Protein 8AH3 (pdb70)

Foldseek 3Di:
DDPDDDVVSVVPDDDDFWDKDKQWQCDPVNDDQRWDFWQAAQHKDWRDKDFFWKKFFKKKKFFPDALVAQPLQQKWKFKDAQPDPFTQEIGRRCQVQQHPTSAFAFAAAAAWTAHPPRRRMTMGRDIFTHGGIMIMMIHGNDNGIRGTMTMMGMMIDGPGPDLQDWGKGKAKDWDQADADPVAQCFVPPPHDDDADQQCPRFAWAAKDFAWWWWWKKKKKKAAQDLEQFKQKKKFKCAPPDRGGPDIGGIRCVVQVHDDRDFDFDHDNFKTWRDGAPDRRRHGMTIIMGTQDVHIGTHGTIMIMGIARGHNVRGRITMMMMIMITHRYRDHGPDHDDPVSSDDDDGQDDVNVVVVQVVVCVVVPNDVPDPRPDDD

B-factor: mean 27.05, std 8.01, range [17.0, 90.22]

Structure (mmCIF, N/CA/C/O backbone):
data_8AH3
#
_entry.id   8AH3
#
_cell.length_a   89.150
_cell.length_b   89.150
_cell.length_c   289.320
_cell.angle_alpha   90.000
_cell.angle_beta   90.000
_cell.angle_gamma   120.000
#
_symmetry.space_group_name_H-M   'H 3 2'
#
loop_
_entity.id
_entity.type
_entity.pdbx_description
1 polymer 'DG02479 GH127'
2 non-polymer 'CALCIUM ION'
3 water water
#
loop_
_atom_site.group_PDB
_atom_site.id
_atom_site.type_symbol
_atom_site.label_atom_id
_atom_site.label_alt_id
_atom_site.label_comp_id
_atom_site.label_asym_id
_atom_site.label_entity_id
_atom_site.label_seq_id
_atom_site.pdbx_PDB_ins_code
_atom_site.Cartn_x
_atom_site.Cartn_y
_atom_site.Cartn_z
_atom_site.occupancy
_atom_site.B_iso_or_equiv
_atom_site.auth_seq_id
_atom_site.auth_comp_id
_atom_site.auth_asym_id
_atom_site.auth_atom_id
_atom_site.pdbx_PDB_model_num
ATOM 1 N N . GLN A 1 3 ? 0.896 -55.854 3.413 1.000 52.372 26 GLN A N 1
ATOM 2 C CA . GLN A 1 3 ? 1.554 -55.836 2.080 1.000 46.576 26 GLN A CA 1
ATOM 3 C C . GLN A 1 3 ? 0.992 -56.998 1.251 1.000 38.119 26 GLN A C 1
ATOM 4 O O . GLN A 1 3 ? 0.770 -58.141 1.709 1.000 36.468 26 GLN A O 1
ATOM 16 N N . ASN A 1 4 ? 0.832 -56.731 -0.036 1.000 29.319 27 ASN A N 1
ATOM 17 C CA . ASN A 1 4 ? 0.201 -57.755 -0.864 1.000 27.333 27 ASN A CA 1
ATOM 18 C C . ASN A 1 4 ? 1.206 -58.865 -1.138 1.000 26.518 27 ASN A C 1
ATOM 19 O O . ASN A 1 4 ? 2.392 -58.616 -1.380 1.000 26.918 27 ASN A O 1
ATOM 28 N N . PRO A 1 5 ? 0.749 -60.132 -1.207 1.000 25.038 28 PRO A N 1
ATOM 29 C CA . PRO A 1 5 ? 1.694 -61.228 -1.476 1.000 25.752 28 PRO A CA 1
ATOM 30 C C . PRO A 1 5 ? 2.018 -61.390 -2.954 1.000 25.299 28 PRO A C 1
ATOM 31 O O . PRO A 1 5 ? 2.828 -62.251 -3.296 1.000 25.312 28 PRO A O 1
ATOM 42 N N . VAL A 1 6 ? 1.279 -60.683 -3.837 1.000 23.044 29 VAL A N 1
ATOM 43 C CA . VAL A 1 6 ? 1.486 -60.781 -5.271 1.000 24.361 29 VAL A CA 1
ATOM 44 C C . VAL A 1 6 ? 1.593 -59.330 -5.740 1.000 24.361 29 VAL A C 1
ATOM 45 O O . VAL A 1 6 ? 0.773 -58.520 -5.314 1.000 26.124 29 VAL A O 1
ATOM 58 N N . PRO A 1 7 ? 2.568 -58.963 -6.601 1.000 24.161 30 PRO A N 1
ATOM 59 C CA . PRO A 1 7 ? 2.842 -57.561 -6.885 1.000 25.076 30 PRO A CA 1
ATOM 60 C C . PRO A 1 7 ? 1.982 -56.713 -7.812 1.000 32.612 30 PRO A C 1
ATOM 61 O O . PRO A 1 7 ? 2.120 -55.508 -7.797 1.000 33.136 30 PRO A O 1
ATOM 72 N N . GLY A 1 8 ? 1.138 -57.280 -8.618 1.000 29.123 31 GLY A N 1
ATOM 73 C CA . GLY A 1 8 ? 0.557 -56.408 -9.653 1.000 29.288 31 GLY A CA 1
ATOM 74 C C . GLY A 1 8 ? -0.832 -55.818 -9.353 1.000 27.251 31 GLY A C 1
ATOM 75 O O . GLY A 1 8 ? -1.493 -56.092 -8.332 1.000 25.827 31 GLY A O 1
ATOM 79 N N . THR A 1 9 ? -1.363 -55.110 -10.358 1.000 22.933 32 THR A N 1
ATOM 80 C CA . THR A 1 9 ? -2.696 -54.575 -10.257 1.000 21.878 32 THR A CA 1
ATOM 81 C C . THR A 1 9 ? -3.751 -55.684 -10.317 1.000 20.069 32 THR A C 1
ATOM 82 O O . THR A 1 9 ? -4.808 -55.536 -9.731 1.000 20.567 32 THR A O 1
ATOM 92 N N . MET A 1 10 ? -3.498 -56.753 -11.063 1.000 21.009 33 MET A N 1
ATOM 93 C CA . MET A 1 10 ? -4.548 -57.765 -11.185 1.000 19.928 33 MET A CA 1
ATOM 94 C C . MET A 1 10 ? -4.843 -58.409 -9.824 1.000 21.882 33 MET A C 1
ATOM 95 O O . MET A 1 10 ? -6.001 -58.623 -9.464 1.000 20.997 33 MET A O 1
ATOM 109 N N . TYR A 1 11 ? -3.816 -58.654 -9.013 1.000 21.726 34 TYR A N 1
ATOM 110 C CA . TYR A 1 11 ? -4.067 -59.154 -7.674 1.000 21.560 34 TYR A CA 1
ATOM 111 C C . TYR A 1 11 ? -4.916 -58.145 -6.884 1.000 22.254 34 TYR A C 1
ATOM 112 O O . TYR A 1 11 ? -5.893 -58.506 -6.240 1.000 22.689 34 TYR A O 1
ATOM 129 N N . GLU A 1 12 ? -4.521 -56.871 -6.924 1.000 22.405 35 GLU A N 1
ATOM 130 C CA . GLU A 1 12 ? -5.193 -55.815 -6.173 1.000 24.387 35 GLU A CA 1
ATOM 131 C C . GLU A 1 12 ? -6.655 -55.709 -6.588 1.000 21.784 35 GLU A C 1
ATOM 132 O O . GLU A 1 12 ? -7.536 -55.408 -5.772 1.000 22.897 35 GLU A O 1
ATOM 144 N N . LEU A 1 13 ? -6.938 -55.911 -7.871 1.000 20.945 36 LEU A N 1
ATOM 145 C CA . LEU A 1 13 ? -8.280 -55.789 -8.399 1.000 21.063 36 LEU A CA 1
ATOM 146 C C . LEU A 1 13 ? -9.174 -56.886 -7.820 1.000 21.429 36 LEU A C 1
ATOM 147 O O . LEU A 1 13 ? -10.405 -56.766 -7.818 1.000 21.890 36 LEU A O 1
ATOM 163 N N . SER A 1 14 ? -8.585 -57.989 -7.314 1.000 21.267 37 SER A N 1
ATOM 164 C CA . SER A 1 14 ? -9.410 -59.052 -6.741 1.000 22.686 37 SER A CA 1
ATOM 165 C C . SER A 1 14 ? -9.654 -58.858 -5.243 1.000 23.015 37 SER A C 1
ATOM 166 O O . SER A 1 14 ? -10.319 -59.674 -4.625 1.000 24.915 37 SER A O 1
ATOM 173 N N . GLN A 1 15 ? -9.194 -57.757 -4.682 1.000 22.785 38 GLN A N 1
ATOM 174 C CA . GLN A 1 15 ? -9.380 -57.405 -3.268 1.000 22.971 38 GLN A CA 1
ATOM 175 C C . GLN A 1 15 ? -10.666 -56.612 -3.108 1.000 23.858 38 GLN A C 1
ATOM 176 O O . GLN A 1 15 ? -10.958 -55.708 -3.920 1.000 24.700 38 GLN A O 1
ATOM 188 N N . MET A 1 16 ? -11.457 -56.958 -2.069 1.000 22.383 39 MET A N 1
ATOM 189 C CA . MET A 1 16 ? -12.596 -56.150 -1.710 1.000 24.500 39 MET A CA 1
ATOM 190 C C . MET A 1 16 ? -12.140 -54.843 -1.070 1.000 25.383 39 MET A C 1
ATOM 191 O O . MET A 1 16 ? -11.245 -54.828 -0.225 1.000 25.159 39 MET A O 1
ATOM 205 N N . LYS A 1 17 ? -12.852 -53.755 -1.409 1.000 24.033 40 LYS A N 1
ATOM 206 C CA . LYS A 1 17 ? -12.521 -52.408 -0.987 1.000 24.481 40 LYS A CA 1
ATOM 207 C C . LYS A 1 17 ? -13.728 -51.804 -0.268 1.000 24.851 40 LYS A C 1
ATOM 208 O O . LYS A 1 17 ? -14.861 -52.253 -0.442 1.000 27.206 40 LYS A O 1
ATOM 227 N N . ASN A 1 18 ? -13.472 -50.764 0.540 1.000 27.479 41 ASN A N 1
ATOM 228 C CA . ASN A 1 18 ? -14.563 -50.033 1.191 1.000 28.405 41 ASN A CA 1
ATOM 229 C C . ASN A 1 18 ? -14.286 -48.532 1.113 1.000 27.771 41 ASN A C 1
ATOM 230 O O . ASN A 1 18 ? -13.131 -48.143 0.984 1.000 30.300 41 ASN A O 1
ATOM 239 N N . GLY A 1 19 ? -15.343 -47.715 1.291 1.000 31.579 42 GLY A N 1
ATOM 240 C CA . GLY A 1 19 ? -15.161 -46.278 1.502 1.000 31.142 42 GLY A CA 1
ATOM 241 C C . GLY A 1 19 ? -15.458 -45.385 0.290 1.000 30.532 42 GLY A C 1
ATOM 242 O O . GLY A 1 19 ? -15.380 -44.156 0.410 1.000 33.467 42 GLY A O 1
ATOM 246 N N . MET A 1 20 ? -15.639 -45.978 -0.905 1.000 27.880 43 MET A N 1
ATOM 247 C CA . MET A 1 20 ? -15.716 -45.248 -2.165 1.000 27.25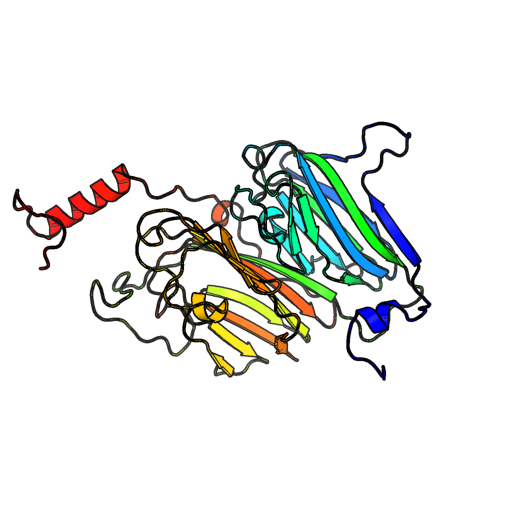8 43 MET A CA 1
ATOM 248 C C . MET A 1 20 ? -17.056 -45.591 -2.814 1.000 30.273 43 MET A C 1
ATOM 249 O O . MET A 1 20 ? -17.435 -46.769 -2.896 1.000 34.985 43 MET A O 1
ATOM 263 N N . ARG A 1 21 ? -17.791 -44.562 -3.255 1.000 23.679 44 ARG A N 1
ATOM 264 C CA . ARG A 1 21 ? -19.050 -44.754 -3.950 1.000 23.711 44 ARG A CA 1
ATOM 265 C C . ARG A 1 21 ? -18.910 -44.113 -5.346 1.000 22.493 44 ARG A C 1
ATOM 266 O O . ARG A 1 21 ? -18.621 -42.917 -5.467 1.000 22.768 44 ARG A O 1
ATOM 285 N N . ASN A 1 22 ? -19.150 -44.898 -6.409 1.000 22.364 45 ASN A N 1
ATOM 286 C CA . ASN A 1 22 ? -19.092 -44.332 -7.751 1.000 22.443 45 ASN A CA 1
ATOM 287 C C . ASN A 1 22 ? -20.179 -43.299 -7.996 1.000 23.140 45 ASN A C 1
ATOM 288 O O . ASN A 1 22 ? -21.350 -43.519 -7.655 1.000 22.690 45 ASN A O 1
ATOM 297 N N . ARG A 1 23 ? -19.759 -42.223 -8.639 1.000 21.584 46 ARG A N 1
ATOM 298 C CA . ARG A 1 23 ? -20.628 -41.170 -9.162 1.000 22.419 46 ARG A CA 1
ATOM 299 C C . ARG A 1 23 ? -20.161 -40.783 -10.562 1.000 21.538 46 ARG A C 1
ATOM 300 O O . ARG A 1 23 ? -19.020 -41.122 -10.969 1.000 21.651 46 ARG A O 1
ATOM 319 N N . ARG A 1 24 ? -21.065 -40.145 -11.328 1.000 22.364 47 ARG A N 1
ATOM 320 C CA . ARG A 1 24 ? -20.703 -39.680 -12.673 1.000 23.274 47 ARG A CA 1
ATOM 321 C C . ARG A 1 24 ? -21.475 -38.412 -12.966 1.000 23.850 47 ARG A C 1
ATOM 322 O O . ARG A 1 24 ? -22.707 -38.415 -12.828 1.000 26.507 47 ARG A O 1
ATOM 341 N N . ILE A 1 25 ? -20.755 -37.367 -13.339 1.000 22.533 48 ILE A N 1
ATOM 342 C CA . ILE A 1 25 ? -21.356 -36.201 -13.978 1.000 23.952 48 ILE A CA 1
ATOM 343 C C . ILE A 1 25 ? -21.269 -36.441 -15.489 1.000 24.756 48 ILE A C 1
ATOM 344 O O . ILE A 1 25 ? -20.174 -36.709 -15.979 1.000 24.945 48 ILE A O 1
ATOM 360 N N . SER A 1 26 ? -22.391 -36.362 -16.195 1.000 24.420 49 SER A N 1
ATOM 361 C CA . SER A 1 26 ? -22.334 -36.585 -17.643 1.000 25.231 49 SER A CA 1
ATOM 362 C C . SER A 1 26 ? -23.296 -35.618 -18.304 1.000 25.299 49 SER A C 1
ATOM 363 O O . SER A 1 26 ? -24.094 -34.966 -17.633 1.000 25.641 49 SER A O 1
ATOM 370 N N . SER A 1 27 ? -23.225 -35.551 -19.635 1.000 24.714 50 SER A N 1
ATOM 371 C CA . SER A 1 27 ? -24.131 -34.748 -20.436 1.000 24.528 50 SER A CA 1
ATOM 372 C C . SER A 1 27 ? -25.419 -35.511 -20.786 1.000 23.764 50 SER A C 1
ATOM 373 O O . SER A 1 27 ? -26.179 -35.091 -21.652 1.000 26.590 50 SER A O 1
ATOM 380 N N . ASN A 1 28 ? -25.717 -36.655 -20.142 1.000 22.873 51 ASN A N 1
ATOM 381 C CA . ASN A 1 28 ? -26.969 -37.365 -20.393 1.000 24.229 51 ASN A CA 1
ATOM 382 C C . ASN A 1 28 ? -28.182 -36.403 -20.370 1.000 26.689 51 ASN A C 1
ATOM 383 O O . ASN A 1 28 ? -28.260 -35.536 -19.512 1.000 26.773 51 ASN A O 1
ATOM 392 N N . ASP A 1 29 ? -29.110 -36.604 -21.323 1.000 24.831 52 ASP A N 1
ATOM 393 C CA . ASP A 1 29 ? -30.329 -35.794 -21.443 1.000 25.690 52 ASP A CA 1
ATOM 394 C C . ASP A 1 29 ? -31.277 -36.212 -20.321 1.000 24.437 52 ASP A C 1
ATOM 395 O O . ASP A 1 29 ? -31.807 -37.315 -20.339 1.000 24.882 52 ASP A O 1
ATOM 404 N N . PRO A 1 30 ? -31.539 -35.356 -19.309 1.000 28.856 53 PRO A N 1
ATOM 405 C CA . PRO A 1 30 ? -32.392 -35.776 -18.187 1.000 33.413 53 PRO A CA 1
ATOM 406 C C . PRO A 1 30 ? -33.847 -36.066 -18.591 1.000 34.707 53 PRO A C 1
ATOM 407 O O . PRO A 1 30 ? -34.503 -36.869 -17.932 1.000 34.317 53 PRO A O 1
ATOM 418 N N . ALA A 1 31 ? -34.307 -35.522 -19.732 1.000 32.712 54 ALA A N 1
ATOM 419 C CA . ALA A 1 31 ? -35.662 -35.794 -20.213 1.000 36.508 54 ALA A CA 1
ATOM 420 C C . ALA A 1 31 ? -35.758 -37.141 -20.912 1.000 34.799 54 ALA A C 1
ATOM 421 O O . ALA A 1 31 ? -36.840 -37.505 -21.370 1.000 32.833 54 ALA A O 1
ATOM 428 N N . GLY A 1 32 ? -34.632 -37.886 -21.089 1.000 28.433 55 GLY A N 1
ATOM 429 C CA . GLY A 1 32 ? -34.731 -39.191 -21.705 1.000 27.035 55 GLY A CA 1
ATOM 430 C C . GLY A 1 32 ? -34.436 -39.227 -23.211 1.000 24.028 55 GLY A C 1
ATOM 431 O O . GLY A 1 32 ? -34.558 -40.290 -23.825 1.000 27.811 55 GLY A O 1
ATOM 435 N N . GLY A 1 33 ? -34.111 -38.082 -23.783 1.000 26.220 56 GLY A N 1
ATOM 436 C CA . GLY A 1 33 ? -34.086 -37.975 -25.232 1.000 27.241 56 GLY A CA 1
ATOM 437 C C . GLY A 1 33 ? -32.665 -38.080 -25.790 1.000 29.033 56 GLY A C 1
ATOM 438 O O . GLY A 1 33 ? -31.782 -38.696 -25.181 1.000 26.462 56 GLY A O 1
ATOM 442 N N . VAL A 1 34 ? -32.464 -37.409 -26.928 1.000 28.213 57 VAL A N 1
ATOM 443 C CA . VAL A 1 34 ? -31.262 -37.574 -27.744 1.000 28.982 57 VAL A CA 1
ATOM 444 C C . VAL A 1 34 ? -30.280 -36.461 -27.447 1.000 28.257 57 VAL A C 1
ATOM 445 O O . VAL A 1 34 ? -29.152 -36.496 -27.979 1.000 29.726 57 VAL A O 1
ATOM 458 N N . LEU A 1 35 ? -30.633 -35.461 -26.620 1.000 28.031 58 LEU A N 1
ATOM 459 C CA . LEU A 1 35 ? -29.755 -34.310 -26.397 1.000 28.387 58 LEU A CA 1
ATOM 460 C C . LEU A 1 35 ? -28.765 -34.616 -25.266 1.000 28.929 58 LEU A C 1
ATOM 461 O O . LEU A 1 35 ? -28.727 -33.956 -24.216 1.000 30.785 58 LEU A O 1
ATOM 477 N N . ASP A 1 36 ? -27.947 -35.647 -25.519 1.000 27.009 59 ASP A N 1
ATOM 478 C CA . ASP A 1 36 ? -27.013 -36.203 -24.539 1.000 24.772 59 ASP A CA 1
ATOM 479 C C . ASP A 1 36 ? -25.684 -35.473 -24.544 1.000 25.487 59 ASP A C 1
ATOM 480 O O . ASP A 1 36 ? -24.635 -36.057 -24.254 1.000 25.155 59 ASP A O 1
ATOM 489 N N . HIS A 1 37 ? -25.721 -34.168 -24.794 1.000 24.564 60 HIS A N 1
ATOM 490 C CA . HIS A 1 37 ? -24.582 -33.278 -24.902 1.000 23.663 60 HIS A CA 1
ATOM 491 C C . HIS A 1 37 ? -24.986 -31.912 -24.363 1.000 23.940 60 HIS A C 1
ATOM 492 O O . HIS A 1 37 ? -26.169 -31.577 -24.483 1.000 25.557 60 HIS A O 1
ATOM 505 N N . LEU A 1 38 ? -24.024 -31.130 -23.879 1.000 24.531 61 LEU A N 1
ATOM 506 C CA . LEU A 1 38 ? -24.178 -29.695 -23.733 1.000 27.894 61 LEU A CA 1
ATOM 507 C C . LEU A 1 38 ? -24.179 -29.095 -25.131 1.000 29.560 61 LEU A C 1
ATOM 508 O O . LEU A 1 38 ? -23.628 -29.689 -26.086 1.000 28.107 61 LEU A O 1
ATOM 524 N N . SER A 1 39 ? -24.768 -27.890 -25.226 1.000 27.559 62 SER A N 1
ATOM 525 C CA . SER A 1 39 ? -24.937 -27.226 -26.507 1.000 29.882 62 SER A CA 1
ATOM 526 C C . SER A 1 39 ? -24.484 -25.783 -26.432 1.000 32.358 62 SER A C 1
ATOM 527 O O . SER A 1 39 ? -24.673 -25.138 -25.408 1.000 31.480 62 SER A O 1
ATOM 534 N N . ASP A 1 40 ? -23.863 -25.315 -27.533 1.000 30.625 63 ASP A N 1
ATOM 535 C CA . ASP A 1 40 ? -23.679 -23.910 -27.871 1.000 31.452 63 ASP A CA 1
ATOM 536 C C . ASP A 1 40 ? -22.893 -23.168 -26.802 1.000 33.153 63 ASP A C 1
ATOM 537 O O . ASP A 1 40 ? -23.358 -22.199 -26.153 1.000 31.172 63 ASP A O 1
ATOM 546 N N . ILE A 1 41 ? -21.639 -23.581 -26.625 1.000 30.695 64 ILE A N 1
ATOM 547 C CA . ILE A 1 41 ? -20.689 -22.782 -25.878 1.000 30.846 64 ILE A CA 1
ATOM 548 C C . ILE A 1 41 ? -20.059 -21.816 -26.877 1.000 35.300 64 ILE A C 1
ATOM 549 O O . ILE A 1 41 ? -19.172 -22.174 -27.670 1.000 32.116 64 ILE A O 1
ATOM 565 N N . ARG A 1 42 ? -20.577 -20.579 -26.905 1.000 32.445 65 ARG A N 1
ATOM 566 C CA . ARG A 1 42 ? -20.267 -19.684 -27.998 1.000 32.407 65 ARG A CA 1
ATOM 567 C C . ARG A 1 42 ? -18.874 -19.113 -27.807 1.000 29.565 65 ARG A C 1
ATOM 568 O O . ARG A 1 42 ? -18.312 -19.162 -26.723 1.000 31.579 65 ARG A O 1
ATOM 587 N N . PRO A 1 43 ? -18.274 -18.511 -28.858 1.000 30.807 66 PRO A N 1
ATOM 588 C CA . PRO A 1 43 ? -17.014 -17.785 -28.725 1.000 30.626 66 PRO A CA 1
ATOM 589 C C . PRO A 1 43 ? -17.018 -16.775 -27.569 1.000 36.714 66 PRO A C 1
ATOM 590 O O . PRO A 1 43 ? -17.976 -15.997 -27.394 1.000 35.674 66 PRO A O 1
ATOM 601 N N . GLY A 1 44 ? -15.991 -16.872 -26.723 1.000 30.889 67 GLY A N 1
ATOM 602 C CA . GLY A 1 44 ? -15.827 -15.997 -25.577 1.000 33.303 67 GLY A CA 1
ATOM 603 C C . GLY A 1 44 ? -16.521 -16.516 -24.313 1.000 33.694 67 GLY A C 1
ATOM 604 O O . GLY A 1 44 ? -16.327 -15.935 -23.273 1.000 36.591 67 GLY A O 1
ATOM 608 N N . GLU A 1 45 ? -17.356 -17.566 -24.395 1.000 32.677 68 GLU A N 1
ATOM 609 C CA . GLU A 1 45 ? -18.116 -18.070 -23.263 1.000 32.469 68 GLU A CA 1
ATOM 610 C C . GLU A 1 45 ? -17.368 -19.167 -22.493 1.000 36.075 68 GLU A C 1
ATOM 611 O O . GLU A 1 45 ? -16.560 -19.920 -23.050 1.000 30.647 68 GLU A O 1
ATOM 623 N N . LYS A 1 46 ? -17.690 -19.213 -21.198 1.000 34.931 69 LYS A N 1
ATOM 624 C CA . LYS A 1 46 ? -17.229 -20.222 -20.243 1.000 33.874 69 LYS A CA 1
ATOM 625 C C . LYS A 1 46 ? -18.422 -21.049 -19.802 1.000 35.930 69 LYS A C 1
ATOM 626 O O . LYS A 1 46 ? -19.531 -20.527 -19.689 1.000 36.661 69 LYS A O 1
ATOM 645 N N . ARG A 1 47 ? -18.196 -22.343 -19.525 1.000 27.533 70 ARG A N 1
ATOM 646 C CA . ARG A 1 47 ? -19.236 -23.221 -19.037 1.000 28.512 70 ARG A CA 1
ATOM 647 C C . ARG A 1 47 ? -18.599 -24.109 -17.974 1.000 32.094 70 ARG A C 1
ATOM 648 O O . ARG A 1 47 ? -17.556 -24.730 -18.217 1.000 29.329 70 ARG A O 1
ATOM 667 N N . ILE A 1 48 ? -19.221 -24.132 -16.790 1.000 29.859 71 ILE A N 1
ATOM 668 C CA . ILE A 1 48 ? -18.904 -25.122 -15.779 1.000 27.472 71 ILE A CA 1
ATOM 669 C C . ILE A 1 48 ? -19.566 -26.424 -16.167 1.000 29.142 71 ILE A C 1
ATOM 670 O O . ILE A 1 48 ? -20.799 -26.514 -16.247 1.000 32.375 71 ILE A O 1
ATOM 686 N N . ILE A 1 49 ? -18.752 -27.466 -16.419 1.000 25.426 72 ILE A N 1
ATOM 687 C CA . ILE A 1 49 ? -19.362 -28.726 -16.774 1.000 26.639 72 ILE A CA 1
ATOM 688 C C . ILE A 1 49 ? -19.507 -29.672 -15.579 1.000 26.134 72 ILE A C 1
ATOM 689 O O . ILE A 1 49 ? -20.330 -30.576 -15.638 1.000 27.264 72 ILE A O 1
ATOM 705 N N . ALA A 1 50 ? -18.683 -29.494 -14.540 1.000 27.222 73 ALA A N 1
ATOM 706 C CA . ALA A 1 50 ? -18.789 -30.306 -13.338 1.000 28.157 73 ALA A CA 1
ATOM 707 C C . ALA A 1 50 ? -18.477 -29.460 -12.119 1.000 24.751 73 ALA A C 1
ATOM 708 O O . ALA A 1 50 ? -17.528 -28.695 -12.100 1.000 25.964 73 ALA A O 1
ATOM 715 N N . ASP A 1 51 ? -19.366 -29.530 -11.117 1.000 26.248 74 ASP A N 1
ATOM 716 C CA . ASP A 1 51 ? -19.205 -28.779 -9.900 1.000 26.739 74 ASP A CA 1
ATOM 717 C C . ASP A 1 51 ? -19.575 -29.764 -8.809 1.000 27.395 74 ASP A C 1
ATOM 718 O O . ASP A 1 51 ? -20.758 -29.975 -8.559 1.000 30.376 74 ASP A O 1
ATOM 727 N N . ILE A 1 52 ? -18.570 -30.379 -8.197 1.000 24.793 75 ILE A N 1
ATOM 728 C CA . ILE A 1 52 ? -18.767 -31.494 -7.284 1.000 23.900 75 ILE A CA 1
ATOM 729 C C . ILE A 1 52 ? -18.472 -31.012 -5.880 1.000 22.836 75 ILE A C 1
ATOM 730 O O . ILE A 1 52 ? -17.366 -30.537 -5.605 1.000 24.519 75 ILE A O 1
ATOM 746 N N . PRO A 1 53 ? -19.416 -31.102 -4.926 1.000 24.382 76 PRO A N 1
ATOM 747 C CA . PRO A 1 53 ? -19.058 -30.715 -3.563 1.000 24.376 76 PRO A CA 1
ATOM 748 C C . PRO A 1 53 ? -18.337 -31.822 -2.820 1.000 22.482 76 PRO A C 1
ATOM 749 O O . PRO A 1 53 ? -18.577 -32.992 -3.093 1.000 26.082 76 PRO A O 1
ATOM 760 N N . GLY A 1 54 ? -17.526 -31.411 -1.851 1.000 23.029 77 GLY A N 1
ATOM 761 C CA . GLY A 1 54 ? -17.010 -32.361 -0.895 1.000 24.041 77 GLY A CA 1
ATOM 762 C C . GLY A 1 54 ? -15.800 -33.147 -1.415 1.000 21.724 77 GLY A C 1
ATOM 763 O O . GLY A 1 54 ? -15.005 -32.601 -2.159 1.000 23.155 77 GLY A O 1
ATOM 767 N N . SER A 1 55 A -15.657 -34.358 -0.880 1.000 20.907 78 SER A N 1
ATOM 768 C CA . SER A 1 55 A -14.438 -35.132 -1.051 1.000 21.371 78 SER A CA 1
ATOM 769 C C . SER A 1 55 A -14.688 -36.228 -2.083 1.000 20.564 78 SER A C 1
ATOM 770 O O . SER A 1 55 A -15.742 -36.857 -2.125 1.000 22.647 78 SER A O 1
ATOM 777 N N . GLY A 1 56 ? -13.684 -36.440 -2.945 1.000 22.116 79 GLY A N 1
ATOM 778 C CA . GLY A 1 56 ? -13.827 -37.473 -3.936 1.000 22.995 79 GLY A CA 1
ATOM 779 C C . GLY A 1 56 ? -12.521 -37.592 -4.725 1.000 20.721 79 GLY A C 1
ATOM 780 O O . GLY A 1 56 ? -11.528 -36.914 -4.454 1.000 20.466 79 GLY A O 1
ATOM 784 N N . ILE A 1 57 ? -12.567 -38.470 -5.731 1.000 21.362 80 ILE A N 1
ATOM 785 C CA . ILE A 1 57 ? -11.424 -38.710 -6.599 1.000 20.909 80 ILE A CA 1
ATOM 786 C C . ILE A 1 57 ? -11.963 -38.937 -7.997 1.000 19.793 80 ILE A C 1
ATOM 787 O O . ILE A 1 57 ? -12.594 -39.951 -8.220 1.000 22.272 80 ILE A O 1
ATOM 803 N N . ILE A 1 58 ? -11.595 -38.054 -8.922 1.000 20.265 81 ILE A N 1
ATOM 804 C CA . ILE A 1 58 ? -11.912 -38.319 -10.326 1.000 20.741 81 ILE A CA 1
ATOM 805 C C . ILE A 1 58 ? -11.068 -39.501 -10.803 1.000 19.613 81 ILE A C 1
ATOM 806 O O . ILE A 1 58 ? -9.880 -39.522 -10.550 1.000 21.921 81 ILE A O 1
ATOM 822 N N . ASN A 1 59 ? -11.709 -40.477 -11.455 1.000 20.032 82 ASN A N 1
ATOM 823 C CA . ASN A 1 59 ? -11.025 -41.700 -11.862 1.000 21.030 82 ASN A CA 1
ATOM 824 C C . ASN A 1 59 ? -11.001 -41.881 -13.393 1.000 22.317 82 ASN A C 1
ATOM 825 O O . ASN A 1 59 ? -10.222 -42.728 -13.900 1.000 20.820 82 ASN A O 1
ATOM 834 N N . HIS A 1 60 ? -11.764 -41.056 -14.129 1.000 20.443 83 HIS A N 1
ATOM 835 C CA . HIS A 1 60 ? -11.884 -41.226 -15.582 1.000 19.763 83 HIS A CA 1
ATOM 836 C C . HIS A 1 60 ? -12.630 -40.025 -16.124 1.000 20.812 83 HIS A C 1
ATOM 837 O O . HIS A 1 60 ? -13.696 -39.640 -15.576 1.000 21.588 83 HIS A O 1
ATOM 850 N N . ILE A 1 61 ? -12.109 -39.463 -17.220 1.000 21.039 84 ILE A N 1
ATOM 851 C CA . ILE A 1 61 ? -12.770 -38.396 -17.960 1.000 19.917 84 ILE A CA 1
ATOM 852 C C . ILE A 1 61 ? -12.797 -38.803 -19.429 1.000 21.057 84 ILE A C 1
ATOM 853 O O . ILE A 1 61 ? -11.779 -39.267 -19.955 1.000 20.589 84 ILE A O 1
ATOM 869 N N . TRP A 1 62 ? -13.939 -38.648 -20.066 1.000 19.512 85 TRP A N 1
ATOM 870 C CA . TRP A 1 62 ? -14.074 -38.803 -21.514 1.000 19.083 85 TRP A CA 1
ATOM 871 C C . TRP A 1 62 ? -14.797 -37.539 -22.014 1.000 22.045 85 TRP A C 1
ATOM 872 O O . TRP A 1 62 ? -15.833 -37.126 -21.439 1.000 21.449 85 TRP A O 1
ATOM 893 N N . ILE A 1 63 ? -14.312 -36.956 -23.121 1.000 20.742 86 ILE A N 1
ATOM 894 C CA . ILE A 1 63 ? -14.878 -35.767 -23.723 1.000 19.824 86 ILE A CA 1
ATOM 895 C C . ILE A 1 63 ? -14.829 -35.927 -25.247 1.000 23.070 86 ILE A C 1
ATOM 896 O O . ILE A 1 63 ? -13.813 -36.409 -25.782 1.000 21.036 86 ILE A O 1
ATOM 912 N N . THR A 1 64 ? -15.880 -35.440 -25.934 1.000 22.145 87 THR A N 1
ATOM 913 C CA . THR A 1 64 ? -15.762 -35.177 -27.359 1.000 20.325 87 THR A CA 1
ATOM 914 C C . THR A 1 64 ? -16.569 -33.919 -27.699 1.000 22.735 87 THR A C 1
ATOM 915 O O . THR A 1 64 ? -17.480 -33.507 -26.974 1.000 23.269 87 THR A O 1
ATOM 925 N N . MET A 1 65 ? -16.238 -33.311 -28.833 1.000 20.834 88 MET A N 1
ATOM 926 C CA . MET A 1 65 ? -16.796 -32.022 -29.225 1.000 22.818 88 MET A CA 1
ATOM 927 C C . MET A 1 65 ? -17.164 -32.031 -30.706 1.000 23.803 88 MET A C 1
ATOM 928 O O . MET A 1 65 ? -16.547 -32.753 -31.515 1.000 23.602 88 MET A O 1
ATOM 942 N N . ALA A 1 66 ? -18.175 -31.208 -31.028 1.000 24.156 89 ALA A N 1
ATOM 943 C CA . ALA A 1 66 ? -18.515 -30.845 -32.413 1.000 23.446 89 ALA A CA 1
ATOM 944 C C . ALA A 1 66 ? -18.495 -29.341 -32.503 1.000 24.376 89 ALA A C 1
ATOM 945 O O . ALA A 1 66 ? -18.894 -28.677 -31.552 1.000 25.850 89 ALA A O 1
ATOM 952 N N . PRO A 1 67 ? -18.096 -28.739 -33.638 1.000 25.317 90 PRO A N 1
ATOM 953 C CA . PRO A 1 67 ? -17.704 -29.464 -34.863 1.000 24.569 90 PRO A CA 1
ATOM 954 C C . PRO A 1 67 ? -16.288 -30.036 -34.803 1.000 24.256 90 PRO A C 1
ATOM 955 O O . PRO A 1 67 ? -15.639 -29.967 -33.751 1.000 24.605 90 PRO A O 1
ATOM 966 N N . GLU A 1 68 ? -15.886 -30.644 -35.934 1.000 24.875 91 GLU A N 1
ATOM 967 C CA . GLU A 1 68 ? -14.668 -31.448 -36.006 1.000 25.229 91 GLU A CA 1
ATOM 968 C C . GLU A 1 68 ? -13.427 -30.595 -35.826 1.000 24.729 91 GLU A C 1
ATOM 969 O O . GLU A 1 68 ? -13.405 -29.358 -35.971 1.000 24.783 91 GLU A O 1
ATOM 981 N N . PRO A 1 69 ? -12.272 -31.238 -35.559 1.000 23.150 92 PRO A N 1
ATOM 982 C CA . PRO A 1 69 ? -11.057 -30.473 -35.321 1.000 22.370 92 PRO A CA 1
ATOM 983 C C . PRO A 1 69 ? -10.571 -29.526 -36.422 1.000 24.297 92 PRO A C 1
ATOM 984 O O . PRO A 1 69 ? -9.909 -28.557 -36.127 1.000 24.111 92 PRO A O 1
ATOM 995 N N . HIS A 1 70 ? -10.899 -29.796 -37.676 1.000 25.211 93 HIS A N 1
ATOM 996 C CA . HIS A 1 70 ? -10.559 -28.864 -38.749 1.000 25.280 93 HIS A CA 1
ATOM 997 C C . HIS A 1 70 ? -11.457 -27.638 -38.786 1.000 28.627 93 HIS A C 1
ATOM 998 O O . HIS A 1 70 ? -11.195 -26.758 -39.618 1.000 29.482 93 HIS A O 1
ATOM 1011 N N . VAL A 1 71 ? -12.522 -27.589 -37.966 1.000 26.654 94 VAL A N 1
ATOM 1012 C CA . VAL A 1 71 ? -13.443 -26.462 -37.936 1.000 27.285 94 VAL A CA 1
ATOM 1013 C C . VAL A 1 71 ? -13.294 -25.724 -36.597 1.000 28.600 94 VAL A C 1
ATOM 1014 O O . VAL A 1 71 ? -13.151 -24.508 -36.542 1.000 27.798 94 VAL A O 1
ATOM 1027 N N . LEU A 1 72 ? -13.350 -26.477 -35.496 1.000 25.538 95 LEU A N 1
ATOM 1028 C CA . LEU A 1 72 ? -13.193 -25.922 -34.156 1.000 25.280 95 LEU A CA 1
ATOM 1029 C C . LEU A 1 72 ? -11.810 -26.317 -33.659 1.000 26.454 95 LEU A C 1
ATOM 1030 O O . LEU A 1 72 ? -11.571 -27.493 -33.382 1.000 25.416 95 LEU A O 1
ATOM 1046 N N . ASN A 1 73 ? -10.936 -25.331 -33.518 1.000 24.004 96 ASN A N 1
ATOM 1047 C CA . ASN A 1 73 ? -9.572 -25.513 -33.131 1.000 25.572 96 ASN A CA 1
ATOM 1048 C C . ASN A 1 73 ? -9.508 -25.912 -31.661 1.000 26.037 96 ASN A C 1
ATOM 1049 O O . ASN A 1 73 ? -9.734 -25.090 -30.776 1.000 25.102 96 ASN A O 1
ATOM 1058 N N . ARG A 1 74 ? -9.131 -27.163 -31.381 1.000 22.330 97 ARG A N 1
ATOM 1059 C CA . ARG A 1 74 ? -9.029 -27.650 -30.010 1.000 22.560 97 ARG A CA 1
ATOM 1060 C C . ARG A 1 74 ? -7.862 -27.046 -29.226 1.000 24.076 97 ARG A C 1
ATOM 1061 O O . ARG A 1 74 ? -7.798 -27.236 -27.995 1.000 23.786 97 ARG A O 1
ATOM 1080 N N . SER A 1 75 ? -6.973 -26.285 -29.877 1.000 22.226 98 SER A N 1
ATOM 1081 C CA . SER A 1 75 ? -5.945 -25.513 -29.204 1.000 23.729 98 SER A CA 1
ATOM 1082 C C . SER A 1 75 ? -6.535 -24.178 -28.718 1.000 23.291 98 SER A C 1
ATOM 1083 O O . SER A 1 75 ? -5.829 -23.481 -28.014 1.000 24.764 98 SER A O 1
ATOM 1090 N N . ASP A 1 76 ? -7.803 -23.880 -29.039 1.000 26.261 99 ASP A N 1
ATOM 1091 C CA . ASP A 1 76 ? -8.403 -22.606 -28.608 1.000 27.257 99 ASP A CA 1
ATOM 1092 C C . ASP A 1 76 ? -9.616 -22.825 -27.727 1.000 27.802 99 ASP A C 1
ATOM 1093 O O . ASP A 1 76 ? -10.329 -21.879 -27.375 1.000 29.201 99 ASP A O 1
ATOM 1102 N N . VAL A 1 77 ? -9.868 -24.079 -27.332 1.000 24.111 100 VAL A N 1
ATOM 1103 C CA . VAL A 1 77 ? -10.883 -24.404 -26.345 1.000 23.733 100 VAL A CA 1
ATOM 1104 C C . VAL A 1 77 ? -10.075 -24.793 -25.100 1.000 25.045 100 VAL A C 1
ATOM 1105 O O . VAL A 1 77 ? -9.174 -25.618 -25.220 1.000 23.816 100 VAL A O 1
ATOM 1118 N N . ILE A 1 78 ? -10.297 -24.112 -23.969 1.000 24.560 101 ILE A N 1
ATOM 1119 C CA . ILE A 1 78 ? -9.464 -24.260 -22.777 1.000 24.131 101 ILE A CA 1
ATOM 1120 C C . ILE A 1 78 ? -10.210 -25.069 -21.725 1.000 26.041 101 ILE A C 1
ATOM 1121 O O . ILE A 1 78 ? -11.423 -24.893 -21.512 1.000 23.538 101 ILE A O 1
ATOM 1137 N N . ILE A 1 79 ? -9.493 -26.015 -21.103 1.000 22.520 102 ILE A N 1
ATOM 1138 C CA . ILE A 1 79 ? -10.030 -26.702 -19.939 1.000 22.862 102 ILE A CA 1
ATOM 1139 C C . ILE A 1 79 ? -9.290 -26.214 -18.703 1.000 20.530 102 ILE A C 1
ATOM 1140 O O . ILE A 1 79 ? -8.073 -26.089 -18.700 1.000 21.793 102 ILE A O 1
ATOM 1156 N N . ARG A 1 80 ? -10.066 -25.976 -17.617 1.000 22.279 103 ARG A N 1
ATOM 1157 C CA . ARG A 1 80 ? -9.503 -25.601 -16.346 1.000 21.902 103 ARG A CA 1
ATOM 1158 C C . ARG A 1 80 ? -10.169 -26.443 -15.253 1.000 21.463 103 ARG A C 1
ATOM 1159 O O . ARG A 1 80 ? -11.370 -26.759 -15.366 1.000 22.968 103 ARG A O 1
ATOM 1178 N N . MET A 1 81 ? -9.362 -26.739 -14.231 1.000 21.728 104 MET A N 1
ATOM 1179 C CA . MET A 1 81 ? -9.851 -27.462 -13.068 1.000 20.908 104 MET A CA 1
ATOM 1180 C C . MET A 1 81 ? -9.346 -26.736 -11.835 1.000 21.038 104 MET A C 1
ATOM 1181 O O . MET A 1 81 ? -8.197 -26.320 -11.750 1.000 22.050 104 MET A O 1
ATOM 1195 N N . TYR A 1 82 ? -10.294 -26.600 -10.876 1.000 21.871 105 TYR A N 1
ATOM 1196 C CA . TYR A 1 82 ? -10.139 -25.938 -9.599 1.000 23.767 105 TYR A CA 1
ATOM 1197 C C . TYR A 1 82 ? -10.476 -26.912 -8.473 1.000 21.282 105 TYR A C 1
ATOM 1198 O O . TYR A 1 82 ? -11.543 -27.526 -8.525 1.000 23.321 105 TYR A O 1
ATOM 1215 N N . TRP A 1 83 ? -9.565 -27.052 -7.513 1.000 21.722 106 TRP A N 1
ATOM 1216 C CA . TRP A 1 83 ? -9.767 -27.954 -6.393 1.000 21.728 106 TRP A CA 1
ATOM 1217 C C . TRP A 1 83 ? -9.942 -27.148 -5.093 1.000 22.338 106 TRP A C 1
ATOM 1218 O O . TRP A 1 83 ? -9.316 -26.120 -4.902 1.000 23.165 106 TRP A O 1
ATOM 1239 N N . ASP A 1 84 ? -10.666 -27.765 -4.178 1.000 22.812 107 ASP A N 1
ATOM 1240 C CA . ASP A 1 84 ? -10.727 -27.356 -2.775 1.000 23.735 107 ASP A CA 1
ATOM 1241 C C . ASP A 1 84 ? -11.283 -25.925 -2.593 1.000 25.418 107 ASP A C 1
ATOM 1242 O O . ASP A 1 84 ? -10.907 -25.270 -1.599 1.000 28.456 107 ASP A O 1
ATOM 1251 N N . GLY A 1 85 ? -12.136 -25.493 -3.516 1.000 26.587 108 GLY A N 1
ATOM 1252 C CA . GLY A 1 85 ? -12.741 -24.162 -3.487 1.000 28.502 108 GLY A CA 1
ATOM 1253 C C . GLY A 1 85 ? -11.762 -23.032 -3.806 1.000 30.437 108 GLY A C 1
ATOM 1254 O O . GLY A 1 85 ? -12.065 -21.871 -3.584 1.000 32.693 108 GLY A O 1
ATOM 1258 N N . ASN A 1 86 ? -10.599 -23.301 -4.414 1.000 27.227 109 ASN A N 1
ATOM 1259 C CA . ASN A 1 86 ? -9.644 -22.262 -4.758 1.000 27.626 109 ASN A CA 1
ATOM 1260 C C . ASN A 1 86 ? -10.169 -21.464 -5.951 1.000 29.752 109 ASN A C 1
ATOM 1261 O O . ASN A 1 86 ? -10.879 -21.988 -6.822 1.000 29.069 109 ASN A O 1
ATOM 1270 N N . ALA A 1 87 ? -9.804 -20.172 -5.957 1.000 27.632 110 ALA A N 1
ATOM 1271 C CA . ALA A 1 87 ? -10.192 -19.273 -7.041 1.000 31.522 110 ALA A CA 1
ATOM 1272 C C . ALA A 1 87 ? -9.312 -19.460 -8.284 1.000 29.159 110 ALA A C 1
ATOM 1273 O O . ALA A 1 87 ? -9.710 -19.056 -9.368 1.000 32.928 110 ALA A O 1
ATOM 1280 N N . TYR A 1 88 ? -8.093 -19.949 -8.064 1.000 25.418 111 TYR A N 1
ATOM 1281 C CA . TYR A 1 88 ? -7.119 -20.198 -9.123 1.000 24.624 111 TYR A CA 1
ATOM 1282 C C . TYR A 1 88 ? -7.283 -21.647 -9.599 1.000 25.571 111 TYR A C 1
ATOM 1283 O O . TYR A 1 88 ? -7.537 -22.545 -8.793 1.000 24.320 111 TYR A O 1
ATOM 1300 N N . PRO A 1 89 ? -7.050 -21.913 -10.904 1.000 24.511 112 PRO A N 1
ATOM 1301 C CA . PRO A 1 89 ? -6.981 -23.303 -11.405 1.000 24.460 112 PRO A CA 1
ATOM 1302 C C . PRO A 1 89 ? -5.643 -23.976 -11.125 1.000 21.427 112 PRO A C 1
ATOM 1303 O O . PRO A 1 89 ? -4.604 -23.335 -11.128 1.000 23.275 112 PRO A O 1
ATOM 1314 N N . SER A 1 90 ? -5.703 -25.311 -10.894 1.000 21.367 113 SER A N 1
ATOM 1315 C CA . SER A 1 90 ? -4.504 -26.118 -10.776 1.000 22.092 113 SER A CA 1
ATOM 1316 C C . SER A 1 90 ? -4.261 -26.891 -12.087 1.000 20.694 113 SER A C 1
ATOM 1317 O O . SER A 1 90 ? -3.191 -27.442 -12.228 1.000 21.850 113 SER A O 1
ATOM 1324 N N . VAL A 1 91 ? -5.264 -26.910 -12.962 1.000 22.035 114 VAL A N 1
ATOM 1325 C CA . VAL A 1 91 ? -5.156 -27.436 -14.334 1.000 21.680 114 VAL A CA 1
ATOM 1326 C C . VAL A 1 91 ? -5.572 -26.303 -15.253 1.000 22.281 114 VAL A C 1
ATOM 1327 O O . VAL A 1 91 ? -6.685 -25.786 -15.092 1.000 22.346 114 VAL A O 1
ATOM 1340 N N . GLU A 1 92 ? -4.694 -25.958 -16.205 1.000 21.870 115 GLU A N 1
ATOM 1341 C CA . GLU A 1 92 ? -5.066 -24.985 -17.215 1.000 22.366 115 GLU A CA 1
ATOM 1342 C C . GLU A 1 92 ? -4.315 -25.343 -18.503 1.000 21.762 115 GLU A C 1
ATOM 1343 O O . GLU A 1 92 ? -3.110 -25.270 -18.532 1.000 21.304 115 GLU A O 1
ATOM 1355 N N . SER A 1 93 ? -5.090 -25.669 -19.510 1.000 22.002 116 SER A N 1
ATOM 1356 C CA . SER A 1 93 ? -4.537 -25.995 -20.814 1.000 21.698 116 SER A CA 1
ATOM 1357 C C . SER A 1 93 ? -5.599 -25.866 -21.883 1.000 22.318 116 SER A C 1
ATOM 1358 O O . SER A 1 93 ? -6.733 -26.273 -21.688 1.000 22.436 116 SER A O 1
ATOM 1365 N N . PRO A 1 94 ? -5.206 -25.544 -23.135 1.000 22.901 117 PRO A N 1
ATOM 1366 C CA . PRO A 1 94 ? -6.010 -25.924 -24.306 1.000 22.771 117 PRO A CA 1
ATOM 1367 C C . PRO A 1 94 ? -6.314 -27.427 -24.286 1.000 21.493 117 PRO A C 1
ATOM 1368 O O . PRO A 1 94 ? -5.446 -28.222 -23.936 1.000 23.378 117 PRO A O 1
ATOM 1379 N N . ILE A 1 95 ? -7.539 -27.752 -24.630 1.000 20.846 118 ILE A N 1
ATOM 1380 C CA . ILE A 1 95 ? -8.082 -29.069 -24.362 1.000 21.410 118 ILE A CA 1
ATOM 1381 C C . ILE A 1 95 ? -7.433 -30.106 -25.296 1.000 21.652 118 ILE A C 1
ATOM 1382 O O . ILE A 1 95 ? -7.085 -31.183 -24.849 1.000 20.819 118 ILE A O 1
ATOM 1398 N N . GLY A 1 96 ? -7.242 -29.775 -26.581 1.000 21.472 119 GLY A N 1
ATOM 1399 C CA . GLY A 1 96 ? -6.561 -30.718 -27.484 1.000 21.541 119 GLY A CA 1
ATOM 1400 C C . GLY A 1 96 ? -5.191 -31.120 -26.944 1.000 20.054 119 GLY A C 1
ATOM 1401 O O . GLY A 1 96 ? -4.906 -32.320 -26.685 1.000 19.838 119 GLY A O 1
ATOM 1405 N N . PRO A 1 97 ? -4.307 -30.140 -26.716 1.000 19.259 120 PRO A N 1
ATOM 1406 C CA . PRO A 1 97 ? -2.988 -30.428 -26.196 1.000 19.368 120 PRO A CA 1
ATOM 1407 C C . PRO A 1 97 ? -3.022 -31.188 -24.863 1.000 19.550 120 PRO A C 1
ATOM 1408 O O . PRO A 1 97 ? -2.178 -32.042 -24.630 1.000 19.834 120 PRO A O 1
ATOM 1419 N N . PHE A 1 98 ? -4.001 -30.897 -23.994 1.000 19.112 121 PHE A N 1
ATOM 1420 C CA . PHE A 1 98 ? -4.109 -31.610 -22.720 1.000 18.378 121 PHE A CA 1
ATOM 1421 C C . PHE A 1 98 ? -4.275 -33.109 -22.977 1.000 21.151 121 PHE A C 1
ATOM 1422 O O . PHE A 1 98 ? -3.745 -33.954 -22.236 1.000 19.516 121 PHE A O 1
ATOM 1439 N N . PHE A 1 99 ? -5.088 -33.437 -23.980 1.000 19.540 122 PHE A N 1
ATOM 1440 C CA . PHE A 1 99 ? -5.355 -34.843 -24.330 1.000 19.282 122 PHE A CA 1
ATOM 1441 C C . PHE A 1 99 ? -4.417 -35.370 -25.421 1.000 20.092 122 PHE A C 1
ATOM 1442 O O . PHE A 1 99 ? -4.703 -36.407 -26.041 1.000 22.019 122 PHE A O 1
ATOM 1459 N N . GLY A 1 100 ? -3.271 -34.725 -25.656 1.000 19.675 123 GLY A N 1
ATOM 1460 C CA . GLY A 1 100 ? -2.286 -35.231 -26.587 1.000 20.172 123 GLY A CA 1
ATOM 1461 C C . GLY A 1 100 ? -2.748 -35.121 -28.045 1.000 20.719 123 GLY A C 1
ATOM 1462 O O . GLY A 1 100 ? -2.433 -35.992 -28.860 1.000 19.987 123 GLY A O 1
ATOM 1466 N N . GLN A 1 101 ? -3.440 -34.014 -28.387 1.000 19.797 124 GLN A N 1
ATOM 1467 C CA . GLN A 1 101 ? -3.753 -33.662 -29.768 1.000 18.941 124 GLN A CA 1
ATOM 1468 C C . GLN A 1 101 ? -3.198 -32.291 -30.044 1.000 20.279 124 GLN A C 1
ATOM 1469 O O . GLN A 1 101 ? -3.757 -31.283 -29.562 1.000 20.061 124 GLN A O 1
ATOM 1481 N N . GLY A 1 102 ? -2.100 -32.282 -30.811 1.000 20.642 125 GLY A N 1
ATOM 1482 C CA . GLY A 1 102 ? -1.431 -31.018 -31.075 1.000 20.819 125 GLY A CA 1
ATOM 1483 C C . GLY A 1 102 ? -2.177 -30.121 -32.070 1.000 19.381 125 GLY A C 1
ATOM 1484 O O . GLY A 1 102 ? -2.950 -30.546 -32.928 1.000 21.179 125 GLY A O 1
ATOM 1488 N N . TRP A 1 103 ? -1.870 -28.822 -31.948 1.000 22.670 126 TRP A N 1
ATOM 1489 C CA . TRP A 1 103 ? -2.235 -27.858 -32.998 1.000 22.021 126 TRP A CA 1
ATOM 1490 C C . TRP A 1 103 ? -3.756 -27.896 -33.194 1.000 21.969 126 TRP A C 1
ATOM 1491 O O . TRP A 1 103 ? -4.508 -27.809 -32.208 1.000 22.619 126 TRP A O 1
ATOM 1512 N N . ASN A 1 104 ? -4.231 -28.008 -34.439 1.000 22.233 127 ASN A N 1
ATOM 1513 C CA . ASN A 1 104 ? -5.617 -28.211 -34.745 1.000 22.525 127 ASN A CA 1
ATOM 1514 C C . ASN A 1 104 ? -5.826 -29.582 -35.418 1.000 22.325 127 ASN A C 1
ATOM 1515 O O . ASN A 1 104 ? -6.773 -29.790 -36.171 1.000 23.913 127 ASN A O 1
ATOM 1524 N N . GLU A 1 105 ? -4.946 -30.564 -35.098 1.000 21.830 128 GLU A N 1
ATOM 1525 C CA . GLU A 1 105 ? -4.894 -31.839 -35.781 1.000 20.681 128 GLU A CA 1
ATOM 1526 C C . GLU A 1 105 ? -5.611 -32.934 -34.997 1.000 20.716 128 GLU A C 1
ATOM 1527 O O . GLU A 1 105 ? -6.007 -32.754 -33.832 1.000 20.582 128 GLU A O 1
ATOM 1539 N N . ARG A 1 106 ? -5.725 -34.095 -35.652 1.000 20.756 129 ARG A N 1
ATOM 1540 C CA . ARG A 1 106 ? -6.432 -35.217 -35.048 1.000 19.488 129 ARG A CA 1
ATOM 1541 C C . ARG A 1 106 ? -5.745 -36.508 -35.479 1.000 21.110 129 ARG A C 1
ATOM 1542 O O . ARG A 1 106 ? -5.393 -36.651 -36.661 1.000 20.445 129 ARG A O 1
ATOM 1561 N N . TYR A 1 107 ? -5.598 -37.426 -34.507 1.000 20.280 130 TYR A N 1
ATOM 1562 C CA . TYR A 1 107 ? -4.923 -38.683 -34.744 1.000 18.864 130 TYR A CA 1
ATOM 1563 C C . TYR A 1 107 ? -5.182 -39.577 -33.533 1.000 19.802 130 TYR A C 1
ATOM 1564 O O . TYR A 1 107 ? -5.079 -39.145 -32.392 1.000 19.765 130 TYR A O 1
ATOM 1581 N N . ASN A 1 108 ? -5.440 -40.839 -33.812 1.000 18.785 131 ASN A N 1
ATOM 1582 C CA . ASN A 1 108 ? -5.511 -41.835 -32.744 1.000 19.493 131 ASN A CA 1
ATOM 1583 C C . ASN A 1 108 ? -4.103 -42.111 -32.218 1.000 19.304 131 ASN A C 1
ATOM 1584 O O . ASN A 1 108 ? -3.162 -42.234 -32.998 1.000 20.248 131 ASN A O 1
ATOM 1593 N N . TYR A 1 109 ? -4.017 -42.430 -30.927 1.000 18.947 132 TYR A N 1
ATOM 1594 C CA . TYR A 1 109 ? -2.812 -43.019 -30.362 1.000 19.679 132 TYR A CA 1
ATOM 1595 C C . TYR A 1 109 ? -3.231 -43.835 -29.140 1.000 20.995 132 TYR A C 1
ATOM 1596 O O . TYR A 1 109 ? -4.431 -43.846 -28.804 1.000 20.253 132 TYR A O 1
ATOM 1613 N N . SER A 1 110 ? -2.253 -44.401 -28.420 1.000 20.298 133 SER A N 1
ATOM 1614 C CA . SER A 1 110 ? -2.542 -45.339 -27.357 1.000 20.573 133 SER A CA 1
ATOM 1615 C C . SER A 1 110 ? -1.576 -45.197 -26.196 1.000 22.238 133 SER A C 1
ATOM 1616 O O . SER A 1 110 ? -1.066 -46.214 -25.729 1.000 24.888 133 SER A O 1
ATOM 1623 N N . ALA A 1 111 ? -1.472 -44.014 -25.619 1.000 21.201 134 ALA A N 1
ATOM 1624 C CA . ALA A 1 111 ? -0.702 -43.902 -24.391 1.000 22.368 134 ALA A CA 1
ATOM 1625 C C . ALA A 1 111 ? -1.563 -44.413 -23.238 1.000 23.483 134 ALA A C 1
ATOM 1626 O O . ALA A 1 111 ? -2.788 -44.389 -23.303 1.000 21.473 134 ALA A O 1
ATOM 1633 N N . LEU A 1 112 ? -0.946 -44.817 -22.129 1.000 22.361 135 LEU A N 1
ATOM 1634 C CA . LEU A 1 112 ? -1.737 -45.443 -21.080 1.000 24.428 135 LEU A CA 1
ATOM 1635 C C . LEU A 1 112 ? -2.610 -44.429 -20.352 1.000 22.344 135 LEU A C 1
ATOM 1636 O O . LEU A 1 112 ? -3.835 -44.611 -20.244 1.000 22.391 135 LEU A O 1
ATOM 1652 N N . PRO A 1 113 ? -2.068 -43.361 -19.739 1.000 20.976 136 PRO A N 1
ATOM 1653 C CA . PRO A 1 113 ? -2.904 -42.559 -18.828 1.000 21.384 136 PRO A CA 1
ATOM 1654 C C . PRO A 1 113 ? -3.826 -41.522 -19.453 1.000 23.655 136 PRO A C 1
ATOM 1655 O O . PRO A 1 113 ? -4.785 -41.071 -18.837 1.000 25.200 136 PRO A O 1
ATOM 1666 N N . ILE A 1 114 ? -3.463 -41.052 -20.650 1.000 21.778 137 ILE A N 1
ATOM 1667 C CA . ILE A 1 114 ? -4.184 -40.029 -21.404 1.000 23.554 137 ILE A CA 1
ATOM 1668 C C . ILE A 1 114 ? -4.074 -40.475 -22.847 1.000 22.050 137 ILE A C 1
ATOM 1669 O O . ILE A 1 114 ? -2.989 -40.873 -23.255 1.000 23.320 137 ILE A O 1
ATOM 1685 N N . THR A 1 115 ? -5.158 -40.420 -23.593 1.000 20.018 138 THR A N 1
ATOM 1686 C CA . THR A 1 115 ? -5.075 -40.787 -25.000 1.000 21.995 138 THR A CA 1
ATOM 1687 C C . THR A 1 115 ? -6.183 -40.100 -25.793 1.000 22.192 138 THR A C 1
ATOM 1688 O O . THR A 1 115 ? -7.144 -39.579 -25.219 1.000 21.582 138 THR A O 1
ATOM 1698 N N . ALA A 1 116 ? -6.040 -40.099 -27.122 1.000 19.720 139 ALA A N 1
ATOM 1699 C CA . ALA A 1 116 ? -7.084 -39.721 -28.028 1.000 18.889 139 ALA A CA 1
ATOM 1700 C C . ALA A 1 116 ? -7.391 -40.924 -28.899 1.000 20.919 139 ALA A C 1
ATOM 1701 O O . ALA A 1 116 ? -6.488 -41.604 -29.397 1.000 22.144 139 ALA A O 1
ATOM 1708 N N . GLY A 1 117 ? -8.678 -41.198 -29.053 1.000 20.721 140 GLY A N 1
ATOM 1709 C CA . GLY A 1 117 ? -9.094 -42.382 -29.758 1.000 19.904 140 GLY A CA 1
ATOM 1710 C C . GLY A 1 117 ? -10.152 -42.103 -30.805 1.000 19.745 140 GLY A C 1
ATOM 1711 O O . GLY A 1 117 ? -10.469 -40.957 -31.110 1.000 19.886 140 GLY A O 1
ATOM 1715 N N . PRO A 1 118 ? -10.690 -43.176 -31.392 1.000 19.601 141 PRO A N 1
ATOM 1716 C CA . PRO A 1 118 ? -11.614 -43.092 -32.517 1.000 20.072 141 PRO A CA 1
ATOM 1717 C C . PRO A 1 118 ? -12.865 -42.277 -32.206 1.000 19.434 141 PRO A C 1
ATOM 1718 O O . PRO A 1 118 ? -13.354 -42.360 -31.075 1.000 20.251 141 PRO A O 1
ATOM 1729 N N . ALA A 1 119 ? -13.453 -41.643 -33.224 1.000 20.065 142 ALA A N 1
ATOM 1730 C CA . ALA A 1 119 ? -13.060 -41.634 -34.619 1.000 20.574 142 ALA A CA 1
ATOM 1731 C C . ALA A 1 119 ? -11.917 -40.637 -34.887 1.000 20.964 142 ALA A C 1
ATOM 1732 O O . ALA A 1 119 ? -12.009 -39.446 -34.590 1.000 21.752 142 ALA A O 1
ATOM 1739 N N . ASN A 1 120 ? -10.778 -41.173 -35.352 1.000 21.417 143 ASN A N 1
ATOM 1740 C CA . ASN A 1 120 ? -9.576 -40.451 -35.734 1.000 20.138 143 ASN A CA 1
ATOM 1741 C C . ASN A 1 120 ? -9.269 -39.296 -34.770 1.000 19.169 143 ASN A C 1
ATOM 1742 O O . ASN A 1 120 ? -9.198 -38.116 -35.152 1.000 19.883 143 ASN A O 1
ATOM 1751 N N . GLY A 1 121 ? -9.052 -39.616 -33.481 1.000 18.938 144 GLY A N 1
ATOM 1752 C CA . GLY A 1 121 ? -8.571 -38.653 -32.511 1.000 18.678 144 GLY A CA 1
ATOM 1753 C C . GLY A 1 121 ? -9.630 -37.704 -31.918 1.000 18.533 144 GLY A C 1
ATOM 1754 O O . GLY A 1 121 ? -9.252 -36.863 -31.095 1.000 20.415 144 GLY A O 1
ATOM 1758 N N . THR A 1 122 ? -10.903 -37.914 -32.201 1.000 18.682 145 THR A N 1
ATOM 1759 C CA . THR A 1 122 ? -11.905 -37.031 -31.612 1.000 19.553 145 THR A CA 1
ATOM 1760 C C . THR A 1 122 ? -12.280 -37.404 -30.173 1.000 20.641 145 THR A C 1
ATOM 1761 O O . THR A 1 122 ? -12.943 -36.592 -29.501 1.000 22.016 145 THR A O 1
ATOM 1771 N N . SER A 1 123 ? -11.964 -38.624 -29.732 1.000 19.548 146 SER A N 1
ATOM 1772 C CA . SER A 1 123 ? -12.311 -39.042 -28.385 1.000 19.472 146 SER A CA 1
ATOM 1773 C C . SER A 1 123 ? -11.164 -38.681 -27.448 1.000 22.810 146 SER A C 1
ATOM 1774 O O . SER A 1 123 ? -10.035 -39.172 -27.629 1.000 24.177 146 SER A O 1
ATOM 1781 N N . MET A 1 124 ? -11.429 -37.932 -26.383 1.000 19.714 147 MET A N 1
ATOM 1782 C CA . MET A 1 124 ? -10.371 -37.500 -25.490 1.000 19.467 147 MET A CA 1
ATOM 1783 C C . MET A 1 124 ? -10.559 -38.175 -24.124 1.000 21.285 147 MET A C 1
ATOM 1784 O O . MET A 1 124 ? -11.622 -38.056 -23.532 1.000 20.896 147 MET A O 1
ATOM 1798 N N . VAL A 1 125 ? -9.563 -38.931 -23.657 1.000 19.089 148 VAL A N 1
ATOM 1799 C CA . VAL A 1 125 ? -9.685 -39.822 -22.513 1.000 19.169 148 VAL A CA 1
ATOM 1800 C C . VAL A 1 125 ? -8.556 -39.564 -21.521 1.000 20.103 148 VAL A C 1
ATOM 1801 O O . VAL A 1 125 ? -7.402 -39.504 -21.897 1.000 20.418 148 VAL A O 1
ATOM 1814 N N . SER A 1 126 ? -8.890 -39.478 -20.207 1.000 19.687 149 SER A N 1
ATOM 1815 C CA . SER A 1 126 ? -7.888 -39.382 -19.152 1.000 19.282 149 SER A CA 1
ATOM 1816 C C . SER A 1 126 ? -8.212 -40.423 -18.067 1.000 20.391 149 SER A C 1
ATOM 1817 O O . SER A 1 126 ? -9.369 -40.498 -17.632 1.000 20.541 149 SER A O 1
ATOM 1824 N N . TYR A 1 127 ? -7.200 -41.173 -17.641 1.000 19.685 150 TYR A N 1
ATOM 1825 C CA . TYR A 1 127 ? -7.255 -42.061 -16.484 1.000 19.803 150 TYR A CA 1
ATOM 1826 C C . TYR A 1 127 ? -6.398 -41.560 -15.307 1.000 18.346 150 TYR A C 1
ATOM 1827 O O . TYR A 1 127 ? -6.229 -42.279 -14.317 1.000 20.361 150 TYR A O 1
ATOM 1844 N N . PHE A 1 128 ? -5.920 -40.308 -15.317 1.000 18.275 151 PHE A N 1
ATOM 1845 C CA . PHE A 1 128 ? -5.279 -39.760 -14.140 1.000 19.124 151 PHE A CA 1
ATOM 1846 C C . PHE A 1 128 ? -6.277 -39.663 -12.985 1.000 20.698 151 PHE A C 1
ATOM 1847 O O . PHE A 1 128 ? -7.412 -39.236 -13.181 1.000 20.871 151 PHE A O 1
ATOM 1864 N N . SER A 1 129 ? -5.818 -40.075 -11.810 1.000 19.692 152 SER A N 1
ATOM 1865 C CA . SER A 1 129 ? -6.586 -39.929 -10.586 1.000 19.849 152 SER A CA 1
ATOM 1866 C C . SER A 1 129 ? -6.456 -38.485 -10.072 1.000 20.317 152 SER A C 1
ATOM 1867 O O . SER A 1 129 ? -5.378 -37.918 -9.989 1.000 20.645 152 SER A O 1
ATOM 1874 N N . MET A 1 130 ? -7.593 -37.860 -9.739 1.000 20.208 153 MET A N 1
ATOM 1875 C CA . MET A 1 130 ? -7.565 -36.465 -9.341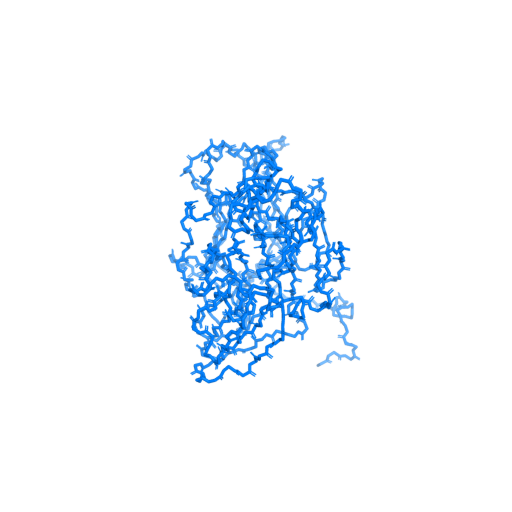 1.000 18.401 153 MET A CA 1
ATOM 1876 C C . MET A 1 130 ? -8.343 -36.294 -8.034 1.000 19.768 153 MET A C 1
ATOM 1877 O O . MET A 1 130 ? -9.582 -36.133 -8.054 1.000 19.365 153 MET A O 1
ATOM 1891 N N . PRO A 1 131 ? -7.634 -36.430 -6.899 1.000 19.748 154 PRO A N 1
ATOM 1892 C CA . PRO A 1 131 ? -8.278 -36.315 -5.568 1.000 19.976 154 PRO A CA 1
ATOM 1893 C C . PRO A 1 131 ? -8.661 -34.873 -5.274 1.000 20.768 154 PRO A C 1
ATOM 1894 O O . PRO A 1 131 ? -8.005 -33.931 -5.693 1.000 21.324 154 PRO A O 1
ATOM 1905 N N . PHE A 1 132 ? -9.717 -34.706 -4.447 1.000 22.744 155 PHE A N 1
ATOM 1906 C CA . PHE A 1 132 ? -10.089 -33.409 -3.916 1.000 21.201 155 PHE A CA 1
ATOM 1907 C C . PHE A 1 132 ? -10.850 -33.630 -2.589 1.000 20.361 155 PHE A C 1
ATOM 1908 O O . PHE A 1 132 ? -11.505 -34.648 -2.414 1.000 21.263 155 PHE A O 1
ATOM 1925 N N . ALA A 1 133 ? -10.630 -32.703 -1.640 1.000 22.793 156 ALA A N 1
ATOM 1926 C CA . ALA A 1 133 ? -11.244 -32.757 -0.302 1.000 21.799 156 ALA A CA 1
ATOM 1927 C C . ALA A 1 133 ? -12.435 -31.817 -0.141 1.000 22.601 156 ALA A C 1
ATOM 1928 O O . ALA A 1 133 ? -13.394 -32.190 0.533 1.000 23.717 156 ALA A O 1
ATOM 1935 N N . GLN A 1 134 ? -12.368 -30.621 -0.716 1.000 21.734 157 GLN A N 1
ATOM 1936 C CA . GLN A 1 134 ? -13.408 -29.619 -0.523 1.000 25.787 157 GLN A CA 1
ATOM 1937 C C . GLN A 1 134 ? -13.868 -29.074 -1.874 1.000 25.848 157 GLN A C 1
ATOM 1938 O O . GLN A 1 134 ? -13.808 -27.873 -2.101 1.000 25.298 157 GLN A O 1
ATOM 1950 N N . GLY A 1 135 ? -14.296 -29.993 -2.749 1.000 24.747 158 GLY A N 1
ATOM 1951 C CA . GLY A 1 135 ? -14.882 -29.650 -4.025 1.000 23.756 158 GLY A CA 1
ATOM 1952 C C . GLY A 1 135 ? -13.936 -29.772 -5.229 1.000 23.169 158 GLY A C 1
ATOM 1953 O O . GLY A 1 135 ? -12.708 -29.604 -5.110 1.000 21.377 158 GLY A O 1
ATOM 1957 N N . ALA A 1 136 ? -14.604 -29.903 -6.368 1.000 22.061 159 ALA A N 1
ATOM 1958 C CA . ALA A 1 136 ? -13.941 -29.874 -7.672 1.000 21.380 159 ALA A CA 1
ATOM 1959 C C . ALA A 1 136 ? -14.820 -29.103 -8.640 1.000 24.629 159 ALA A C 1
ATOM 1960 O O . ALA A 1 136 ? -16.027 -29.383 -8.714 1.000 25.774 159 ALA A O 1
ATOM 1967 N N . ARG A 1 137 ? -14.175 -28.276 -9.476 1.000 23.237 160 ARG A N 1
ATOM 1968 C CA . ARG A 1 137 ? -14.889 -27.623 -10.564 1.000 24.403 160 ARG A CA 1
ATOM 1969 C C . ARG A 1 137 ? -14.052 -27.744 -11.861 1.000 21.107 160 ARG A C 1
ATOM 1970 O O . ARG A 1 137 ? -12.856 -27.504 -11.830 1.000 22.752 160 ARG A O 1
ATOM 1989 N N . ILE A 1 138 ? -14.730 -28.170 -12.912 1.000 22.643 161 ILE A N 1
ATOM 1990 C CA . ILE A 1 138 ? -14.153 -28.246 -14.259 1.000 23.898 161 ILE A CA 1
ATOM 1991 C C . ILE A 1 138 ? -14.934 -27.276 -15.157 1.000 24.696 161 ILE A C 1
ATOM 1992 O O . ILE A 1 138 ? -16.171 -27.341 -15.237 1.000 24.480 161 ILE A O 1
ATOM 2008 N N . GLU A 1 139 ? -14.169 -26.423 -15.802 1.000 24.639 162 GLU A N 1
ATOM 2009 C CA . GLU A 1 139 ? -14.668 -25.336 -16.640 1.000 25.689 162 GLU A CA 1
ATOM 2010 C C . GLU A 1 139 ? -14.088 -25.460 -18.044 1.000 26.592 162 GLU A C 1
ATOM 2011 O O . GLU A 1 139 ? -12.916 -25.806 -18.175 1.000 26.880 162 GLU A O 1
ATOM 2023 N N . ILE A 1 140 ? -14.905 -25.129 -19.045 1.000 25.139 163 ILE A N 1
ATOM 2024 C CA . ILE A 1 140 ? -14.476 -25.065 -20.444 1.000 25.320 163 ILE A CA 1
ATOM 2025 C C . ILE A 1 140 ? -14.644 -23.632 -20.916 1.000 27.050 163 ILE A C 1
ATOM 2026 O O . ILE A 1 140 ? -15.698 -23.065 -20.620 1.000 30.331 163 ILE A O 1
ATOM 2042 N N . GLU A 1 141 ? -13.652 -23.090 -21.607 1.000 25.320 164 GLU A N 1
ATOM 2043 C CA . GLU A 1 141 ? -13.775 -21.749 -22.180 1.000 24.757 164 GLU A CA 1
ATOM 2044 C C . GLU A 1 141 ? -13.493 -21.830 -23.685 1.000 26.183 164 GLU A C 1
ATOM 2045 O O . GLU A 1 141 ? -12.470 -22.393 -24.095 1.000 26.399 164 GLU A O 1
ATOM 2057 N N . ASN A 1 142 ? -14.399 -21.276 -24.497 1.000 25.517 165 ASN A N 1
ATOM 2058 C CA . ASN A 1 142 ? -14.267 -21.236 -25.952 1.000 24.164 165 ASN A CA 1
ATOM 2059 C C . ASN A 1 142 ? -13.555 -19.947 -26.337 1.000 28.713 165 ASN A C 1
ATOM 2060 O O . ASN A 1 142 ? -14.186 -18.893 -26.350 1.000 28.280 165 ASN A O 1
ATOM 2069 N N . GLN A 1 143 ? -12.245 -20.029 -26.619 1.000 26.690 166 GLN A N 1
ATOM 2070 C CA . GLN A 1 143 ? -11.440 -18.903 -27.077 1.000 28.232 166 GLN A CA 1
ATOM 2071 C C . GLN A 1 143 ? -11.245 -18.961 -28.601 1.000 28.705 166 GLN A C 1
ATOM 2072 O O . GLN A 1 143 ? -10.356 -18.298 -29.137 1.000 32.043 166 GLN A O 1
ATOM 2084 N N . SER A 1 144 ? -12.074 -19.736 -29.293 1.000 31.490 167 SER A N 1
ATOM 2085 C CA . SER A 1 144 ? -12.001 -19.839 -30.753 1.000 32.125 167 SER A CA 1
ATOM 2086 C C . SER A 1 144 ? -13.017 -18.865 -31.356 1.000 34.226 167 SER A C 1
ATOM 2087 O O . SER A 1 144 ? -13.792 -18.265 -30.625 1.000 33.919 167 SER A O 1
ATOM 2094 N N . ASP A 1 145 ? -13.037 -18.753 -32.682 1.000 35.837 168 ASP A N 1
ATOM 2095 C CA . ASP A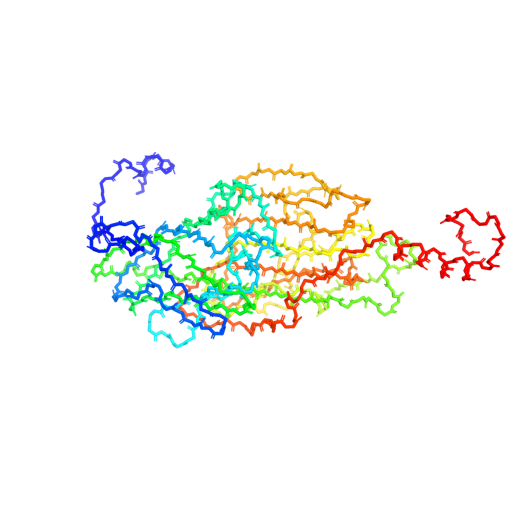 1 145 ? -14.027 -17.917 -33.344 1.000 39.466 168 ASP A CA 1
ATOM 2096 C C . ASP A 1 145 ? -15.200 -18.733 -33.869 1.000 39.379 168 ASP A C 1
ATOM 2097 O O . ASP A 1 145 ? -15.964 -18.211 -34.662 1.000 36.860 168 ASP A O 1
ATOM 2106 N N . VAL A 1 146 ? -15.358 -20.003 -33.450 1.000 28.843 169 VAL A N 1
ATOM 2107 C CA . VAL A 1 146 ? -16.406 -20.879 -33.927 1.000 28.950 169 VAL A CA 1
ATOM 2108 C C . VAL A 1 146 ? -17.205 -21.331 -32.708 1.000 29.839 169 VAL A C 1
ATOM 2109 O O . VAL A 1 146 ? -16.585 -21.568 -31.665 1.000 32.641 169 VAL A O 1
ATOM 2122 N N . ASN A 1 147 ? -18.529 -21.429 -32.835 1.000 31.765 170 ASN A N 1
ATOM 2123 C CA . ASN A 1 147 ? -19.406 -22.028 -31.838 1.000 31.382 170 ASN A CA 1
ATOM 2124 C C . ASN A 1 147 ? -18.930 -23.459 -31.525 1.000 30.659 170 ASN A C 1
ATOM 2125 O O . ASN A 1 147 ? -18.730 -24.276 -32.442 1.000 29.615 170 ASN A O 1
ATOM 2134 N N . LEU A 1 148 ? -18.900 -23.773 -30.216 1.000 29.255 171 LEU A N 1
ATOM 2135 C CA . LEU A 1 148 ? -18.780 -25.160 -29.747 1.000 27.314 171 LEU A CA 1
ATOM 2136 C C . LEU A 1 148 ? -20.171 -25.730 -29.643 1.000 26.807 171 LEU A C 1
ATOM 2137 O O . LEU A 1 148 ? -20.910 -25.463 -28.696 1.000 28.241 171 LEU A O 1
ATOM 2153 N N . GLU A 1 149 ? -20.563 -26.446 -30.697 1.000 26.777 172 GLU A N 1
ATOM 2154 C CA . GLU A 1 149 ? -21.951 -26.787 -30.930 1.000 28.656 172 GLU A CA 1
ATOM 2155 C C . GLU A 1 149 ? -22.422 -27.860 -29.956 1.000 30.465 172 GLU A C 1
ATOM 2156 O O . GLU A 1 149 ? -23.542 -27.803 -29.458 1.000 29.378 172 GLU A O 1
ATOM 2168 N N . LYS A 1 150 ? -21.616 -28.913 -29.801 1.000 27.405 173 LYS A N 1
ATOM 2169 C CA . LYS A 1 150 ? -21.970 -30.032 -28.948 1.000 24.902 173 LYS A CA 1
ATOM 2170 C C . LYS A 1 150 ? -20.755 -30.418 -28.114 1.000 26.021 173 LYS A C 1
ATOM 2171 O O . LYS A 1 150 ? -19.629 -30.467 -28.629 1.000 24.957 173 LYS A O 1
ATOM 2190 N N . PHE A 1 151 ? -20.989 -30.647 -26.815 1.000 27.125 174 PHE A N 1
ATOM 2191 C CA . PHE A 1 151 ? -19.953 -31.022 -25.873 1.000 24.092 174 PHE A CA 1
ATOM 2192 C C . PHE A 1 151 ? -20.467 -32.205 -25.082 1.000 26.625 174 PHE A C 1
ATOM 2193 O O . PHE A 1 151 ? -21.398 -32.088 -24.272 1.000 23.888 174 PH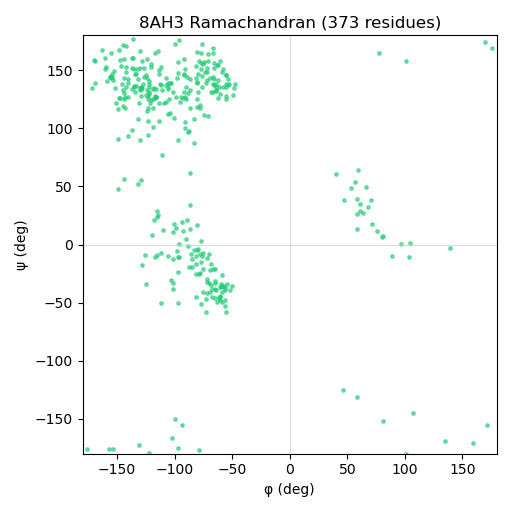E A O 1
ATOM 2210 N N . TYR A 1 152 ? -19.903 -33.378 -25.359 1.000 21.617 175 TYR A N 1
ATOM 2211 C CA . TYR A 1 152 ? -20.286 -34.633 -24.714 1.000 23.323 175 TYR A CA 1
ATOM 2212 C C . TYR A 1 152 ? -19.224 -34.955 -23.679 1.000 23.305 175 TYR A C 1
ATOM 2213 O O . TYR A 1 152 ? -18.015 -34.772 -23.939 1.000 23.407 175 TYR A O 1
ATOM 2230 N N . PHE A 1 153 ? -19.645 -35.436 -22.499 1.000 22.559 176 PHE A N 1
ATOM 2231 C CA . PHE A 1 153 ? -18.641 -35.793 -21.510 1.000 21.450 176 PHE A CA 1
ATOM 2232 C C . PHE A 1 153 ? -19.173 -36.759 -20.453 1.000 22.114 176 PHE A C 1
ATOM 2233 O O . PHE A 1 153 ? -20.388 -36.835 -20.168 1.000 22.241 176 PHE A O 1
ATOM 2250 N N . TYR A 1 154 ? -18.229 -37.540 -19.918 1.000 21.488 177 TYR A N 1
ATOM 2251 C CA . TYR A 1 154 ? -18.352 -38.264 -18.651 1.000 20.429 177 TYR A CA 1
ATOM 2252 C C . TYR A 1 154 ? -17.231 -37.821 -17.725 1.000 22.849 177 TYR A C 1
ATOM 2253 O O . TYR A 1 154 ? -16.050 -37.800 -18.118 1.000 22.549 177 TYR A O 1
ATOM 2270 N N . VAL A 1 155 ? -17.582 -37.443 -16.481 1.000 22.372 178 VAL A N 1
ATOM 2271 C CA . VAL A 1 155 ? -16.597 -37.244 -15.426 1.000 21.126 178 VAL A CA 1
ATOM 2272 C C . VAL A 1 155 ? -16.965 -38.257 -14.341 1.000 22.861 178 VAL A C 1
ATOM 2273 O O . VAL A 1 155 ? -17.962 -38.066 -13.623 1.000 23.408 178 VAL A O 1
ATOM 2286 N N . ASP A 1 156 ? -16.232 -39.372 -14.292 1.000 21.956 179 ASP A N 1
ATOM 2287 C CA . ASP A 1 156 ? -16.435 -40.457 -13.356 1.000 22.085 179 ASP A CA 1
ATOM 2288 C C . ASP A 1 156 ? -15.568 -40.226 -12.124 1.000 19.961 179 ASP A C 1
ATOM 2289 O O . ASP A 1 156 ? -14.418 -39.844 -12.231 1.000 22.307 179 ASP A O 1
ATOM 2298 N N . TYR A 1 157 ? -16.160 -40.348 -10.935 1.000 19.840 180 TYR A N 1
ATOM 2299 C CA . TYR A 1 157 ? -15.446 -40.100 -9.717 1.000 20.140 180 TYR A CA 1
ATOM 2300 C C . TYR A 1 157 ? -15.963 -40.990 -8.597 1.000 19.086 180 TYR A C 1
ATOM 2301 O O . TYR A 1 157 ? -17.051 -41.549 -8.684 1.000 22.502 180 TYR A O 1
ATOM 2318 N N . TYR A 1 158 ? -15.118 -41.158 -7.594 1.000 20.402 181 TYR A N 1
ATOM 2319 C CA . TYR A 1 158 ? -15.475 -41.814 -6.357 1.000 21.419 181 TYR A CA 1
ATOM 2320 C C . TYR A 1 158 ? -15.786 -40.729 -5.323 1.000 22.757 181 TYR A C 1
ATOM 2321 O O . TYR A 1 158 ? -14.958 -39.865 -5.097 1.000 23.540 181 TYR A O 1
ATOM 2338 N N . GLU A 1 159 ? -16.966 -40.837 -4.706 1.000 24.011 182 GLU A N 1
ATOM 2339 C CA . GLU A 1 159 ? -17.306 -40.009 -3.544 1.000 23.644 182 GLU A CA 1
ATOM 2340 C C . GLU A 1 159 ? -16.789 -40.719 -2.294 1.000 22.981 182 GLU A C 1
ATOM 2341 O O . GLU A 1 159 ? -16.920 -41.942 -2.175 1.000 24.243 182 GLU A O 1
ATOM 2353 N N . THR A 1 160 ? -16.287 -39.939 -1.321 1.000 21.976 183 THR A N 1
ATOM 2354 C CA . THR A 1 160 ? -15.877 -40.516 -0.063 1.000 23.124 183 THR A CA 1
ATOM 2355 C C . THR A 1 160 ? -16.247 -39.568 1.075 1.000 24.482 183 THR A C 1
ATOM 2356 O O . THR A 1 160 ? -16.297 -38.350 0.859 1.000 25.627 183 THR A O 1
ATOM 2366 N N . LYS A 1 161 ? -16.462 -40.162 2.261 1.000 29.076 184 LYS A N 1
ATOM 2367 C CA . LYS A 1 161 ? -16.767 -39.351 3.436 1.000 31.966 184 LYS A CA 1
ATOM 2368 C C . LYS A 1 161 ? -15.554 -38.580 3.940 1.000 33.253 184 LYS A C 1
ATOM 2369 O O . LYS A 1 161 ? -15.684 -37.532 4.561 1.000 33.992 184 LYS A O 1
ATOM 2388 N N . LYS A 1 162 ? -14.363 -39.128 3.734 1.000 26.019 185 LYS A N 1
ATOM 2389 C CA . LYS A 1 162 ? -13.127 -38.541 4.202 1.000 28.026 185 LYS A CA 1
ATOM 2390 C C . LYS A 1 162 ? -12.020 -38.956 3.240 1.000 27.152 185 LYS A C 1
ATOM 2391 O O . LYS A 1 162 ? -11.759 -40.144 3.079 1.000 27.544 185 LYS A O 1
ATOM 2410 N N . LEU A 1 163 ? -11.373 -37.962 2.663 1.000 27.282 186 LEU A N 1
ATOM 2411 C CA . LEU A 1 163 ? -10.284 -38.229 1.725 1.000 26.608 186 LEU A CA 1
ATOM 2412 C C . LEU A 1 163 ? -9.130 -38.868 2.464 1.000 28.119 186 LEU A C 1
ATOM 2413 O O . LEU A 1 163 ? -8.702 -38.321 3.476 1.000 28.717 186 LEU A O 1
ATOM 2429 N N . PRO A 1 164 ? -8.536 -39.985 1.977 1.000 26.507 187 PRO A N 1
ATOM 2430 C CA . PRO A 1 164 ? -7.281 -40.497 2.518 1.000 27.662 187 PRO A CA 1
ATOM 2431 C C . PRO A 1 164 ? -6.270 -39.370 2.638 1.000 28.312 187 PRO A C 1
ATOM 2432 O O . PRO A 1 164 ? -6.112 -38.523 1.728 1.000 26.624 187 PRO A O 1
ATOM 2443 N N . THR A 1 165 ? -5.579 -39.320 3.786 1.000 29.143 188 THR A N 1
ATOM 2444 C CA . THR A 1 165 ? -4.824 -38.131 4.137 1.000 28.262 188 THR A CA 1
ATOM 2445 C C . THR A 1 165 ? -3.494 -38.029 3.378 1.000 26.931 188 THR A C 1
ATOM 2446 O O . THR A 1 165 ? -2.840 -36.999 3.415 1.000 29.037 188 THR A O 1
ATOM 2456 N N . ASP A 1 166 ? -3.112 -39.062 2.654 1.000 26.088 189 ASP A N 1
ATOM 2457 C CA . ASP A 1 166 ? -1.859 -39.038 1.935 1.000 26.955 189 ASP A CA 1
ATOM 2458 C C . ASP A 1 166 ? -2.062 -38.612 0.476 1.000 26.177 189 ASP A C 1
ATOM 2459 O O . ASP A 1 166 ? -1.080 -38.509 -0.234 1.000 26.364 189 ASP A O 1
ATOM 2468 N N . LEU A 1 167 ? -3.293 -38.322 0.049 1.000 22.579 190 LEU A N 1
ATOM 2469 C CA . LEU A 1 167 ? -3.521 -38.011 -1.369 1.000 21.541 190 LEU A CA 1
ATOM 2470 C C . LEU A 1 167 ? -3.156 -36.566 -1.673 1.000 24.315 190 LEU A C 1
ATOM 2471 O O . LEU A 1 167 ? -3.478 -35.665 -0.905 1.000 25.392 190 LEU A O 1
ATOM 2487 N N . GLY A 1 168 ? -2.516 -36.369 -2.834 1.000 23.116 191 GLY A N 1
ATOM 2488 C CA . GLY A 1 168 ? -2.261 -35.055 -3.356 1.000 22.350 191 GLY A CA 1
ATOM 2489 C C . GLY A 1 168 ? -3.334 -34.569 -4.317 1.000 20.429 191 GLY A C 1
ATOM 2490 O O . GLY A 1 168 ? -4.505 -34.943 -4.260 1.000 22.637 191 GLY A O 1
ATOM 2494 N N . ARG A 1 169 ? -2.907 -33.641 -5.181 1.000 20.604 192 ARG A N 1
ATOM 2495 C CA . ARG A 1 169 ? -3.791 -32.917 -6.079 1.000 21.406 192 ARG A CA 1
ATOM 2496 C C . ARG A 1 169 ? -3.129 -32.842 -7.460 1.000 19.592 192 ARG A C 1
ATOM 2497 O O . ARG A 1 169 ? -1.939 -32.539 -7.550 1.000 21.002 192 ARG A O 1
ATOM 2516 N N . PHE A 1 170 ? -3.924 -33.140 -8.468 1.000 20.252 193 PHE A N 1
ATOM 2517 C CA . PHE A 1 170 ? -3.461 -33.155 -9.856 1.000 20.020 193 PHE A CA 1
ATOM 2518 C C . PHE A 1 170 ? -3.331 -31.724 -10.389 1.000 20.541 193 PHE A C 1
ATOM 2519 O O . PHE A 1 170 ? -4.261 -30.935 -10.277 1.000 20.526 193 PHE A O 1
ATOM 2536 N N . HIS A 1 171 ? -2.208 -31.477 -11.078 1.000 20.009 194 HIS A N 1
ATOM 2537 C CA . HIS A 1 171 ? -1.942 -30.216 -11.762 1.000 19.438 194 HIS A CA 1
ATOM 2538 C C . HIS A 1 171 ? -1.503 -30.492 -13.209 1.000 20.094 194 HIS A C 1
ATOM 2539 O O . HIS A 1 171 ? -0.885 -31.527 -13.515 1.000 19.647 194 HIS A O 1
ATOM 2552 N N . ALA A 1 172 ? -1.781 -29.523 -14.078 1.000 21.317 195 ALA A N 1
ATOM 2553 C CA . ALA A 1 172 ? -1.286 -29.564 -15.444 1.000 19.754 195 ALA A CA 1
ATOM 2554 C C . ALA A 1 172 ? -1.232 -28.143 -15.976 1.000 21.206 195 ALA A C 1
ATOM 2555 O O . ALA A 1 172 ? -2.086 -27.327 -15.657 1.000 21.591 195 ALA A O 1
ATOM 2562 N N . TRP A 1 173 ? -0.225 -27.868 -16.793 1.000 21.076 196 TRP A N 1
ATOM 2563 C CA . TRP A 1 173 ? 0.055 -26.535 -17.291 1.000 20.614 196 TRP A CA 1
ATOM 2564 C C . TRP A 1 173 ? 0.548 -26.628 -18.734 1.000 21.737 196 TRP A C 1
ATOM 2565 O O . TRP A 1 173 ? 1.569 -27.255 -18.994 1.000 20.144 196 TRP A O 1
ATOM 2586 N N . TYR A 1 174 ? -0.124 -25.859 -19.581 1.000 20.911 197 TYR A N 1
ATOM 2587 C CA . TYR A 1 174 ? 0.287 -25.616 -20.958 1.000 21.835 197 TYR A CA 1
ATOM 2588 C C . TYR A 1 174 ? 1.227 -24.418 -21.027 1.000 22.659 197 TYR A C 1
ATOM 2589 O O . TYR A 1 174 ? 0.913 -23.346 -20.504 1.000 23.389 197 TYR A O 1
ATOM 2606 N N . ASN A 1 175 ? 2.362 -24.589 -21.708 1.000 20.477 198 ASN A N 1
ATOM 2607 C CA . ASN A 1 175 ? 3.258 -23.487 -22.014 1.000 20.526 198 ASN A CA 1
ATOM 2608 C C . ASN A 1 175 ? 3.550 -23.517 -23.516 1.000 21.961 198 ASN A C 1
ATOM 2609 O O . ASN A 1 175 ? 3.369 -24.544 -24.183 1.000 22.029 198 ASN A O 1
ATOM 2618 N N . GLN A 1 176 ? 3.966 -22.368 -24.058 1.000 22.424 199 GLN A N 1
ATOM 2619 C CA . GLN A 1 176 ? 4.325 -22.274 -25.474 1.000 24.422 199 GLN A CA 1
ATOM 2620 C C . GLN A 1 176 ? 5.274 -21.092 -25.663 1.000 25.386 199 GLN A C 1
ATOM 2621 O O . GLN A 1 176 ? 5.130 -20.074 -24.976 1.000 24.671 199 GLN A O 1
ATOM 2633 N N . GLU A 1 177 ? 6.238 -21.233 -26.568 1.000 23.254 200 GLU A N 1
ATOM 2634 C CA . GLU A 1 177 ? 7.154 -20.141 -26.885 1.000 24.649 200 GLU A CA 1
ATOM 2635 C C . GLU A 1 177 ? 7.616 -20.311 -28.327 1.000 26.101 200 GLU A C 1
ATOM 2636 O O . GLU A 1 177 ? 7.940 -21.425 -28.685 1.000 24.675 200 GLU A O 1
ATOM 2648 N N . LEU A 1 178 ? 7.634 -19.231 -29.118 1.000 25.353 201 LEU A N 1
ATOM 2649 C CA . LEU A 1 178 ? 8.440 -19.214 -30.323 1.000 27.121 201 LEU A CA 1
ATOM 2650 C C . LEU A 1 178 ? 9.862 -18.840 -29.915 1.000 26.575 201 LEU A C 1
ATOM 2651 O O . LEU A 1 178 ? 10.112 -17.703 -29.429 1.000 25.864 201 LEU A O 1
ATOM 2667 N N . THR A 1 179 ? 10.768 -19.802 -29.959 1.000 24.620 202 THR A N 1
ATOM 2668 C CA . THR A 1 179 ? 12.052 -19.657 -29.317 1.000 23.700 202 THR A CA 1
ATOM 2669 C C . THR A 1 179 ? 12.989 -18.752 -30.139 1.000 28.119 202 THR A C 1
ATOM 2670 O O . THR A 1 179 ? 12.885 -18.624 -31.359 1.000 25.848 202 THR A O 1
ATOM 2680 N N . GLU A 1 180 ? 13.969 -18.158 -29.441 1.000 27.573 203 GLU A N 1
ATOM 2681 C CA . GLU A 1 180 ? 14.923 -17.248 -30.063 1.000 30.148 203 GLU A CA 1
ATOM 2682 C C . GLU A 1 180 ? 16.142 -18.013 -30.546 1.000 25.222 203 GLU A C 1
ATOM 2683 O O . GLU A 1 180 ? 16.854 -18.656 -29.775 1.000 29.992 203 GLU A O 1
ATOM 2695 N N . ALA A 1 181 ? 16.490 -17.831 -31.825 1.000 26.237 204 ALA A N 1
ATOM 2696 C CA . ALA A 1 181 ? 17.772 -18.295 -32.315 1.000 26.033 204 ALA A CA 1
ATOM 2697 C C . ALA A 1 181 ? 18.946 -17.587 -31.613 1.000 28.248 204 ALA A C 1
ATOM 2698 O O . ALA A 1 181 ? 18.788 -16.482 -31.103 1.000 31.537 204 ALA A O 1
ATOM 2705 N N . ALA A 1 182 ? 20.089 -18.261 -31.582 1.000 29.112 205 ALA A N 1
ATOM 2706 C CA . ALA A 1 182 ? 21.298 -17.735 -30.970 1.000 31.000 205 ALA A CA 1
ATOM 2707 C C . ALA A 1 182 ? 21.750 -16.517 -31.798 1.000 35.833 205 ALA A C 1
ATOM 2708 O O . ALA A 1 182 ? 21.452 -16.391 -33.001 1.000 31.551 205 ALA A O 1
ATOM 2715 N N . PRO A 1 183 ? 22.452 -15.550 -31.167 1.000 36.429 206 PRO A N 1
ATOM 2716 C CA . PRO A 1 183 ? 22.907 -14.358 -31.903 1.000 37.749 206 PRO A CA 1
ATOM 2717 C C . PRO A 1 183 ? 23.816 -14.669 -33.101 1.000 34.639 206 PRO A C 1
ATOM 2718 O O . PRO A 1 183 ? 23.686 -14.043 -34.143 1.000 41.411 206 PRO A O 1
ATOM 2729 N N . GLU A 1 184 ? 24.669 -15.687 -32.997 1.000 38.287 207 GLU A N 1
ATOM 2730 C CA . GLU A 1 184 ? 25.520 -16.115 -34.099 1.000 38.276 207 GLU A CA 1
ATOM 2731 C C . GLU A 1 184 ? 24.742 -16.934 -35.154 1.000 42.334 207 GLU A C 1
ATOM 2732 O O . GLU A 1 184 ? 25.330 -17.378 -36.139 1.000 41.585 207 GLU A O 1
ATOM 2744 N N . GLY A 1 185 ? 23.428 -17.095 -34.970 1.000 34.285 208 GLY A N 1
ATOM 2745 C CA . GLY A 1 185 ? 22.615 -17.860 -35.925 1.000 35.380 208 GLY A CA 1
ATOM 2746 C C . GLY A 1 185 ? 22.305 -19.283 -35.431 1.000 32.367 208 GLY A C 1
ATOM 2747 O O . GLY A 1 185 ? 22.752 -19.720 -34.370 1.000 30.635 208 GLY A O 1
ATOM 2751 N N . GLU A 1 186 ? 21.566 -20.043 -36.252 1.000 29.108 209 GLU A N 1
ATOM 2752 C CA . GLU A 1 186 ? 21.204 -21.418 -35.860 1.000 25.987 209 GLU A CA 1
ATOM 2753 C C . GLU A 1 186 ? 22.349 -22.378 -36.192 1.000 28.720 209 GLU A C 1
ATOM 2754 O O . GLU A 1 186 ? 22.393 -23.028 -37.255 1.000 27.899 209 GLU A O 1
ATOM 2766 N N . THR A 1 187 ? 23.309 -22.531 -35.260 1.000 24.680 210 THR A N 1
ATOM 2767 C CA . THR A 1 187 ? 24.516 -23.311 -35.395 1.000 25.902 210 THR A CA 1
ATOM 2768 C C . THR A 1 187 ? 24.347 -24.819 -35.182 1.000 25.099 210 THR A C 1
ATOM 2769 O O . THR A 1 187 ? 25.301 -25.561 -35.124 1.000 27.836 210 THR A O 1
ATOM 2779 N N . GLU A 1 188 ? 23.098 -25.322 -35.237 1.000 27.015 211 GLU A N 1
ATOM 2780 C CA . GLU A 1 188 ? 22.916 -26.742 -35.013 1.000 28.118 211 GLU A CA 1
ATOM 2781 C C . GLU A 1 188 ? 23.792 -27.590 -35.931 1.000 27.153 211 GLU A C 1
ATOM 2782 O O . GLU A 1 188 ? 23.940 -27.250 -37.127 1.000 28.451 211 GLU A O 1
ATOM 2794 N N . TRP A 1 189 ? 24.306 -28.704 -35.367 1.000 24.665 212 TRP A N 1
ATOM 2795 C CA . TRP A 1 189 ? 25.204 -29.640 -36.015 1.000 26.229 212 TRP A CA 1
ATOM 2796 C C . TRP A 1 189 ? 26.517 -29.003 -36.518 1.000 31.577 212 TRP A C 1
ATOM 2797 O O . TRP A 1 189 ? 27.229 -29.601 -37.313 1.000 31.869 212 TRP A O 1
ATOM 2818 N N . ALA A 1 190 ? 26.823 -27.783 -36.079 1.000 29.924 213 ALA A N 1
ATOM 2819 C CA . ALA A 1 190 ? 27.965 -27.007 -36.566 1.000 32.070 213 ALA A CA 1
ATOM 2820 C C . ALA A 1 190 ? 27.879 -26.798 -38.078 1.000 32.095 213 ALA A C 1
ATOM 2821 O O . ALA A 1 190 ? 28.891 -26.566 -38.726 1.000 32.880 213 ALA A O 1
ATOM 2828 N N . VAL A 1 191 ? 26.665 -26.815 -38.635 1.000 29.800 214 VAL A N 1
ATOM 2829 C CA . VAL A 1 191 ? 26.511 -26.709 -40.090 1.000 31.900 214 VAL A CA 1
ATOM 2830 C C . VAL A 1 191 ? 26.895 -25.317 -40.589 1.000 29.412 214 VAL A C 1
ATOM 2831 O O . VAL A 1 191 ? 27.604 -25.206 -41.601 1.000 30.413 214 VAL A O 1
ATOM 2844 N N . ILE A 1 192 ? 26.520 -24.244 -39.886 1.000 29.590 215 ILE A N 1
ATOM 2845 C CA . ILE A 1 192 ? 26.821 -22.912 -40.388 1.000 29.171 215 ILE A CA 1
ATOM 2846 C C . ILE A 1 192 ? 28.094 -22.363 -39.737 1.000 32.509 215 ILE A C 1
ATOM 2847 O O . ILE A 1 192 ? 28.547 -21.309 -40.155 1.000 34.916 215 ILE A O 1
ATOM 2863 N N . GLY A 1 193 ? 28.606 -23.025 -38.705 1.000 32.574 216 GLY A N 1
ATOM 2864 C CA . GLY A 1 193 ? 29.745 -22.511 -37.944 1.000 36.116 216 GLY A CA 1
ATOM 2865 C C . GLY A 1 193 ? 29.833 -23.146 -36.562 1.000 39.600 216 GLY A C 1
ATOM 2866 O O . GLY A 1 193 ? 29.081 -24.069 -36.229 1.000 34.479 216 GLY A O 1
ATOM 2870 N N . LYS A 1 194 ? 30.732 -22.596 -35.736 1.000 39.700 217 LYS A N 1
ATOM 2871 C CA . LYS A 1 194 ? 31.045 -23.166 -34.429 1.000 39.463 217 LYS A CA 1
ATOM 2872 C C . LYS A 1 194 ? 29.856 -23.075 -33.470 1.000 28.804 217 LYS A C 1
ATOM 2873 O O . LYS A 1 194 ? 29.090 -22.119 -33.471 1.000 31.443 217 LYS A O 1
ATOM 2892 N N . GLN A 1 195 ? 29.710 -24.104 -32.629 1.000 33.464 218 GLN A N 1
ATOM 2893 C CA . GLN A 1 195 ? 28.638 -24.141 -31.637 1.000 31.202 218 GLN A CA 1
ATOM 2894 C C . GLN A 1 195 ? 29.133 -23.689 -30.261 1.000 32.631 218 GLN A C 1
ATOM 2895 O O . GLN A 1 195 ? 30.254 -23.981 -29.915 1.000 37.287 218 GLN A O 1
ATOM 2907 N N . ASP A 1 196 ? 28.255 -22.974 -29.553 1.000 32.113 219 ASP A N 1
ATOM 2908 C CA . ASP A 1 196 ? 28.494 -22.487 -28.193 1.000 37.090 219 ASP A CA 1
ATOM 2909 C C . ASP A 1 196 ? 28.244 -23.583 -27.149 1.000 38.969 219 ASP A C 1
ATOM 2910 O O . ASP A 1 196 ? 27.672 -24.638 -27.445 1.000 35.222 219 ASP A O 1
ATOM 2919 N N . ASN A 1 197 ? 28.724 -23.320 -25.914 1.000 32.120 220 ASN A N 1
ATOM 2920 C CA . ASN A 1 197 ? 28.361 -24.101 -24.738 1.000 36.196 220 ASN A CA 1
ATOM 2921 C C . ASN A 1 197 ? 27.148 -23.500 -24.019 1.000 30.869 220 ASN A C 1
ATOM 2922 O O . ASN A 1 197 ? 26.804 -22.318 -24.132 1.000 36.127 220 ASN A O 1
ATOM 2931 N N . ASN A 1 198 ? 26.469 -24.340 -23.204 1.000 28.696 221 ASN A N 1
ATOM 2932 C CA . ASN A 1 198 ? 25.375 -23.909 -22.352 1.000 27.452 221 ASN A CA 1
ATOM 2933 C C . ASN A 1 198 ? 25.522 -24.651 -21.022 1.000 32.938 221 ASN A C 1
ATOM 2934 O O . ASN A 1 198 ? 25.056 -25.789 -20.873 1.000 29.046 221 ASN A O 1
ATOM 2943 N N . THR A 1 199 ? 26.202 -24.020 -20.047 1.000 30.774 222 THR A N 1
ATOM 2944 C CA . THR A 1 199 ? 26.398 -24.667 -18.772 1.000 31.744 222 THR A CA 1
ATOM 2945 C C . THR A 1 199 ? 25.327 -24.213 -17.778 1.000 31.502 222 THR A C 1
ATOM 2946 O O . THR A 1 199 ? 25.219 -24.841 -16.734 1.000 43.747 222 THR A O 1
ATOM 2956 N N . THR A 1 200 ? 24.533 -23.178 -18.086 1.000 31.090 223 THR A N 1
ATOM 2957 C CA . THR A 1 200 ? 23.623 -22.599 -17.103 1.000 31.935 223 THR A CA 1
ATOM 2958 C C . THR A 1 200 ? 22.180 -23.060 -17.281 1.000 32.910 223 THR A C 1
ATOM 2959 O O . THR A 1 200 ? 21.412 -23.148 -16.321 1.000 33.222 223 THR A O 1
ATOM 2969 N N . GLY A 1 201 ? 21.772 -23.292 -18.545 1.000 30.416 224 GLY A N 1
ATOM 2970 C CA . GLY A 1 201 ? 20.362 -23.536 -18.794 1.000 29.433 224 GLY A CA 1
ATOM 2971 C C . GLY A 1 201 ? 19.510 -22.275 -18.852 1.000 29.988 224 GLY A C 1
ATOM 2972 O O . GLY A 1 201 ? 18.280 -22.347 -19.005 1.000 29.318 224 GLY A O 1
ATOM 2976 N N . ASP A 1 202 ? 20.139 -21.074 -18.815 1.000 30.734 225 ASP A N 1
ATOM 2977 C CA . ASP A 1 202 ? 19.360 -19.859 -18.641 1.000 30.500 225 ASP A CA 1
ATOM 2978 C C . ASP A 1 202 ? 18.419 -19.558 -19.796 1.000 29.223 225 ASP A C 1
ATOM 2979 O O . ASP A 1 202 ? 17.386 -18.965 -19.579 1.000 31.734 225 ASP A O 1
ATOM 2988 N N . ARG A 1 203 ? 18.764 -19.925 -21.038 1.000 29.258 226 ARG A N 1
ATOM 2989 C CA . ARG A 1 203 ? 17.915 -19.597 -22.171 1.000 28.614 226 ARG A CA 1
ATOM 2990 C C . ARG A 1 203 ? 17.075 -20.808 -22.608 1.000 28.961 226 ARG A C 1
ATOM 2991 O O . ARG A 1 203 ? 16.459 -20.782 -23.654 1.000 26.977 226 ARG A O 1
ATOM 3010 N N . ASN A 1 204 ? 17.053 -21.874 -21.807 1.000 23.957 227 ASN A N 1
ATOM 3011 C CA . ASN A 1 204 ? 16.208 -23.040 -22.110 1.000 24.643 227 ASN A CA 1
ATOM 3012 C C . ASN A 1 204 ? 14.727 -22.706 -22.163 1.000 25.411 227 ASN A C 1
ATOM 3013 O O . ASN A 1 204 ? 14.203 -21.754 -21.551 1.000 27.195 227 ASN A O 1
ATOM 3022 N N . TYR A 1 205 ? 13.979 -23.580 -22.870 1.000 22.978 228 TYR A N 1
ATOM 3023 C CA . TYR A 1 205 ? 12.541 -23.548 -22.862 1.000 22.605 228 TYR A CA 1
ATOM 3024 C C . TYR A 1 205 ? 12.012 -24.250 -21.595 1.000 23.601 228 TYR A C 1
ATOM 3025 O O . TYR A 1 205 ? 12.410 -25.378 -21.309 1.000 23.381 228 TYR A O 1
ATOM 3042 N N . VAL A 1 206 ? 11.185 -23.554 -20.830 1.000 23.492 229 VAL A N 1
ATOM 3043 C CA . VAL A 1 206 ? 10.742 -24.075 -19.548 1.000 22.973 229 VAL A CA 1
ATOM 3044 C C . VAL A 1 206 ? 9.412 -24.786 -19.691 1.000 24.546 229 VAL A C 1
ATOM 3045 O O . VAL A 1 206 ? 8.446 -24.196 -20.164 1.000 25.507 229 VAL A O 1
ATOM 3058 N N . PHE A 1 207 ? 9.351 -26.044 -19.216 1.000 21.992 230 PHE A N 1
ATOM 3059 C CA . PHE A 1 207 ? 8.065 -26.729 -19.273 1.000 22.583 230 PHE A CA 1
ATOM 3060 C C . PHE A 1 207 ? 7.418 -26.985 -17.914 1.000 22.448 230 PHE A C 1
ATOM 3061 O O . PHE A 1 207 ? 6.247 -27.342 -17.872 1.000 22.001 230 PHE A O 1
ATOM 3078 N N . ALA A 1 208 ? 8.131 -26.715 -16.823 1.000 23.279 231 ALA A N 1
ATOM 3079 C CA . ALA A 1 208 ? 7.523 -26.724 -15.486 1.000 23.243 231 ALA A CA 1
ATOM 3080 C C . ALA A 1 208 ? 8.311 -25.798 -14.557 1.000 21.781 231 ALA A C 1
ATOM 3081 O O . ALA A 1 208 ? 9.535 -25.732 -14.609 1.000 23.443 231 ALA A O 1
ATOM 3088 N N . ASP A 1 209 ? 7.568 -25.090 -13.696 1.000 24.882 232 ASP A N 1
ATOM 3089 C CA . ASP A 1 209 ? 8.148 -24.162 -12.728 1.000 24.821 232 ASP A CA 1
ATOM 3090 C C . ASP A 1 209 ? 7.230 -24.158 -11.499 1.000 23.616 232 ASP A C 1
ATOM 3091 O O . ASP A 1 209 ? 6.206 -23.464 -11.505 1.000 24.070 232 ASP A O 1
ATOM 3100 N N . ILE A 1 210 ? 7.533 -25.043 -10.549 1.000 24.767 233 ILE A N 1
ATOM 3101 C CA . ILE A 1 210 ? 6.612 -25.483 -9.512 1.000 22.354 233 ILE A CA 1
ATOM 3102 C C . ILE A 1 210 ? 7.253 -25.172 -8.159 1.000 23.489 233 ILE A C 1
ATOM 3103 O O . ILE A 1 210 ? 8.435 -25.467 -7.916 1.000 25.447 233 ILE A O 1
ATOM 3119 N N . LYS A 1 211 ? 6.425 -24.627 -7.280 1.000 23.753 234 LYS A N 1
ATOM 3120 C CA . LYS A 1 211 ? 6.786 -24.423 -5.888 1.000 26.757 234 LYS A CA 1
ATOM 3121 C C . LYS A 1 211 ? 5.852 -25.274 -5.025 1.000 24.520 234 LYS A C 1
ATOM 3122 O O . LYS A 1 211 ? 4.635 -25.195 -5.176 1.000 25.464 234 LYS A O 1
ATOM 3141 N N . GLY A 1 212 ? 6.455 -26.103 -4.177 1.000 24.537 235 GLY A N 1
ATOM 3142 C CA . GLY A 1 212 ? 5.730 -26.998 -3.307 1.000 24.700 235 GLY A CA 1
ATOM 3143 C C . GLY A 1 212 ? 6.340 -28.390 -3.309 1.000 23.159 235 GLY A C 1
ATOM 3144 O O . GLY A 1 212 ? 7.516 -28.593 -3.690 1.000 25.621 235 GLY A O 1
ATOM 3148 N N . LYS A 1 213 ? 5.583 -29.299 -2.715 1.000 23.270 236 LYS A N 1
ATOM 3149 C CA . LYS A 1 213 ? 5.981 -30.691 -2.602 1.000 23.584 236 LYS A CA 1
ATOM 3150 C C . LYS A 1 213 ? 5.151 -31.486 -3.600 1.000 24.120 236 LYS A C 1
ATOM 3151 O O . LYS A 1 213 ? 3.951 -31.316 -3.685 1.000 23.470 236 LYS A O 1
ATOM 3170 N N . GLY A 1 214 ? 5.788 -32.435 -4.282 1.000 22.948 237 GLY A N 1
ATOM 3171 C CA . GLY A 1 214 ? 5.012 -33.278 -5.170 1.000 23.023 237 GLY A CA 1
ATOM 3172 C C . GLY A 1 214 ? 5.883 -34.176 -6.033 1.000 21.775 237 GLY A C 1
ATOM 3173 O O . GLY A 1 214 ? 6.985 -34.547 -5.676 1.000 21.841 237 GLY A O 1
ATOM 3177 N N . HIS A 1 215 ? 5.320 -34.582 -7.186 1.000 20.589 238 HIS A N 1
ATOM 3178 C CA . HIS A 1 215 ? 6.110 -35.359 -8.134 1.000 19.976 238 HIS A CA 1
ATOM 3179 C C . HIS A 1 215 ? 5.546 -35.181 -9.542 1.000 20.984 238 HIS A C 1
ATOM 3180 O O . HIS A 1 215 ? 4.340 -35.040 -9.752 1.000 20.771 238 HIS A O 1
ATOM 3193 N N . PHE A 1 216 ? 6.477 -35.140 -10.477 1.000 18.963 239 PHE A N 1
ATOM 3194 C CA . PHE A 1 216 ? 6.193 -34.922 -11.894 1.000 20.312 239 PHE A CA 1
ATOM 3195 C C . PHE A 1 216 ? 5.873 -36.241 -12.604 1.000 19.859 239 PHE A C 1
ATOM 3196 O O . PHE A 1 216 ? 6.613 -37.228 -12.416 1.000 19.864 239 PHE A O 1
ATOM 3213 N N . VAL A 1 217 ? 4.785 -36.236 -13.411 1.000 19.338 240 VAL A N 1
ATOM 3214 C CA . VAL A 1 217 ? 4.268 -37.486 -13.992 1.000 18.902 240 VAL A CA 1
ATOM 3215 C C . VAL A 1 217 ? 4.102 -37.502 -15.516 1.000 20.034 240 VAL A C 1
ATOM 3216 O O . VAL A 1 217 ? 3.818 -38.584 -16.053 1.000 19.808 240 VAL A O 1
ATOM 3229 N N . GLY A 1 218 ? 4.244 -36.407 -16.227 1.000 19.944 241 GLY A N 1
ATOM 3230 C CA . GLY A 1 218 ? 4.060 -36.479 -17.685 1.000 19.257 241 GLY A CA 1
ATOM 3231 C C . GLY A 1 218 ? 4.485 -35.233 -18.427 1.000 19.450 241 GLY A C 1
ATOM 3232 O O . GLY A 1 218 ? 4.405 -34.107 -17.912 1.000 19.114 241 GLY A O 1
ATOM 3236 N N . LEU A 1 219 ? 4.763 -35.440 -19.721 1.000 19.236 242 LEU A N 1
ATOM 3237 C CA . LEU A 1 219 ? 5.053 -34.348 -20.637 1.000 19.689 242 LEU A CA 1
ATOM 3238 C C . LEU A 1 219 ? 4.562 -34.731 -22.025 1.000 19.912 242 LEU A C 1
ATOM 3239 O O . LEU A 1 219 ? 5.038 -35.746 -22.563 1.000 21.033 242 LEU A O 1
ATOM 3255 N N . ASN A 1 220 ? 3.736 -33.853 -22.588 1.000 19.731 243 ASN A N 1
ATOM 3256 C CA . ASN A 1 220 ? 3.398 -33.827 -24.004 1.000 19.486 243 ASN A CA 1
ATOM 3257 C C . ASN A 1 220 ? 4.164 -32.658 -24.636 1.000 21.501 243 ASN A C 1
ATOM 3258 O O . ASN A 1 220 ? 4.116 -31.546 -24.126 1.000 21.261 243 ASN A O 1
ATOM 3267 N N . TYR A 1 221 ? 4.927 -32.969 -25.691 1.000 19.893 244 TYR A N 1
ATOM 3268 C CA . TYR A 1 221 ? 5.830 -32.031 -26.335 1.000 20.063 244 TYR A CA 1
ATOM 3269 C C . TYR A 1 221 ? 5.396 -31.857 -27.779 1.000 20.632 244 TYR A C 1
ATOM 3270 O O . TYR A 1 221 ? 5.335 -32.845 -28.521 1.000 20.554 244 TYR A O 1
ATOM 3287 N N . TYR A 1 222 ? 5.162 -30.609 -28.192 1.000 19.754 245 TYR A N 1
ATOM 3288 C CA . TYR A 1 222 ? 4.707 -30.328 -29.553 1.000 19.518 245 TYR A CA 1
ATOM 3289 C C . TYR A 1 222 ? 5.692 -29.355 -30.197 1.000 23.149 245 TYR A C 1
ATOM 3290 O O . TYR A 1 222 ? 5.860 -28.249 -29.682 1.000 23.483 245 TYR A O 1
ATOM 3307 N N . VAL A 1 223 ? 6.400 -29.778 -31.244 1.000 20.181 246 VAL A N 1
ATOM 3308 C CA . VAL A 1 223 ? 7.362 -28.896 -31.905 1.000 20.767 246 VAL A CA 1
ATOM 3309 C C . VAL A 1 223 ? 6.876 -28.661 -33.328 1.000 22.877 246 VAL A C 1
ATOM 3310 O O . VAL A 1 223 ? 6.444 -29.599 -34.012 1.000 20.219 246 VAL A O 1
ATOM 3323 N N . HIS A 1 224 ? 6.890 -27.388 -33.756 1.000 21.926 247 HIS A N 1
ATOM 3324 C CA . HIS A 1 224 ? 6.777 -27.037 -35.160 1.000 20.685 247 HIS A CA 1
ATOM 3325 C C . HIS A 1 224 ? 8.107 -26.417 -35.571 1.000 23.713 247 HIS A C 1
ATOM 3326 O O . HIS A 1 224 ? 8.512 -25.380 -35.019 1.000 22.576 247 HIS A O 1
ATOM 3339 N N . CYS A 1 225 ? 8.867 -27.218 -36.330 1.000 21.674 248 CYS A N 1
ATOM 3340 C CA . CYS A 1 225 ? 10.225 -26.891 -36.709 1.000 21.086 248 CYS A CA 1
ATOM 3341 C C . CYS A 1 225 ? 10.166 -26.233 -38.102 1.000 23.644 248 CYS A C 1
ATOM 3342 O O . CYS A 1 225 ? 9.602 -26.796 -39.034 1.000 21.614 248 CYS A O 1
ATOM 3349 N N . PRO A 1 226 ? 10.673 -24.985 -38.266 1.000 22.434 249 PRO A N 1
ATOM 3350 C CA . PRO A 1 226 ? 10.686 -24.292 -39.558 1.000 22.033 249 PRO A CA 1
ATOM 3351 C C . PRO A 1 226 ? 11.958 -24.465 -40.374 1.000 22.796 249 PRO A C 1
ATOM 3352 O O . PRO A 1 226 ? 12.103 -23.796 -41.410 1.000 23.984 249 PRO A O 1
ATOM 3363 N N . SER A 1 227 ? 12.809 -25.382 -39.964 1.000 22.052 250 SER A N 1
ATOM 3364 C CA . SER A 1 227 ? 13.966 -25.821 -40.687 1.000 23.915 250 SER A CA 1
ATOM 3365 C C . SER A 1 227 ? 13.882 -27.312 -40.980 1.000 24.183 250 SER A C 1
ATOM 3366 O O . SER A 1 227 ? 13.379 -28.066 -40.173 1.000 22.799 250 SER A O 1
ATOM 3373 N N . PRO A 1 228 ? 14.519 -27.812 -42.049 1.000 23.447 251 PRO A N 1
ATOM 3374 C CA . PRO A 1 228 ? 14.663 -29.245 -42.210 1.000 23.381 251 PRO A CA 1
ATOM 3375 C C . PRO A 1 228 ? 15.595 -29.876 -41.198 1.000 24.241 251 PRO A C 1
ATOM 3376 O O . PRO A 1 228 ? 15.589 -31.084 -41.044 1.000 22.399 251 PRO A O 1
ATOM 3387 N N . ILE A 1 229 ? 16.449 -29.098 -40.501 1.000 22.867 252 ILE A N 1
ATOM 3388 C CA . ILE A 1 229 ? 17.411 -29.681 -39.581 1.000 21.941 252 ILE A CA 1
ATOM 3389 C C . ILE A 1 229 ? 16.702 -30.351 -38.386 1.000 20.953 252 ILE A C 1
ATOM 3390 O O . ILE A 1 229 ? 15.603 -29.961 -38.036 1.000 22.371 252 ILE A O 1
ATOM 3406 N N . TRP A 1 230 ? 17.397 -31.299 -37.790 1.000 23.696 253 TRP A N 1
ATOM 3407 C CA . TRP A 1 230 ? 16.944 -32.004 -36.599 1.000 23.911 253 TRP A CA 1
ATOM 3408 C C . TRP A 1 230 ? 16.789 -31.018 -35.441 1.000 23.659 253 TRP A C 1
ATOM 3409 O O . TRP A 1 230 ? 17.690 -30.224 -35.184 1.000 24.054 253 TRP A O 1
ATOM 3430 N N . TYR A 1 231 ? 15.606 -30.997 -34.825 1.000 22.990 254 TYR A N 1
ATOM 3431 C CA . TYR A 1 231 ? 15.200 -30.015 -33.818 1.000 21.827 254 TYR A CA 1
ATOM 3432 C C . TYR A 1 231 ? 15.653 -30.437 -32.426 1.000 22.313 254 TYR A C 1
ATOM 3433 O O . TYR A 1 231 ? 15.465 -29.661 -31.490 1.000 24.313 254 TYR A O 1
ATOM 3450 N N . GLY A 1 232 ? 16.178 -31.663 -32.269 1.000 22.834 255 GLY A N 1
ATOM 3451 C CA . GLY A 1 232 ? 16.125 -32.330 -30.979 1.000 23.270 255 GLY A CA 1
ATOM 3452 C C . GLY A 1 232 ? 17.448 -32.587 -30.277 1.000 22.260 255 GLY A C 1
ATOM 3453 O O . GLY A 1 232 ? 17.535 -33.505 -29.444 1.000 23.213 255 GLY A O 1
ATOM 3457 N N . GLU A 1 233 ? 18.488 -31.792 -30.568 1.000 22.491 256 GLU A N 1
ATOM 3458 C CA . GLU A 1 233 ? 19.772 -31.993 -29.898 1.000 22.380 256 GLU A CA 1
ATOM 3459 C C . GLU A 1 233 ? 19.742 -31.443 -28.453 1.000 22.241 256 GLU A C 1
ATOM 3460 O O . GLU A 1 233 ? 20.643 -31.755 -27.692 1.000 23.226 256 GLU A O 1
ATOM 3472 N N . GLY A 1 234 ? 18.714 -30.719 -28.093 1.000 22.007 257 GLY A N 1
ATOM 3473 C CA . GLY A 1 234 ? 18.680 -30.036 -26.797 1.000 23.120 257 GLY A CA 1
ATOM 3474 C C . GLY A 1 234 ? 18.480 -30.979 -25.601 1.000 24.429 257 GLY A C 1
ATOM 3475 O O . GLY A 1 234 ? 17.637 -31.866 -25.610 1.000 23.615 257 GLY A O 1
ATOM 3479 N N . ASP A 1 235 ? 19.215 -30.706 -24.519 1.000 23.489 258 ASP A N 1
ATOM 3480 C CA . ASP A 1 235 ? 19.222 -31.493 -23.297 1.000 22.681 258 ASP A CA 1
ATOM 3481 C C . ASP A 1 235 ? 18.168 -31.011 -22.314 1.000 22.822 258 ASP A C 1
ATOM 3482 O O . ASP A 1 235 ? 17.927 -29.826 -22.180 1.000 22.860 258 ASP A O 1
ATOM 3491 N N . ASP A 1 236 ? 17.570 -31.958 -21.593 1.000 21.840 259 ASP A N 1
ATOM 3492 C CA . ASP A 1 236 ? 16.668 -31.654 -20.484 1.000 21.296 259 ASP A CA 1
ATOM 3493 C C . ASP A 1 236 ? 17.519 -31.339 -19.228 1.000 21.096 259 ASP A C 1
ATOM 3494 O O . ASP A 1 236 ? 18.540 -31.973 -18.994 1.000 21.829 259 ASP A O 1
ATOM 3503 N N . PHE A 1 237 ? 17.038 -30.384 -18.453 1.000 23.949 260 PHE A N 1
ATOM 3504 C CA . PHE A 1 237 ? 17.591 -29.935 -17.168 1.000 22.319 260 PHE A CA 1
ATOM 3505 C C . PHE A 1 237 ? 16.452 -29.939 -16.144 1.000 21.410 260 PHE A C 1
ATOM 3506 O O . PHE A 1 237 ? 15.396 -29.358 -16.382 1.000 23.020 260 PHE A O 1
ATOM 3523 N N . TRP A 1 238 ? 16.650 -30.600 -14.997 1.000 21.383 261 TRP A N 1
ATOM 3524 C CA . TRP A 1 238 ? 15.708 -30.603 -13.902 1.000 21.699 261 TRP A CA 1
ATOM 3525 C C . TRP A 1 238 ? 16.428 -30.086 -12.641 1.000 22.042 261 TRP A C 1
ATOM 3526 O O . TRP A 1 238 ? 17.386 -30.710 -12.197 1.000 22.574 261 TRP A O 1
ATOM 3547 N N . PHE A 1 239 ? 15.927 -28.966 -12.137 1.000 23.814 262 PHE A N 1
ATOM 3548 C CA . PHE A 1 239 ? 16.415 -28.385 -10.879 1.000 23.794 262 PHE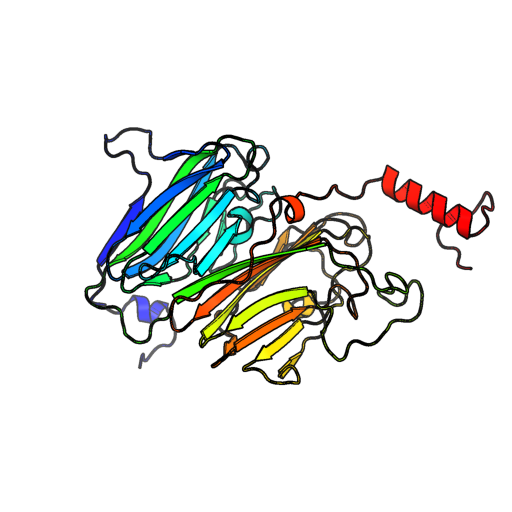 A CA 1
ATOM 3549 C C . PHE A 1 239 ? 15.398 -28.690 -9.802 1.000 20.733 262 PHE A C 1
ATOM 3550 O O . PHE A 1 239 ? 14.293 -28.162 -9.822 1.000 23.587 262 PHE A O 1
ATOM 3567 N N . ILE A 1 240 ? 15.828 -29.522 -8.866 1.000 24.082 263 ILE A N 1
ATOM 3568 C CA . ILE A 1 240 ? 15.023 -29.955 -7.746 1.000 24.222 263 ILE A CA 1
ATOM 3569 C C . ILE A 1 240 ? 15.417 -29.160 -6.476 1.000 23.976 263 ILE A C 1
ATOM 3570 O O . ILE A 1 240 ? 16.596 -29.071 -6.158 1.000 26.010 263 ILE A O 1
ATOM 3586 N N . ASP A 1 241 ? 14.391 -28.642 -5.807 1.000 23.713 264 ASP A N 1
ATOM 3587 C CA . ASP A 1 241 ? 14.505 -28.130 -4.446 1.000 25.766 264 ASP A CA 1
ATOM 3588 C C . ASP A 1 241 ? 15.495 -26.964 -4.399 1.000 27.583 264 ASP A C 1
ATOM 3589 O O . ASP A 1 241 ? 16.158 -26.785 -3.370 1.000 30.653 264 ASP A O 1
ATOM 3598 N N . GLY A 1 242 ? 15.541 -26.156 -5.459 1.000 27.027 265 GLY A N 1
ATOM 3599 C CA . GLY A 1 242 ? 16.297 -24.925 -5.486 1.000 27.357 265 GLY A CA 1
ATOM 3600 C C . GLY A 1 242 ? 17.787 -25.129 -5.636 1.000 30.468 265 GLY A C 1
ATOM 3601 O O . GLY A 1 242 ? 18.560 -24.187 -5.419 1.000 33.973 265 GLY A O 1
ATOM 3605 N N . GLU A 1 243 ? 18.248 -26.334 -5.959 1.000 29.263 266 GLU A N 1
ATOM 3606 C CA . GLU A 1 243 ? 19.665 -26.545 -6.155 1.000 31.189 266 GLU A CA 1
ATOM 3607 C C . GLU A 1 243 ? 20.167 -25.630 -7.278 1.000 36.266 266 GLU A C 1
ATOM 3608 O O . GLU A 1 243 ? 19.423 -25.252 -8.194 1.000 35.942 266 GLU A O 1
ATOM 3620 N N . GLU A 1 244 ? 21.440 -25.223 -7.123 1.000 38.457 267 GLU A N 1
ATOM 3621 C CA . GLU A 1 244 ? 22.090 -24.273 -8.013 1.000 46.751 267 GLU A CA 1
ATOM 3622 C C . GLU A 1 244 ? 22.449 -24.980 -9.323 1.000 40.009 267 GLU A C 1
ATOM 3623 O O . GLU A 1 244 ? 22.309 -24.385 -10.381 1.000 44.831 267 GLU A O 1
ATOM 3635 N N . GLU A 1 245 ? 22.939 -26.221 -9.214 1.000 37.898 268 GLU A N 1
ATOM 3636 C CA . GLU A 1 245 ? 23.264 -27.042 -10.380 1.000 38.917 268 GLU A CA 1
ATOM 3637 C C . GLU A 1 245 ? 22.190 -28.128 -10.549 1.000 33.595 268 GLU A C 1
ATOM 3638 O O . GLU A 1 245 ? 21.852 -28.824 -9.590 1.000 31.905 268 GLU A O 1
ATOM 3650 N N . ALA A 1 246 ? 21.709 -28.314 -11.784 1.000 33.100 269 ALA A N 1
ATOM 3651 C CA . ALA A 1 246 ? 20.623 -29.265 -12.015 1.000 28.561 269 ALA A CA 1
ATOM 3652 C C . ALA A 1 246 ? 21.106 -30.664 -11.678 1.000 30.081 269 ALA A C 1
ATOM 3653 O O . ALA A 1 246 ? 22.193 -31.073 -12.115 1.000 33.488 269 ALA A O 1
ATOM 3660 N N . SER A 1 247 ? 20.316 -31.423 -10.911 1.000 27.684 270 SER A N 1
ATOM 3661 C CA . SER A 1 247 ? 20.751 -32.736 -10.501 1.000 29.634 270 SER A CA 1
ATOM 3662 C C . SER A 1 247 ? 20.360 -33.744 -11.568 1.000 28.213 270 SER A C 1
ATOM 3663 O O . SER A 1 247 ? 20.997 -34.781 -11.623 1.000 28.654 270 SER A O 1
ATOM 3670 N N . LEU A 1 248 ? 19.383 -33.411 -12.456 1.000 23.174 271 LEU A N 1
ATOM 3671 C CA . LEU A 1 248 ? 19.142 -34.336 -13.576 1.000 23.163 271 LEU A CA 1
ATOM 3672 C C . LEU A 1 248 ? 19.418 -33.604 -14.890 1.000 20.745 271 LEU A C 1
ATOM 3673 O O . LEU A 1 248 ? 18.782 -32.622 -15.196 1.000 23.504 271 LEU A O 1
ATOM 3689 N N . LEU A 1 249 ? 20.408 -34.110 -15.615 1.000 22.666 272 LEU A N 1
ATOM 3690 C CA . LEU A 1 249 ? 20.819 -33.548 -16.894 1.000 23.956 272 LEU A CA 1
ATOM 3691 C C . LEU A 1 249 ? 20.752 -34.639 -17.954 1.000 22.023 272 LEU A C 1
ATOM 3692 O O . LEU A 1 249 ? 21.304 -35.724 -17.792 1.000 23.978 272 LEU A O 1
ATOM 3708 N N . GLY A 1 250 ? 20.143 -34.272 -19.073 1.000 24.537 273 GLY A N 1
ATOM 3709 C CA . GLY A 1 250 ? 19.977 -35.196 -20.189 1.000 24.798 273 GLY A CA 1
ATOM 3710 C C . GLY A 1 250 ? 20.983 -34.941 -21.305 1.000 27.109 273 GLY A C 1
ATOM 3711 O O . GLY A 1 250 ? 21.939 -34.180 -21.146 1.000 23.959 273 GLY A O 1
ATOM 3715 N N . THR A 1 251 ? 20.720 -35.546 -22.468 1.000 22.909 274 THR A N 1
ATOM 3716 C CA . THR A 1 251 ? 21.695 -35.572 -23.561 1.000 24.635 274 THR A CA 1
ATOM 3717 C C . THR A 1 251 ? 21.085 -35.101 -24.882 1.000 22.650 274 THR A C 1
ATOM 3718 O O . THR A 1 251 ? 21.808 -34.775 -25.828 1.000 22.565 274 THR A O 1
ATOM 3728 N N . GLY A 1 252 ? 19.758 -35.080 -24.968 1.000 22.889 275 GLY A N 1
ATOM 3729 C CA . GLY A 1 252 ? 19.052 -34.756 -26.200 1.000 23.065 275 GLY A CA 1
ATOM 3730 C C . GLY A 1 252 ? 17.553 -34.921 -25.985 1.000 21.649 275 GLY A C 1
ATOM 3731 O O . GLY A 1 252 ? 17.122 -35.435 -24.950 1.000 21.740 275 GLY A O 1
ATOM 3735 N N . THR A 1 253 ? 16.775 -34.439 -26.951 1.000 21.129 276 THR A N 1
ATOM 3736 C CA . THR A 1 253 ? 15.326 -34.418 -26.815 1.000 21.106 276 THR A CA 1
ATOM 3737 C C . THR A 1 253 ? 14.707 -35.779 -27.149 1.000 22.141 276 THR A C 1
ATOM 3738 O O . THR A 1 253 ? 13.866 -36.287 -26.390 1.000 21.631 276 THR A O 1
ATOM 3748 N N . GLU A 1 254 ? 15.145 -36.422 -28.244 1.000 22.476 277 GLU A N 1
ATOM 3749 C CA . GLU A 1 254 ? 14.669 -37.768 -28.498 1.000 22.769 277 GLU A CA 1
ATOM 3750 C C . GLU A 1 254 ? 15.084 -38.670 -27.328 1.000 21.541 277 GLU A C 1
ATOM 3751 O O . GLU A 1 254 ? 14.354 -39.583 -26.932 1.000 21.589 277 GLU A O 1
ATOM 3763 N N . ASP A 1 255 ? 16.283 -38.426 -26.770 1.000 20.935 278 ASP A N 1
ATOM 3764 C CA . ASP A 1 255 ? 16.850 -39.204 -25.685 1.000 22.096 278 ASP A CA 1
ATOM 3765 C C . ASP A 1 255 ? 15.954 -39.135 -24.430 1.000 23.340 278 ASP A C 1
ATOM 3766 O O . ASP A 1 255 ? 15.641 -40.178 -23.834 1.000 22.535 278 ASP A O 1
ATOM 3775 N N . LEU A 1 256 ? 15.494 -37.930 -24.065 1.000 20.345 279 LEU A N 1
ATOM 3776 C CA . LEU A 1 256 ? 14.550 -37.737 -22.969 1.000 20.528 279 LEU A CA 1
ATOM 3777 C C . LEU A 1 256 ? 13.274 -38.570 -23.206 1.000 21.836 279 LEU A C 1
ATOM 3778 O O . LEU A 1 256 ? 12.726 -39.139 -22.268 1.000 21.543 279 LEU A O 1
ATOM 3794 N N . PHE A 1 257 ? 12.861 -38.648 -24.473 1.000 19.812 280 PHE A N 1
ATOM 3795 C CA . PHE A 1 257 ? 11.658 -39.390 -24.816 1.000 20.250 280 PHE A CA 1
ATOM 3796 C C . PHE A 1 257 ? 11.948 -40.853 -25.111 1.000 20.168 280 PHE A C 1
ATOM 3797 O O . PHE A 1 257 ? 11.184 -41.492 -25.867 1.000 21.046 280 PHE A O 1
ATOM 3814 N N . ASN A 1 258 ? 13.089 -41.377 -24.624 1.000 20.583 281 ASN A N 1
ATOM 3815 C CA . ASN A 1 258 ? 13.372 -42.802 -24.691 1.000 20.302 281 ASN A CA 1
ATOM 3816 C C . ASN A 1 258 ? 13.597 -43.287 -26.143 1.000 20.560 281 ASN A C 1
ATOM 3817 O O . ASN A 1 258 ? 13.391 -44.445 -26.435 1.000 19.632 281 ASN A O 1
ATOM 3826 N N . THR A 1 259 ? 14.148 -42.408 -26.983 1.000 19.399 282 THR A N 1
ATOM 3827 C CA . THR A 1 259 ? 14.411 -42.718 -28.383 1.000 20.119 282 THR A CA 1
ATOM 3828 C C . THR A 1 259 ? 15.786 -42.205 -28.747 1.000 21.210 282 THR A C 1
ATOM 3829 O O . THR A 1 259 ? 16.481 -41.606 -27.901 1.000 21.676 282 THR A O 1
ATOM 3839 N N . SER A 1 260 ? 16.196 -42.477 -29.987 1.000 19.412 283 SER A N 1
ATOM 3840 C CA . SER A 1 260 ? 17.598 -42.258 -30.316 1.000 21.574 283 SER A CA 1
ATOM 3841 C C . SER A 1 260 ? 17.780 -41.993 -31.802 1.000 22.003 283 SER A C 1
ATOM 3842 O O . SER A 1 260 ? 17.045 -42.512 -32.660 1.000 20.423 283 SER A O 1
ATOM 3849 N N . TRP A 1 261 ? 18.782 -41.144 -32.113 1.000 21.414 284 TRP A N 1
ATOM 3850 C CA . TRP A 1 261 ? 19.259 -40.927 -33.484 1.000 22.150 284 TRP A CA 1
ATOM 3851 C C . TRP A 1 261 ? 18.222 -40.269 -34.378 1.000 22.893 284 TRP A C 1
ATOM 3852 O O . TRP A 1 261 ? 17.989 -40.722 -35.503 1.000 23.240 284 TRP A O 1
ATOM 3873 N N . CYS A 1 262 ? 17.643 -39.175 -33.891 1.000 22.739 285 CYS A N 1
ATOM 3874 C CA . CYS A 1 262 ? 16.866 -38.253 -34.702 1.000 22.059 285 CYS A CA 1
ATOM 3875 C C . CYS A 1 262 ? 15.729 -39.006 -35.399 1.000 21.475 285 CYS A C 1
ATOM 3876 O O . CYS A 1 262 ? 15.540 -38.914 -36.612 1.000 21.730 285 CYS A O 1
ATOM 3883 N N . PRO A 1 263 ? 14.884 -39.747 -34.657 1.000 21.889 286 PRO A N 1
ATOM 3884 C CA . PRO A 1 263 ? 13.817 -40.543 -35.289 1.000 20.710 286 PRO A CA 1
ATOM 3885 C C . PRO A 1 263 ? 12.681 -39.643 -35.749 1.000 23.047 286 PRO A C 1
ATOM 3886 O O . PRO A 1 263 ? 12.453 -38.585 -35.178 1.000 25.134 286 PRO A O 1
ATOM 3897 N N . LYS A 1 264 ? 11.939 -40.126 -36.747 1.000 20.683 287 LYS A N 1
ATOM 3898 C CA . LYS A 1 264 ? 10.750 -39.462 -37.244 1.000 20.535 287 LYS A CA 1
ATOM 3899 C C . LYS A 1 264 ? 9.785 -40.524 -37.750 1.000 22.038 287 LYS A C 1
ATOM 3900 O O . LYS A 1 264 ? 9.164 -40.369 -38.797 1.000 23.479 287 LYS A O 1
ATOM 3919 N N . GLU A 1 265 ? 9.605 -41.532 -36.910 1.000 21.642 288 GLU A N 1
ATOM 3920 C CA . GLU A 1 265 ? 8.680 -42.630 -37.226 1.000 23.907 288 GLU A CA 1
ATOM 3921 C C . GLU A 1 265 ? 7.611 -42.758 -36.135 1.000 20.566 288 GLU A C 1
ATOM 3922 O O . GLU A 1 265 ? 7.904 -42.654 -34.942 1.000 21.063 288 GLU A O 1
ATOM 3934 N N . ALA A 1 266 ? 6.363 -42.985 -36.553 1.000 20.882 289 ALA A N 1
ATOM 3935 C CA . ALA A 1 266 ? 5.301 -43.127 -35.589 1.000 20.428 289 ALA A CA 1
ATOM 3936 C C . ALA A 1 266 ? 5.565 -44.373 -34.738 1.000 19.311 289 ALA A C 1
ATOM 3937 O O . ALA A 1 266 ? 6.033 -45.405 -35.217 1.000 22.224 289 ALA A O 1
ATOM 3944 N N . TYR A 1 267 ? 5.329 -44.258 -33.436 1.000 18.265 290 TYR A N 1
ATOM 3945 C CA . TYR A 1 267 ? 5.695 -45.327 -32.518 1.000 18.947 290 TYR A CA 1
ATOM 3946 C C . TYR A 1 267 ? 4.863 -45.191 -31.239 1.000 19.985 290 TYR A C 1
ATOM 3947 O O . TYR A 1 267 ? 4.638 -44.063 -30.765 1.000 20.089 290 TYR A O 1
ATOM 3964 N N . SER A 1 268 ? 4.416 -46.335 -30.684 1.000 19.904 291 SER A N 1
ATOM 3965 C CA . SER A 1 268 ? 3.580 -46.341 -29.476 1.000 18.357 291 SER A CA 1
ATOM 3966 C C . SER A 1 268 ? 4.086 -47.322 -28.420 1.000 20.609 291 SER A C 1
ATOM 3967 O O . SER A 1 268 ? 4.282 -48.503 -28.717 1.000 20.176 291 SER A O 1
ATOM 3974 N N . HIS A 1 269 ? 4.391 -46.814 -27.227 1.000 18.902 292 HIS A N 1
ATOM 3975 C CA . HIS A 1 269 ? 4.599 -47.582 -26.025 1.000 17.899 292 HIS A CA 1
ATOM 3976 C C . HIS A 1 269 ? 3.663 -46.973 -24.974 1.000 19.296 292 HIS A C 1
ATOM 3977 O O . HIS A 1 269 ? 3.301 -45.791 -25.046 1.000 18.893 292 HIS A O 1
ATOM 3990 N N . PRO A 1 270 ? 3.183 -47.752 -23.977 1.000 18.618 293 PRO A N 1
ATOM 3991 C CA . PRO A 1 270 ? 2.305 -47.164 -22.960 1.000 19.767 293 PRO A CA 1
ATOM 3992 C C . PRO A 1 270 ? 2.826 -45.873 -22.313 1.000 19.588 293 PRO A C 1
ATOM 3993 O O . PRO A 1 270 ? 2.026 -44.993 -21.951 1.000 21.262 293 PRO A O 1
ATOM 4004 N N . TYR A 1 271 ? 4.137 -45.784 -22.112 1.000 18.922 294 TYR A N 1
ATOM 4005 C CA . TYR A 1 271 ? 4.770 -44.692 -21.383 1.000 19.529 294 TYR A CA 1
ATOM 4006 C C . TYR A 1 271 ? 5.497 -43.696 -22.267 1.000 20.672 294 TYR A C 1
ATOM 4007 O O . TYR A 1 271 ? 5.909 -42.648 -21.741 1.000 20.292 294 TYR A O 1
ATOM 4024 N N . PHE A 1 272 ? 5.687 -43.953 -23.570 1.000 17.884 295 PHE A N 1
ATOM 4025 C CA . PHE A 1 272 ? 6.343 -42.936 -24.376 1.000 17.965 295 PHE A CA 1
ATOM 4026 C C . PHE A 1 272 ? 6.004 -43.224 -25.857 1.000 19.025 295 PHE A C 1
ATOM 4027 O O . PHE A 1 272 ? 5.679 -44.342 -26.210 1.000 19.058 295 PHE A O 1
ATOM 4044 N N . GLY A 1 273 ? 6.160 -42.219 -26.719 1.000 17.240 296 GLY A N 1
ATOM 4045 C CA . GLY A 1 273 ? 5.856 -42.430 -28.103 1.000 17.996 296 GLY A CA 1
ATOM 4046 C C . GLY A 1 273 ? 5.831 -41.166 -28.933 1.000 18.532 296 GLY A C 1
ATOM 4047 O O . GLY A 1 273 ? 5.984 -40.074 -28.401 1.000 18.466 296 GLY A O 1
ATOM 4051 N N . TYR A 1 274 ? 5.666 -41.384 -30.248 1.000 16.997 297 TYR A N 1
ATOM 4052 C CA . TYR A 1 274 ? 5.577 -40.362 -31.275 1.000 17.377 297 TYR A CA 1
ATOM 4053 C C . TYR A 1 274 ? 4.262 -40.581 -31.988 1.000 18.325 297 TYR A C 1
ATOM 4054 O O . TYR A 1 274 ? 4.196 -41.341 -32.945 1.000 19.963 297 TYR A O 1
ATOM 4071 N N . PRO A 1 275 ? 3.178 -39.895 -31.589 1.000 18.904 298 PRO A N 1
ATOM 4072 C CA . PRO A 1 275 ? 1.897 -40.133 -32.254 1.000 19.029 298 PRO A CA 1
ATOM 4073 C C . PRO A 1 275 ? 1.668 -39.336 -33.533 1.000 19.881 298 PRO A C 1
ATOM 4074 O O . PRO A 1 275 ? 0.756 -39.669 -34.305 1.000 20.822 298 PRO A O 1
ATOM 4085 N N . ARG A 1 276 ? 2.517 -38.335 -33.761 1.000 19.447 299 ARG A N 1
ATOM 4086 C CA . ARG A 1 276 ? 2.436 -37.508 -34.970 1.000 19.712 299 ARG A CA 1
ATOM 4087 C C . ARG A 1 276 ? 3.852 -37.149 -35.362 1.000 20.398 299 ARG A C 1
ATOM 4088 O O . ARG A 1 276 ? 4.588 -36.571 -34.538 1.000 19.423 299 ARG A O 1
ATOM 4107 N N . VAL A 1 277 ? 4.274 -37.567 -36.577 1.000 19.500 300 VAL A N 1
ATOM 4108 C CA . VAL A 1 277 ? 5.619 -37.254 -37.048 1.000 17.830 300 VAL A CA 1
ATOM 4109 C C . VAL A 1 277 ? 5.543 -36.367 -38.298 1.000 19.152 300 VAL A C 1
ATOM 4110 O O . VAL A 1 277 ? 4.470 -36.229 -38.887 1.000 20.271 300 VAL A O 1
ATOM 4123 N N . ASN A 1 278 ? 6.676 -35.754 -38.640 1.000 21.208 301 ASN A N 1
ATOM 4124 C CA . ASN A 1 278 ? 6.617 -34.619 -39.557 1.000 21.458 301 ASN A CA 1
ATOM 4125 C C . ASN A 1 278 ? 6.295 -35.025 -40.980 1.000 20.905 301 ASN A C 1
ATOM 4126 O O . ASN A 1 278 ? 5.751 -34.206 -41.728 1.000 23.320 301 ASN A O 1
ATOM 4135 N N . ASN A 1 279 ? 6.730 -36.215 -41.404 1.000 22.136 302 ASN A N 1
ATOM 4136 C CA . ASN A 1 279 ? 6.369 -36.656 -42.770 1.000 24.313 302 ASN A CA 1
ATOM 4137 C C . ASN A 1 279 ? 6.725 -35.641 -43.855 1.000 25.014 302 ASN A C 1
ATOM 4138 O O . ASN A 1 279 ? 5.943 -35.300 -44.744 1.000 28.626 302 ASN A O 1
ATOM 4147 N N . ASP A 1 280 ? 7.941 -35.134 -43.835 1.000 23.591 303 ASP A N 1
ATOM 4148 C CA . ASP A 1 280 ? 8.403 -34.187 -44.855 1.000 25.377 303 ASP A CA 1
ATOM 4149 C C . ASP A 1 280 ? 9.918 -34.280 -44.860 1.000 24.194 303 ASP A C 1
ATOM 4150 O O . ASP A 1 280 ? 10.493 -35.110 -44.170 1.000 23.857 303 ASP A O 1
ATOM 4159 N N . VAL A 1 281 ? 10.588 -33.443 -45.664 1.000 23.580 304 VAL A N 1
ATOM 4160 C CA . VAL A 1 281 ? 12.019 -33.383 -45.740 1.000 23.119 304 VAL A CA 1
ATOM 4161 C C . VAL A 1 281 ? 12.621 -33.133 -44.336 1.000 22.867 304 VAL A C 1
ATOM 4162 O O . VAL A 1 281 ? 12.116 -32.297 -43.586 1.000 22.585 304 VAL A O 1
ATOM 4175 N N . GLY A 1 282 ? 13.703 -33.845 -44.028 1.000 21.030 305 GLY A N 1
ATOM 4176 C CA . GLY A 1 282 ? 14.356 -33.763 -42.741 1.000 21.024 305 GLY A CA 1
ATOM 4177 C C . GLY A 1 282 ? 13.307 -33.824 -41.634 1.000 22.533 305 GLY A C 1
ATOM 4178 O O . GLY A 1 282 ? 12.460 -34.751 -41.604 1.000 22.282 305 GLY A O 1
ATOM 4182 N N . TRP A 1 283 ? 13.329 -32.825 -40.757 1.000 20.909 306 TRP A N 1
ATOM 4183 C CA . TRP A 1 283 ? 12.428 -32.770 -39.613 1.000 21.083 306 TRP A CA 1
ATOM 4184 C C . TRP A 1 283 ? 11.530 -31.537 -39.712 1.000 21.302 306 TRP A C 1
ATOM 4185 O O . TRP A 1 283 ? 10.985 -31.056 -38.725 1.000 21.926 306 TRP A O 1
ATOM 4206 N N . LEU A 1 284 ? 11.389 -31.001 -40.935 1.000 20.856 307 LEU A N 1
ATOM 4207 C CA . LEU A 1 284 ? 10.568 -29.826 -41.178 1.000 21.457 307 LEU A CA 1
ATOM 4208 C C . LEU A 1 284 ? 9.116 -30.159 -40.863 1.000 21.109 307 LEU A C 1
ATOM 4209 O O . LEU A 1 284 ? 8.596 -31.145 -41.406 1.000 21.674 307 LEU A O 1
ATOM 4225 N N . GLY A 1 285 ? 8.439 -29.288 -40.123 1.000 20.838 308 GLY A N 1
ATOM 4226 C CA . GLY A 1 285 ? 7.025 -29.420 -39.846 1.000 21.509 308 GLY A CA 1
ATOM 4227 C C . GLY A 1 285 ? 6.801 -29.846 -38.397 1.000 20.976 308 GLY A C 1
ATOM 4228 O O . GLY A 1 285 ? 7.539 -29.466 -37.493 1.000 20.458 308 GLY A O 1
ATOM 4232 N N . ARG A 1 286 ? 5.779 -30.668 -38.167 1.000 20.676 309 ARG A N 1
ATOM 4233 C CA . ARG A 1 286 ? 5.274 -30.850 -36.801 1.000 19.994 309 ARG A CA 1
ATOM 4234 C C . ARG A 1 286 ? 5.554 -32.249 -36.301 1.000 20.627 309 ARG A C 1
ATOM 4235 O O . ARG A 1 286 ? 5.331 -33.239 -37.012 1.000 21.833 309 ARG A O 1
ATOM 4254 N N . THR A 1 287 ? 5.967 -32.309 -35.026 1.000 19.471 310 THR A N 1
ATOM 4255 C CA . THR A 1 287 ? 6.187 -33.551 -34.320 1.000 18.787 310 THR A CA 1
ATOM 4256 C C . THR A 1 287 ? 5.570 -33.449 -32.926 1.000 20.591 310 THR A C 1
ATOM 4257 O O . THR A 1 287 ? 5.763 -32.449 -32.241 1.000 20.756 310 THR A O 1
ATOM 4267 N N . HIS A 1 288 ? 4.867 -34.518 -32.507 1.000 18.894 311 HIS A N 1
ATOM 4268 C CA . HIS A 1 288 ? 4.366 -34.651 -31.150 1.000 18.865 311 HIS A CA 1
ATOM 4269 C C . HIS A 1 288 ? 5.041 -35.856 -30.499 1.000 19.091 311 HIS A C 1
ATOM 4270 O O . HIS A 1 288 ? 5.050 -36.950 -31.060 1.000 19.593 311 HIS A O 1
ATOM 4283 N N . ILE A 1 289 ? 5.637 -35.635 -29.318 1.000 18.581 312 ILE A N 1
ATOM 4284 C CA . ILE A 1 289 ? 6.280 -36.679 -28.538 1.000 18.230 312 ILE A CA 1
ATOM 4285 C C . ILE A 1 289 ? 5.702 -36.661 -27.134 1.000 17.815 312 ILE A C 1
ATOM 4286 O O . ILE A 1 289 ? 5.337 -35.625 -26.620 1.000 18.697 312 ILE A O 1
ATOM 4302 N N . TYR A 1 290 ? 5.547 -37.846 -26.519 1.000 17.086 313 TYR A N 1
ATOM 4303 C CA . TYR A 1 290 ? 5.086 -37.918 -25.130 1.000 18.431 313 TYR A CA 1
ATOM 4304 C C . TYR A 1 290 ? 5.970 -38.869 -24.315 1.000 17.926 313 TYR A C 1
ATOM 4305 O O . TYR A 1 290 ? 6.562 -39.837 -24.811 1.000 18.499 313 TYR A O 1
ATOM 4322 N N . ARG A 1 291 ? 6.051 -38.572 -22.985 1.000 18.725 314 ARG A N 1
ATOM 4323 C CA . ARG A 1 291 ? 6.565 -39.513 -22.010 1.000 17.842 314 ARG A CA 1
ATOM 4324 C C . ARG A 1 291 ? 5.783 -39.322 -20.707 1.000 19.213 314 ARG A C 1
ATOM 4325 O O . ARG A 1 291 ? 5.574 -38.196 -20.270 1.000 19.846 314 ARG A O 1
ATOM 4344 N N . PHE A 1 292 ? 5.350 -40.441 -20.141 1.000 18.236 315 PHE A N 1
ATOM 4345 C CA . PHE A 1 292 ? 4.683 -40.458 -18.844 1.000 19.266 315 PHE A CA 1
ATOM 4346 C C . PHE A 1 292 ? 5.602 -41.153 -17.855 1.000 21.801 315 PHE A C 1
ATOM 4347 O O . PHE A 1 292 ? 6.261 -42.137 -18.177 1.000 19.448 315 PHE A O 1
ATOM 4364 N N . PHE A 1 293 ? 5.682 -40.573 -16.648 1.000 20.976 316 PHE A N 1
ATOM 4365 C CA . PHE A 1 293 ? 6.587 -40.982 -15.605 1.000 20.177 316 PHE A CA 1
ATOM 4366 C C . PHE A 1 293 ? 5.726 -41.594 -14.505 1.000 24.335 316 PHE A C 1
ATOM 4367 O O . PHE A 1 293 ? 5.427 -40.970 -13.480 1.000 24.079 316 PHE A O 1
ATOM 4384 N N . ILE A 1 294 ? 5.309 -42.825 -14.794 1.000 22.424 317 ILE A N 1
ATOM 4385 C CA . ILE A 1 294 ? 4.342 -43.533 -13.975 1.000 23.063 317 ILE A CA 1
ATOM 4386 C C . ILE A 1 294 ? 5.075 -44.458 -13.007 1.000 23.385 317 ILE A C 1
ATOM 4387 O O . ILE A 1 294 ? 4.814 -44.443 -11.788 1.000 25.265 317 ILE A O 1
ATOM 4403 N N . GLU A 1 295 ? 6.003 -45.269 -13.539 1.000 22.561 318 GLU A N 1
ATOM 4404 C CA . GLU A 1 295 ? 6.839 -46.109 -12.710 1.000 26.306 318 GLU A CA 1
ATOM 4405 C C . GLU A 1 295 ? 7.940 -45.275 -12.078 1.000 24.081 318 GLU A C 1
ATOM 4406 O O . GLU A 1 295 ? 8.506 -45.690 -11.062 1.000 25.810 318 GLU A O 1
ATOM 4418 N N . ASP A 1 296 ? 8.274 -44.141 -12.729 1.000 22.699 319 ASP A N 1
ATOM 4419 C CA . ASP A 1 296 ? 9.482 -43.356 -12.472 1.000 23.005 319 ASP A CA 1
ATOM 4420 C C . ASP A 1 296 ? 9.182 -41.866 -12.315 1.000 20.541 319 ASP A C 1
ATOM 4421 O O . ASP A 1 296 ? 9.814 -40.996 -12.946 1.000 21.652 319 ASP A O 1
ATOM 4430 N N . PRO A 1 297 ? 8.220 -41.505 -11.421 1.000 21.129 320 PRO A N 1
ATOM 4431 C CA . PRO A 1 297 ? 7.928 -40.080 -11.209 1.000 21.441 320 PRO A CA 1
ATOM 4432 C C . PRO A 1 297 ? 9.139 -39.324 -10.652 1.000 21.590 320 PRO A C 1
ATOM 4433 O O . PRO A 1 297 ? 10.040 -39.937 -10.064 1.000 21.698 320 PRO A O 1
ATOM 4444 N N . VAL A 1 298 ? 9.190 -38.009 -10.901 1.000 20.748 321 VAL A N 1
ATOM 4445 C CA . VAL A 1 298 ? 10.276 -37.182 -10.392 1.000 21.778 321 VAL A CA 1
ATOM 4446 C C . VAL A 1 298 ? 9.765 -36.457 -9.153 1.000 20.759 321 VAL A C 1
ATOM 4447 O O . VAL A 1 298 ? 8.981 -35.525 -9.274 1.000 22.286 321 VAL A O 1
ATOM 4460 N N . PHE A 1 299 ? 10.257 -36.871 -7.994 1.000 20.722 322 PHE A N 1
ATOM 4461 C CA . PHE A 1 299 ? 9.882 -36.284 -6.718 1.000 21.244 322 PHE A CA 1
ATOM 4462 C C . PHE A 1 299 ? 10.573 -34.932 -6.473 1.000 23.027 322 PHE A C 1
ATOM 4463 O O . PHE A 1 299 ? 11.644 -34.650 -6.992 1.000 23.764 322 PHE A O 1
ATOM 4480 N N . PHE A 1 300 ? 9.897 -34.077 -5.713 1.000 21.970 323 PHE A N 1
ATOM 4481 C CA . PHE A 1 300 ? 10.529 -32.861 -5.213 1.000 22.768 323 PHE A CA 1
ATOM 4482 C C . PHE A 1 300 ? 9.802 -32.497 -3.901 1.000 23.010 323 PHE A C 1
ATOM 4483 O O . PHE A 1 300 ? 8.617 -32.731 -3.713 1.000 22.291 323 PHE A O 1
ATOM 4500 N N . GLN A 1 301 ? 10.530 -31.874 -2.983 1.000 23.292 324 GLN A N 1
ATOM 4501 C CA . GLN A 1 301 ? 10.000 -31.528 -1.670 1.000 25.551 324 GLN A CA 1
ATOM 4502 C C . GLN A 1 301 ? 9.649 -30.048 -1.560 1.000 25.135 324 GLN A C 1
ATOM 4503 O O . GLN A 1 301 ? 8.725 -29.704 -0.816 1.000 24.745 324 GLN A O 1
ATOM 4515 N N . LYS A 1 302 ? 10.382 -29.176 -2.290 1.000 23.949 325 LYS A N 1
ATOM 4516 C CA . LYS A 1 302 ? 10.213 -27.736 -2.217 1.000 24.620 325 LYS A CA 1
ATOM 4517 C C . LYS A 1 302 ? 9.945 -27.075 -3.557 1.000 23.333 325 LYS A C 1
ATOM 4518 O O . LYS A 1 302 ? 9.282 -26.066 -3.594 1.000 23.762 325 LYS A O 1
ATOM 4537 N N . SER A 1 303 ? 10.529 -27.586 -4.646 1.000 23.455 326 SER A N 1
ATOM 4538 C CA . SER A 1 303 ? 10.351 -26.953 -5.942 1.000 23.775 326 SER A CA 1
ATOM 4539 C C . SER A 1 303 ? 10.906 -27.851 -7.030 1.000 21.998 326 SER A C 1
ATOM 4540 O O . SER A 1 303 ? 11.711 -28.746 -6.780 1.000 23.310 326 SER A O 1
ATOM 4547 N N . LEU A 1 304 ? 10.415 -27.603 -8.255 1.000 23.835 327 LEU A N 1
ATOM 4548 C CA . LEU A 1 304 ? 10.956 -28.214 -9.462 1.000 23.176 327 LEU A CA 1
ATOM 4549 C C . LEU A 1 304 ? 10.875 -27.189 -10.585 1.000 22.711 327 LEU A C 1
ATOM 4550 O O . LEU A 1 304 ? 9.811 -26.679 -10.907 1.000 25.210 327 LEU A O 1
ATOM 4566 N N . LYS A 1 305 ? 12.022 -26.952 -11.198 1.000 22.992 328 LYS A N 1
ATOM 4567 C CA . LYS A 1 305 ? 12.037 -26.204 -12.439 1.000 23.963 328 LYS A CA 1
ATOM 4568 C C . LYS A 1 305 ? 12.678 -27.097 -13.495 1.000 22.543 328 LYS A C 1
ATOM 4569 O O . LYS A 1 305 ? 13.777 -27.600 -13.314 1.000 25.693 328 LYS A O 1
ATOM 4588 N N . ALA A 1 306 ? 11.937 -27.366 -14.579 1.000 23.723 329 ALA A N 1
ATOM 4589 C CA . ALA A 1 306 ? 12.359 -28.336 -15.576 1.000 23.727 329 ALA A CA 1
ATOM 4590 C C . ALA A 1 306 ? 12.280 -27.621 -16.925 1.000 20.945 329 ALA A C 1
ATOM 4591 O O . ALA A 1 306 ? 11.319 -26.924 -17.223 1.000 22.458 329 ALA A O 1
ATOM 4598 N N . SER A 1 307 ? 13.345 -27.815 -17.714 1.000 22.354 330 SER A N 1
ATOM 4599 C CA . SER A 1 307 ? 13.528 -27.068 -18.935 1.000 22.226 330 SER A CA 1
ATOM 4600 C C . SER A 1 307 ? 14.268 -27.943 -19.939 1.000 21.560 330 SER A C 1
ATOM 4601 O O . SER A 1 307 ? 14.787 -29.004 -19.623 1.000 21.683 330 SER A O 1
ATOM 4608 N N . ILE A 1 308 ? 14.286 -27.487 -21.193 1.000 22.256 331 ILE A N 1
ATOM 4609 C CA . ILE A 1 308 ? 14.992 -28.217 -22.237 1.000 21.088 331 ILE A CA 1
ATOM 4610 C C . ILE A 1 308 ? 15.626 -27.197 -23.193 1.000 20.057 331 ILE A C 1
ATOM 4611 O O . ILE A 1 308 ? 14.993 -26.180 -23.495 1.000 24.144 331 ILE A O 1
ATOM 4627 N N . GLU A 1 309 ? 16.809 -27.509 -23.678 1.000 22.240 332 GLU A N 1
ATOM 4628 C CA . GLU A 1 309 ? 17.397 -26.635 -24.688 1.000 21.166 332 GLU A CA 1
ATOM 4629 C C . GLU A 1 309 ? 16.540 -26.700 -25.967 1.000 25.011 332 GLU A C 1
ATOM 4630 O O . GLU A 1 309 ? 16.033 -27.787 -26.302 1.000 23.392 332 GLU A O 1
ATOM 4642 N N . HIS A 1 310 ? 16.360 -25.579 -26.676 1.000 23.186 333 HIS A N 1
ATOM 4643 C CA . HIS A 1 310 ? 15.719 -25.548 -28.009 1.000 22.819 333 HIS A CA 1
ATOM 4644 C C . HIS A 1 310 ? 16.818 -25.556 -29.068 1.000 24.435 333 HIS A C 1
ATOM 4645 O O . HIS A 1 310 ? 17.276 -24.502 -29.530 1.000 24.803 333 HIS A O 1
ATOM 4658 N N . GLY A 1 311 ? 17.198 -26.761 -29.469 1.000 24.316 334 GLY A N 1
ATOM 4659 C CA . GLY A 1 311 ? 18.426 -27.032 -30.183 1.000 23.576 334 GLY A CA 1
ATOM 4660 C C . GLY A 1 311 ? 19.611 -27.038 -29.235 1.000 23.998 334 GLY A C 1
ATOM 4661 O O . GLY A 1 311 ? 19.489 -26.569 -28.083 1.000 23.854 334 GLY A O 1
ATOM 4665 N N . HIS A 1 312 ? 20.740 -27.568 -29.690 1.000 25.042 335 HIS A N 1
ATOM 4666 C CA . HIS A 1 312 ? 21.953 -27.553 -28.878 1.000 26.946 335 HIS A CA 1
ATOM 4667 C C . HIS A 1 312 ? 22.281 -26.116 -28.455 1.000 27.164 335 HIS A C 1
ATOM 4668 O O . HIS A 1 312 ? 22.264 -25.175 -29.273 1.000 25.817 335 HIS A O 1
ATOM 4681 N N . ALA A 1 313 ? 22.482 -25.928 -27.123 1.000 27.169 336 ALA A N 1
ATOM 4682 C CA . ALA A 1 313 ? 22.688 -24.589 -26.569 1.000 28.718 336 ALA A CA 1
ATOM 4683 C C . ALA A 1 313 ? 21.690 -23.561 -27.063 1.000 27.488 336 ALA A C 1
ATOM 4684 O O . ALA A 1 313 ? 22.033 -22.371 -27.223 1.000 28.971 336 ALA A O 1
ATOM 4691 N N . ASN A 1 314 ? 20.400 -23.927 -27.230 1.000 25.043 337 ASN A N 1
ATOM 4692 C CA . ASN A 1 314 ? 19.342 -22.981 -27.516 1.000 24.492 337 ASN A CA 1
ATOM 4693 C C . ASN A 1 314 ? 19.592 -22.170 -28.801 1.000 23.451 337 ASN A C 1
ATOM 4694 O O . ASN A 1 314 ? 19.131 -21.026 -28.913 1.000 26.155 337 ASN A O 1
ATOM 4703 N N . ASN A 1 315 ? 20.118 -22.831 -29.833 1.000 25.174 338 ASN A N 1
ATOM 4704 C CA . ASN A 1 315 ? 20.481 -22.121 -31.072 1.000 25.067 338 ASN A CA 1
ATOM 4705 C C . ASN A 1 315 ? 19.302 -21.962 -32.034 1.000 26.976 338 ASN A C 1
ATOM 4706 O O . ASN A 1 315 ? 19.323 -21.060 -32.891 1.000 24.912 338 ASN A O 1
ATOM 4715 N N . LEU A 1 316 ? 18.219 -22.777 -31.898 1.000 25.163 339 LEU A N 1
ATOM 4716 C CA . LEU A 1 316 ? 17.161 -22.836 -32.891 1.000 23.790 339 LEU A CA 1
ATOM 4717 C C . LEU A 1 316 ? 15.951 -21.985 -32.570 1.000 24.390 339 LEU A C 1
ATOM 4718 O O . LEU A 1 316 ? 15.536 -21.853 -31.420 1.000 26.184 339 LEU A O 1
ATOM 4734 N N . THR A 1 317 ? 15.308 -21.465 -33.612 1.000 22.278 340 THR A N 1
ATOM 4735 C CA . THR A 1 317 ? 13.957 -20.977 -33.557 1.000 23.375 340 THR A CA 1
ATOM 4736 C C . THR A 1 317 ? 13.002 -22.156 -33.806 1.000 28.438 340 THR A C 1
ATOM 4737 O O . THR A 1 317 ? 13.008 -22.735 -34.894 1.000 26.180 340 THR A O 1
ATOM 4747 N N . LEU A 1 318 ? 12.169 -22.484 -32.808 1.000 25.234 341 LEU A N 1
ATOM 4748 C CA . LEU A 1 318 ? 11.152 -23.529 -32.860 1.000 23.697 341 LEU A CA 1
ATOM 4749 C C . LEU A 1 318 ? 9.882 -22.946 -32.270 1.000 24.384 341 LEU A C 1
ATOM 4750 O O . LEU A 1 318 ? 9.940 -22.159 -31.311 1.000 25.835 341 LEU A O 1
ATOM 4766 N N . ASP A 1 319 ? 8.726 -23.352 -32.767 1.000 21.706 342 ASP A N 1
ATOM 4767 C CA . ASP A 1 319 ? 7.489 -23.116 -32.059 1.000 24.419 342 ASP A CA 1
ATOM 4768 C C . ASP A 1 319 ? 7.293 -24.345 -31.179 1.000 23.712 342 ASP A C 1
ATOM 4769 O O . ASP A 1 319 ? 6.922 -25.407 -31.672 1.000 24.420 342 ASP A O 1
ATOM 4778 N N . LEU A 1 320 ? 7.538 -24.180 -29.874 1.000 23.171 343 LEU A N 1
ATOM 4779 C CA . LEU A 1 320 ? 7.497 -25.284 -28.933 1.000 21.647 343 LEU A CA 1
ATOM 4780 C C . LEU A 1 320 ? 6.300 -25.073 -28.034 1.000 23.483 343 LEU A C 1
ATOM 4781 O O . LEU A 1 320 ? 6.111 -23.979 -27.462 1.000 23.813 343 LEU A O 1
ATOM 4797 N N . ALA A 1 321 ? 5.498 -26.125 -27.827 1.000 21.636 344 ALA A N 1
ATOM 4798 C CA . ALA A 1 321 ? 4.470 -26.066 -26.805 1.000 21.311 344 ALA A CA 1
ATOM 4799 C C . ALA A 1 321 ? 4.510 -27.380 -26.028 1.000 22.424 344 ALA A C 1
ATOM 4800 O O . ALA A 1 321 ? 5.000 -28.404 -26.523 1.000 22.588 344 ALA A O 1
ATOM 4807 N N . THR A 1 322 ? 4.111 -27.298 -24.743 1.000 21.437 345 THR A N 1
ATOM 4808 C CA . THR A 1 322 ? 4.183 -28.456 -23.864 1.000 19.412 345 THR A CA 1
ATOM 4809 C C . THR A 1 322 ? 2.963 -28.452 -22.941 1.000 21.995 345 THR A C 1
ATOM 4810 O O . THR A 1 322 ? 2.449 -27.398 -22.573 1.000 21.412 345 THR A O 1
ATOM 4820 N N . VAL A 1 323 ? 2.489 -29.639 -22.549 1.000 21.310 346 VAL A N 1
ATOM 4821 C CA . VAL A 1 323 ? 1.673 -29.760 -21.344 1.000 20.924 346 VAL A CA 1
ATOM 4822 C C . VAL A 1 323 ? 2.456 -30.633 -20.384 1.000 21.009 346 VAL A C 1
ATOM 4823 O O . VAL A 1 323 ? 2.881 -31.752 -20.719 1.000 20.832 346 VAL A O 1
ATOM 4836 N N . ALA A 1 324 ? 2.621 -30.115 -19.176 1.000 20.261 347 ALA A N 1
ATOM 4837 C CA . ALA A 1 324 ? 3.274 -30.829 -18.098 1.000 19.584 347 ALA A CA 1
ATOM 4838 C C . ALA A 1 324 ? 2.206 -31.249 -17.100 1.000 18.741 347 ALA A C 1
ATOM 4839 O O . ALA A 1 324 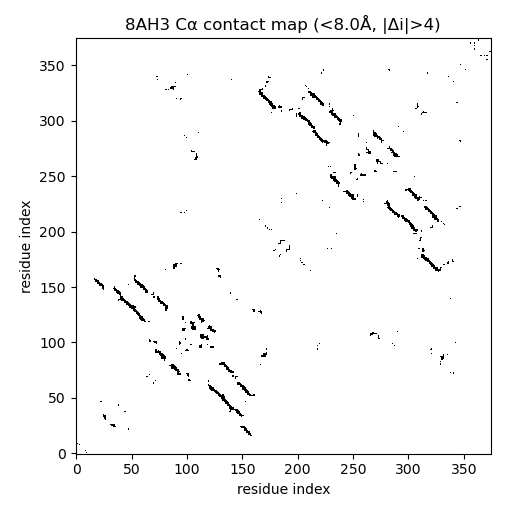? 1.246 -30.503 -16.886 1.000 20.156 347 ALA A O 1
ATOM 4846 N N . TYR A 1 325 ? 2.388 -32.460 -16.527 1.000 19.514 348 TYR A N 1
ATOM 4847 C CA . TYR A 1 325 ? 1.424 -33.042 -15.602 1.000 19.780 348 TYR A CA 1
ATOM 4848 C C . TYR A 1 325 ? 2.176 -33.442 -14.340 1.000 18.964 348 TYR A C 1
ATOM 4849 O O . TYR A 1 325 ? 3.259 -34.062 -14.375 1.000 20.249 348 TYR A O 1
ATOM 4866 N N . TRP A 1 326 ? 1.566 -33.168 -13.183 1.000 19.057 349 TRP A N 1
ATOM 4867 C CA . TRP A 1 326 ? 2.207 -33.461 -11.923 1.000 19.152 349 TRP A CA 1
ATOM 4868 C C . TRP A 1 326 ? 1.194 -33.467 -10.778 1.000 18.844 349 TRP A C 1
ATOM 4869 O O . TRP A 1 326 ? 0.037 -33.118 -10.968 1.000 20.489 349 TRP A O 1
ATOM 4890 N N . TYR A 1 327 ? 1.635 -33.974 -9.623 1.000 18.629 350 TYR A N 1
ATOM 4891 C CA . TYR A 1 327 ? 0.875 -33.891 -8.382 1.000 18.140 350 TYR A CA 1
ATOM 4892 C C . TYR A 1 327 ? 1.602 -32.995 -7.375 1.000 19.342 350 TYR A C 1
ATOM 4893 O O . TYR A 1 327 ? 2.816 -32.959 -7.346 1.000 20.340 350 TYR A O 1
ATOM 4910 N N . GLN A 1 328 ? 0.814 -32.331 -6.512 1.000 21.141 351 GLN A N 1
ATOM 4911 C CA . GLN A 1 328 ? 1.367 -31.627 -5.349 1.000 21.293 351 GLN A CA 1
ATOM 4912 C C . GLN A 1 328 ? 0.602 -32.022 -4.102 1.000 22.437 351 GLN A C 1
ATOM 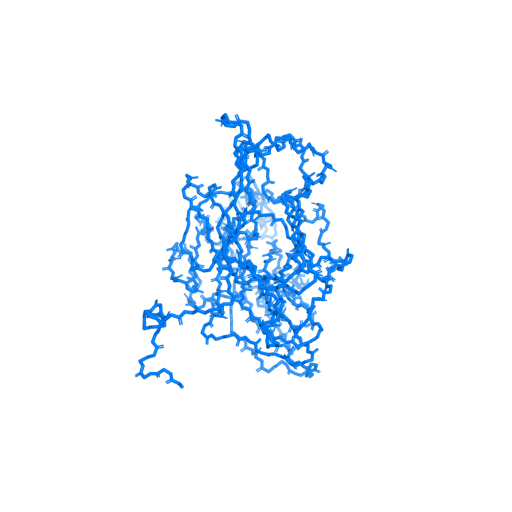4913 O O . GLN A 1 328 ?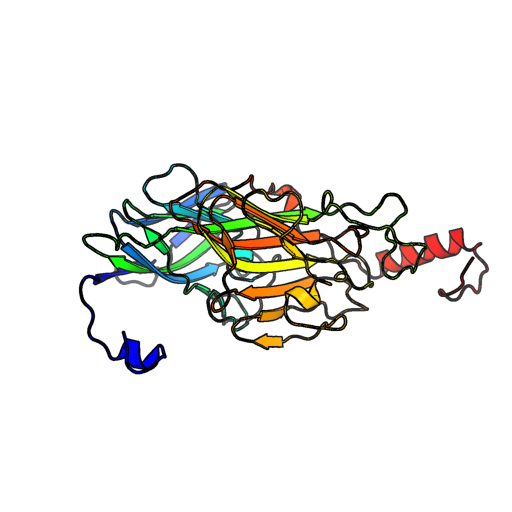 -0.501 -32.559 -4.163 1.000 21.585 351 GLN A O 1
ATOM 4925 N N . SER A 1 329 ? 1.179 -31.680 -2.942 1.000 21.759 352 SER A N 1
ATOM 4926 C CA . SER A 1 329 ? 0.585 -32.060 -1.666 1.000 23.221 352 SER A CA 1
ATOM 4927 C C . SER A 1 329 ? -0.706 -31.299 -1.415 1.000 23.933 352 SER A C 1
ATOM 4928 O O . SER A 1 329 ? -1.460 -31.700 -0.530 1.000 27.777 352 SER A O 1
ATOM 4935 N N . GLU A 1 330 ? -0.886 -30.147 -2.067 1.000 23.032 353 GLU A N 1
ATOM 4936 C CA . GLU A 1 330 ? -2.115 -29.371 -1.976 1.000 22.924 353 GLU A CA 1
ATOM 4937 C C . GLU A 1 330 ? -2.363 -28.741 -3.338 1.000 22.577 353 GLU A C 1
ATOM 4938 O O . GLU A 1 330 ? -1.470 -28.765 -4.194 1.000 25.348 353 GLU A O 1
ATOM 4950 N N . ALA A 1 331 ? -3.528 -28.134 -3.511 1.000 23.144 354 ALA A N 1
ATOM 4951 C CA . ALA A 1 331 ? -3.851 -27.456 -4.760 1.000 24.687 354 ALA A CA 1
ATOM 4952 C C . ALA A 1 331 ? -3.161 -26.095 -4.823 1.000 27.153 354 ALA A C 1
ATOM 4953 O O . ALA A 1 331 ? -3.426 -25.225 -3.989 1.000 28.674 354 ALA A O 1
ATOM 4960 N N . CYS A 1 332 ? -2.305 -25.913 -5.842 1.000 22.857 355 CYS A N 1
ATOM 4961 C CA . CYS A 1 332 ? -1.437 -24.754 -6.019 1.000 24.240 355 CYS A CA 1
ATOM 4962 C C . CYS A 1 332 ? -1.737 -24.052 -7.341 1.000 26.252 355 CYS A C 1
ATOM 4963 O O . CYS A 1 332 ? -2.264 -24.659 -8.287 1.000 24.738 355 CYS A O 1
ATOM 4970 N N . PRO A 1 333 ? -1.433 -22.729 -7.443 1.000 24.217 356 PRO A N 1
ATOM 4971 C CA . PRO A 1 333 ? -1.624 -22.021 -8.691 1.000 24.598 356 PRO A CA 1
ATOM 4972 C C . PRO A 1 333 ? -0.512 -22.385 -9.674 1.000 22.733 356 PRO A C 1
ATOM 4973 O O . PRO A 1 333 ? 0.498 -23.008 -9.312 1.000 26.772 356 PRO A O 1
ATOM 4984 N N . LEU A 1 334 ? -0.687 -21.898 -10.898 1.000 24.375 357 LEU A N 1
ATOM 4985 C CA . LEU A 1 334 ? 0.173 -22.215 -12.027 1.000 23.285 357 LEU A CA 1
ATOM 4986 C C . LEU A 1 334 ? 0.912 -20.956 -12.478 1.000 25.415 357 LEU A C 1
ATOM 4987 O O . LEU A 1 334 ? 0.464 -19.833 -12.181 1.000 27.271 357 LEU A O 1
ATOM 5003 N N . PRO A 1 335 ? 1.954 -21.087 -13.312 1.000 23.863 358 PRO A N 1
ATOM 5004 C CA . PRO A 1 335 ? 2.539 -19.915 -13.970 1.000 25.088 358 PRO A CA 1
ATOM 5005 C C . PRO A 1 335 ? 1.547 -19.328 -14.959 1.000 24.742 358 PRO A C 1
ATOM 5006 O O . PRO A 1 335 ? 0.474 -19.875 -15.269 1.000 26.765 358 PRO A O 1
ATOM 5017 N N . PRO A 1 336 ? 1.853 -18.118 -15.469 1.000 29.252 359 PRO A N 1
ATOM 5018 C CA . PRO A 1 336 ? 1.006 -17.462 -16.450 1.000 31.590 359 PRO A CA 1
ATOM 5019 C C . PRO A 1 336 ? 0.746 -18.327 -17.678 1.000 28.899 359 PRO A C 1
ATOM 5020 O O . PRO A 1 336 ? 1.618 -19.111 -18.057 1.000 31.981 359 PRO A O 1
ATOM 5031 N N . ALA A 1 337 ? -0.456 -18.175 -18.226 1.000 29.469 360 ALA A N 1
ATOM 5032 C CA . ALA A 1 337 ? -0.854 -18.872 -19.446 1.000 27.223 360 ALA A CA 1
ATOM 5033 C C . ALA A 1 337 ? -0.278 -18.122 -20.634 1.000 32.509 360 ALA A C 1
ATOM 5034 O O . ALA A 1 337 ? -0.330 -16.895 -20.669 1.000 30.839 360 ALA A O 1
ATOM 5041 N N . PRO A 1 338 ? 0.237 -18.803 -21.683 1.000 29.263 361 PRO A N 1
ATOM 5042 C CA . PRO A 1 338 ? 0.475 -18.106 -22.952 1.000 29.543 361 PRO A CA 1
ATOM 5043 C C . PRO A 1 338 ? -0.786 -17.426 -23.475 1.000 27.468 361 PRO A C 1
ATOM 5044 O O . PRO A 1 338 ? -1.911 -17.920 -23.345 1.000 30.360 361 PRO A O 1
ATOM 5055 N N . SER A 1 339 ? -0.606 -16.267 -24.132 1.000 32.546 362 SER A N 1
ATOM 5056 C CA . SER A 1 339 ? -1.731 -15.552 -24.724 1.000 32.368 362 SER A CA 1
ATOM 5057 C C . SER A 1 339 ? -2.283 -16.293 -25.944 1.000 36.646 362 SER A C 1
ATOM 5058 O O . SER A 1 339 ? -1.575 -17.128 -26.519 1.000 34.376 362 SER A O 1
ATOM 5065 N N . LYS A 1 340 ? -3.507 -15.925 -26.365 1.000 35.709 363 LYS A N 1
ATOM 5066 C CA . LYS A 1 340 ? -4.109 -16.427 -27.598 1.000 40.347 363 LYS A CA 1
ATOM 5067 C C . LYS A 1 340 ? -3.178 -16.170 -28.804 1.000 38.021 363 LYS A C 1
ATOM 5068 O O . LYS A 1 340 ? -3.030 -17.023 -29.698 1.000 35.611 363 LYS A O 1
ATOM 5087 N N . GLU A 1 341 ? -2.459 -15.047 -28.762 1.000 34.949 364 GLU A N 1
ATOM 5088 C CA . GLU A 1 341 ? -1.506 -14.662 -29.794 1.000 41.251 364 GLU A CA 1
ATOM 5089 C C . GLU A 1 341 ? -0.320 -15.631 -29.874 1.000 42.454 364 GLU A C 1
ATOM 5090 O O . GLU A 1 341 ? 0.092 -16.000 -30.965 1.000 34.013 364 GLU A O 1
ATOM 5102 N N . VAL A 1 342 ? 0.279 -16.013 -28.734 1.000 32.476 365 VAL A N 1
ATOM 5103 C CA . VAL A 1 342 ? 1.336 -17.020 -28.702 1.000 33.894 365 VAL A CA 1
ATOM 5104 C C . VAL A 1 342 ? 0.842 -18.368 -29.254 1.000 29.928 365 VAL A C 1
ATOM 5105 O O . VAL A 1 342 ? 1.626 -19.075 -29.904 1.000 31.000 365 VAL A O 1
ATOM 5118 N N . ARG A 1 343 ? -0.425 -18.716 -29.035 1.000 28.410 366 ARG A N 1
ATOM 5119 C CA . ARG A 1 343 ? -1.008 -19.989 -29.470 1.000 30.676 366 ARG A CA 1
ATOM 5120 C C . ARG A 1 343 ? -1.422 -20.027 -30.945 1.000 32.024 366 ARG A C 1
ATOM 5121 O O . ARG A 1 343 ? -1.883 -21.064 -31.438 1.000 30.754 366 ARG A O 1
ATOM 5140 N N . LYS A 1 344 ? -1.315 -18.894 -31.654 1.000 29.336 367 LYS A N 1
ATOM 5141 C CA . LYS A 1 344 ? -1.680 -18.881 -33.055 1.000 30.336 367 LYS A CA 1
ATOM 5142 C C . LYS A 1 344 ? -0.853 -19.926 -33.832 1.000 25.830 367 LYS A C 1
ATOM 5143 O O . LYS A 1 344 ? 0.363 -19.997 -33.699 1.000 27.555 367 LYS A O 1
ATOM 5162 N N . LEU A 1 345 ? -1.546 -20.675 -34.693 1.000 26.954 368 LEU A N 1
ATOM 5163 C CA . LEU A 1 345 ? -0.905 -21.716 -35.487 1.000 27.466 368 LEU A CA 1
ATOM 5164 C C . LEU A 1 345 ? 0.047 -21.038 -36.454 1.000 29.228 368 LEU A C 1
ATOM 5165 O O . LEU A 1 345 ? -0.286 -19.963 -36.950 1.000 30.723 368 LEU A O 1
ATOM 5181 N N . LYS A 1 346 ? 1.228 -21.607 -36.631 1.000 28.342 369 LYS A N 1
ATOM 5182 C CA . LYS A 1 346 ? 2.185 -21.086 -37.585 1.000 29.149 369 LYS A CA 1
ATOM 5183 C C . LYS A 1 346 ? 1.970 -21.786 -38.914 1.000 30.406 369 LYS A C 1
ATOM 5184 O O . LYS A 1 346 ? 1.636 -22.968 -38.968 1.000 27.913 369 LYS A O 1
ATOM 5203 N N . PRO A 1 347 ? 2.185 -21.083 -40.035 1.000 26.847 370 PRO A N 1
ATOM 5204 C CA . PRO A 1 347 ? 2.093 -21.735 -41.339 1.000 26.747 370 PRO A CA 1
ATOM 5205 C C . PRO A 1 347 ? 3.237 -22.711 -41.534 1.000 24.055 370 PRO A C 1
ATOM 5206 O O . PRO A 1 347 ? 4.362 -22.576 -41.061 1.000 24.240 370 PRO A O 1
ATOM 5217 N N . PHE A 1 348 ? 2.910 -23.820 -42.202 1.000 24.530 371 PHE A N 1
ATOM 5218 C CA . PHE A 1 348 ? 3.963 -24.715 -42.628 1.000 22.968 371 PHE A CA 1
ATOM 5219 C C . PHE A 1 348 ? 4.885 -23.965 -43.591 1.000 22.192 371 PHE A C 1
ATOM 5220 O O . PHE A 1 348 ? 4.387 -23.324 -44.518 1.000 25.475 371 PHE A O 1
ATOM 5237 N N . ILE A 1 349 ? 6.189 -24.138 -43.396 1.000 21.564 372 ILE A N 1
ATOM 5238 C CA . ILE A 1 349 ? 7.173 -23.705 -44.369 1.000 23.781 372 ILE A CA 1
ATOM 5239 C C . ILE A 1 349 ? 6.890 -24.475 -45.678 1.000 24.960 372 ILE A C 1
ATOM 5240 O O . ILE A 1 349 ? 6.685 -25.698 -45.688 1.000 25.181 372 ILE A O 1
ATOM 5256 N N . ASN A 1 350 ? 6.796 -23.748 -46.783 1.000 22.895 373 ASN A N 1
ATOM 5257 C CA . ASN A 1 350 ? 6.298 -24.315 -48.038 1.000 23.523 373 ASN A CA 1
ATOM 5258 C C . ASN A 1 350 ? 7.370 -24.160 -49.151 1.000 22.629 373 ASN A C 1
ATOM 5259 O O . ASN A 1 350 ? 8.498 -23.666 -48.963 1.000 23.432 373 ASN A O 1
ATOM 5268 N N . VAL A 1 351 ? 6.990 -24.645 -50.346 1.000 25.293 374 VAL A N 1
ATOM 5269 C CA . VAL A 1 351 ? 7.919 -24.660 -51.465 1.000 23.899 374 VAL A CA 1
ATOM 5270 C C . VAL A 1 351 ? 8.351 -23.235 -51.874 1.000 22.481 374 VAL A C 1
ATOM 5271 O O . VAL A 1 351 ? 9.554 -23.010 -52.018 1.000 24.868 374 VAL A O 1
ATOM 5284 N N . PRO A 1 352 ? 7.435 -22.262 -52.068 1.000 23.204 375 PRO A N 1
ATOM 5285 C CA . PRO A 1 352 ? 7.867 -20.887 -52.370 1.000 25.397 375 PRO A CA 1
ATOM 5286 C C . PRO A 1 352 ? 8.804 -20.335 -51.298 1.000 25.777 375 PRO A C 1
ATOM 5287 O O . PRO A 1 352 ? 9.824 -19.721 -51.605 1.000 25.199 375 PRO A O 1
ATOM 5298 N N . ASP A 1 353 ? 8.526 -20.631 -50.012 1.000 25.248 376 ASP A N 1
ATOM 5299 C CA . ASP A 1 353 ? 9.401 -20.162 -48.951 1.000 23.927 376 ASP A CA 1
ATOM 5300 C C . ASP A 1 353 ? 10.825 -20.657 -49.118 1.000 24.557 376 ASP A C 1
ATOM 5301 O O . ASP A 1 353 ? 11.782 -19.892 -49.005 1.000 24.748 376 ASP A O 1
ATOM 5310 N N . MET A 1 354 ? 11.019 -21.974 -49.345 1.000 22.002 377 MET A N 1
ATOM 5311 C CA . MET A 1 354 ? 12.338 -22.552 -49.455 1.000 20.602 377 MET A CA 1
ATOM 5312 C C . MET A 1 354 ? 13.081 -22.089 -50.730 1.000 19.895 377 MET A C 1
ATOM 5313 O O . MET A 1 354 ? 14.323 -22.027 -50.725 1.000 23.985 377 MET A O 1
ATOM 5327 N N . HIS A 1 355 ? 12.330 -21.889 -51.829 1.000 21.591 378 HIS A N 1
ATOM 5328 C CA . HIS A 1 355 ? 12.924 -21.336 -53.050 1.000 23.245 378 HIS A CA 1
ATOM 5329 C C . HIS A 1 355 ? 13.411 -19.895 -52.803 1.000 23.906 378 HIS A C 1
ATOM 5330 O O . HIS A 1 355 ? 14.480 -19.555 -53.293 1.000 24.346 378 HIS A O 1
ATOM 5343 N N . ARG A 1 356 ? 12.722 -19.159 -51.957 1.000 24.423 379 ARG A N 1
ATOM 5344 C CA . ARG A 1 356 ? 13.185 -17.840 -51.515 1.000 25.310 379 ARG A CA 1
ATOM 5345 C C . ARG A 1 356 ? 14.422 -17.967 -50.666 1.000 26.274 379 ARG A C 1
ATOM 5346 O O . ARG A 1 356 ? 15.348 -17.157 -50.769 1.000 25.120 379 ARG A O 1
ATOM 5365 N N . TRP A 1 357 ? 14.516 -18.999 -49.797 1.000 22.972 380 TRP A N 1
ATOM 5366 C CA . TRP A 1 357 ? 15.766 -19.233 -49.101 1.000 22.100 380 TRP A CA 1
ATOM 5367 C C . TRP A 1 357 ? 16.896 -19.412 -50.102 1.000 25.630 380 TRP A C 1
ATOM 5368 O O . TRP A 1 357 ? 17.981 -18.887 -49.950 1.000 23.745 380 TRP A O 1
ATOM 5389 N N . ARG A 1 358 ? 16.683 -20.340 -51.045 1.000 22.599 381 ARG A N 1
ATOM 5390 C CA . ARG A 1 358 ? 17.669 -20.648 -52.069 1.000 21.097 381 ARG A CA 1
ATOM 5391 C C . ARG A 1 358 ? 18.148 -19.352 -52.788 1.000 21.392 381 ARG A C 1
ATOM 5392 O O . ARG A 1 358 ? 19.337 -19.262 -53.044 1.000 23.858 381 ARG A O 1
ATOM 5411 N N . HIS A 1 359 ? 17.236 -18.438 -53.029 1.000 24.195 382 HIS A N 1
ATOM 5412 C CA . HIS A 1 359 ? 17.547 -17.221 -53.779 1.000 24.363 382 HIS A CA 1
ATOM 5413 C C . HIS A 1 359 ? 18.504 -16.345 -52.947 1.000 27.125 382 HIS A C 1
ATOM 5414 O O . HIS A 1 359 ? 19.526 -15.900 -53.443 1.000 25.517 382 HIS A O 1
ATOM 5427 N N . GLU A 1 360 ? 18.218 -16.179 -51.653 1.000 26.736 383 GLU A N 1
ATOM 5428 C CA . GLU A 1 360 ? 19.092 -15.387 -50.788 1.000 26.852 383 GLU A CA 1
ATOM 5429 C C . GLU A 1 360 ? 20.454 -16.061 -50.663 1.000 27.218 383 GLU A C 1
ATOM 5430 O O . GLU A 1 360 ? 21.528 -15.417 -50.604 1.000 27.628 383 GLU A O 1
ATOM 5442 N N . TRP A 1 361 ? 20.486 -17.413 -50.590 1.000 23.682 384 TRP A N 1
ATOM 5443 C CA . TRP A 1 361 ? 21.696 -18.180 -50.563 1.000 22.219 384 TRP A CA 1
ATOM 5444 C C . TRP A 1 361 ? 22.536 -17.961 -51.843 1.000 25.274 384 TRP A C 1
ATOM 5445 O O . TRP A 1 361 ? 23.767 -17.781 -51.791 1.000 25.270 384 TRP A O 1
ATOM 5466 N N . ARG A 1 362 ? 21.871 -17.991 -53.007 1.000 26.037 385 ARG A N 1
ATOM 5467 C CA . ARG A 1 362 ? 22.566 -17.750 -54.280 1.000 27.142 385 ARG A CA 1
ATOM 5468 C C . ARG A 1 362 ? 23.197 -16.340 -54.283 1.000 26.288 385 ARG A C 1
ATOM 5469 O O . ARG A 1 362 ? 24.346 -16.226 -54.679 1.000 28.887 385 ARG A O 1
ATOM 5488 N N . LYS A 1 363 ? 22.441 -15.359 -53.819 1.000 27.705 386 LYS A N 1
ATOM 5489 C CA . LYS A 1 363 ? 22.970 -13.985 -53.714 1.000 30.126 386 LYS A CA 1
ATOM 5490 C C . LYS A 1 363 ? 24.229 -13.961 -52.870 1.000 34.408 386 LYS A C 1
ATOM 5491 O O . LYS A 1 363 ? 25.288 -13.483 -53.290 1.000 31.960 386 LYS A O 1
ATOM 5510 N N . ASN A 1 364 ? 24.185 -14.610 -51.699 1.000 31.430 387 ASN A N 1
ATOM 5511 C CA . ASN A 1 364 ? 25.312 -14.527 -50.805 1.000 28.421 387 ASN A CA 1
ATOM 5512 C C . ASN A 1 364 ? 26.492 -15.365 -51.215 1.000 31.322 387 ASN A C 1
ATOM 5513 O O . ASN A 1 364 ? 27.585 -15.062 -50.797 1.000 32.294 387 ASN A O 1
ATOM 5522 N N . ARG A 1 365 ? 26.309 -16.402 -52.060 1.000 27.545 388 ARG A N 1
ATOM 5523 C CA . ARG A 1 365 ? 27.373 -17.212 -52.588 1.000 26.039 388 ARG A CA 1
ATOM 5524 C C . ARG A 1 365 ? 27.945 -16.625 -53.902 1.000 25.035 388 ARG A C 1
ATOM 5525 O O . ARG A 1 365 ? 28.857 -17.227 -54.481 1.000 30.576 388 ARG A O 1
ATOM 5544 N N . GLY A 1 366 ? 27.392 -15.519 -54.359 1.000 28.804 389 GLY A N 1
ATOM 5545 C CA . GLY A 1 366 ? 27.976 -14.785 -55.490 1.000 31.515 389 GLY A CA 1
ATOM 5546 C C . GLY A 1 366 ? 27.226 -14.954 -56.811 1.000 35.826 389 GLY A C 1
ATOM 5547 O O . GLY A 1 366 ? 27.663 -14.422 -57.845 1.000 32.275 389 GLY A O 1
ATOM 5551 N N . GLU A 1 367 ? 26.112 -15.716 -56.820 1.000 30.619 390 GLU A N 1
ATOM 5552 C CA . GLU A 1 367 ? 25.191 -15.732 -57.962 1.000 33.238 390 GLU A CA 1
ATOM 5553 C C . GLU A 1 367 ? 25.790 -16.278 -59.277 1.000 28.085 390 GLU A C 1
ATOM 5554 O O . GLU A 1 367 ? 25.266 -15.949 -60.330 1.000 32.506 390 GLU A O 1
ATOM 5566 N N . ASP A 1 368 ? 26.768 -17.147 -59.250 1.000 28.963 391 ASP A N 1
ATOM 5567 C CA . ASP A 1 368 ? 27.143 -17.904 -60.434 1.000 30.098 391 ASP A CA 1
ATOM 5568 C C . ASP A 1 368 ? 25.871 -18.597 -60.971 1.000 36.770 391 ASP A C 1
ATOM 5569 O O . ASP A 1 368 ? 25.040 -19.100 -60.204 1.000 32.331 391 ASP A O 1
ATOM 5578 N N . SER A 1 369 ? 25.689 -18.577 -62.290 1.000 31.027 392 SER A N 1
ATOM 5579 C CA . SER A 1 369 ? 24.433 -19.015 -62.883 1.000 29.758 392 SER A CA 1
ATOM 5580 C C . SER A 1 369 ? 24.272 -20.548 -62.791 1.000 25.525 392 SER A C 1
ATOM 5581 O O . SER A 1 369 ? 23.182 -21.034 -63.109 1.000 27.399 392 SER A O 1
ATOM 5588 N N . LYS A 1 370 ? 25.309 -21.287 -62.444 1.000 26.904 393 LYS A N 1
ATOM 5589 C CA . LYS A 1 370 ? 25.246 -22.740 -62.264 1.000 30.224 393 LYS A CA 1
ATOM 5590 C C . LYS A 1 370 ? 25.506 -23.194 -60.815 1.000 27.713 393 LYS A C 1
ATOM 5591 O O . LYS A 1 370 ? 25.916 -24.328 -60.577 1.000 27.851 393 LYS A O 1
ATOM 5610 N N . LEU A 1 371 ? 25.270 -22.315 -59.833 1.000 27.140 394 LEU A N 1
ATOM 5611 C CA . LEU A 1 371 ? 25.269 -22.776 -58.436 1.000 26.436 394 LEU A CA 1
ATOM 5612 C C . LEU A 1 371 ? 24.262 -23.936 -58.276 1.000 22.547 394 LEU A C 1
ATOM 5613 O O . LEU A 1 371 ? 23.091 -23.752 -58.591 1.000 26.958 394 LEU A O 1
ATOM 5629 N N . TRP A 1 372 ? 24.771 -25.038 -57.751 1.000 26.195 395 TRP A N 1
ATOM 5630 C CA . TRP A 1 372 ? 23.958 -26.229 -57.511 1.000 25.282 395 TRP A CA 1
ATOM 5631 C C . TRP A 1 372 ? 23.090 -26.074 -56.261 1.000 25.681 395 TRP A C 1
ATOM 5632 O O . TRP A 1 372 ? 21.884 -26.234 -56.335 1.000 25.879 395 TRP A O 1
ATOM 5653 N N . GLY A 1 373 ? 23.707 -25.687 -55.137 1.000 26.448 396 GLY A N 1
ATOM 5654 C CA . GLY A 1 373 ? 22.958 -25.561 -53.887 1.000 24.547 396 GLY A CA 1
ATOM 5655 C C . GLY A 1 373 ? 23.695 -26.083 -52.663 1.000 24.608 396 GLY A C 1
ATOM 5656 O O . GLY A 1 373 ? 23.177 -25.898 -51.555 1.000 25.780 396 GLY A O 1
ATOM 5660 N N . ASN A 1 374 ? 24.892 -26.649 -52.838 1.000 23.979 397 ASN A N 1
ATOM 5661 C CA . ASN A 1 374 ? 25.688 -27.223 -51.769 1.000 25.416 397 ASN A CA 1
ATOM 5662 C C . ASN A 1 374 ? 27.004 -26.458 -51.554 1.000 28.163 397 ASN A C 1
ATOM 5663 O O . ASN A 1 374 ? 27.681 -26.761 -50.584 1.000 27.893 397 ASN A O 1
ATOM 5672 N N . GLU A 1 375 ? 27.340 -25.524 -52.442 1.000 27.655 398 GLU A N 1
ATOM 5673 C CA . GLU A 1 375 ? 28.658 -24.869 -52.421 1.000 29.584 398 GLU A CA 1
ATOM 5674 C C . GLU A 1 375 ? 28.869 -24.092 -51.110 1.000 28.276 398 GLU A C 1
ATOM 5675 O O . GLU A 1 375 ? 27.966 -23.392 -50.641 1.000 28.051 398 GLU A O 1
ATOM 5687 N N . MET A 1 376 ? 30.107 -24.163 -50.625 1.000 32.464 399 MET A N 1
ATOM 5688 C CA . MET A 1 376 ? 30.563 -23.510 -49.400 1.000 34.421 399 MET A CA 1
ATOM 5689 C C . MET A 1 376 ? 31.242 -22.189 -49.770 1.000 41.708 399 MET A C 1
ATOM 5690 O O . MET A 1 376 ? 31.693 -22.062 -50.898 1.000 40.689 399 MET A O 1
ATOM 5704 N N . PRO A 1 377 ? 31.355 -21.173 -48.879 1.000 40.446 400 PRO A N 1
ATOM 5705 C CA . PRO A 1 377 ? 32.191 -20.004 -49.187 1.000 47.897 400 PRO A CA 1
ATOM 5706 C C . PRO A 1 377 ? 33.677 -20.405 -49.154 1.000 41.280 400 PRO A C 1
ATOM 5707 O O . PRO A 1 377 ? 34.307 -19.981 -50.099 1.000 57.188 400 PRO A O 1
#

Sequence (375 aa):
QNPVPGTMYELSQMKNGMRNRRISSNDPAGGVLDHLSDIRPGEKRIIADIPGSGIINHIWITMAPEPHVLNRSDVIIRMYWDGNAYPSVESPIGPFFGQGWNERYNYSALPITAGPANGTSMVSYFSMPFAQGARIEIENQSDVNLEKFYFYVDYYETKKLPTDLGRFHAWYNQELTEAAPEGETEWAVIGKQDNNTTGDRNYVFADIKGKGHFVGLNYYVHCPSPIWYGEGDDFWFIDGEEEASLLGTGTEDLFNTSWCPKEAYSHPYFGYPRVNNDVGWLGRTHIYRFFIEDPVFFQKSLKASIEHGHANNLTLDLATVAYWYQSEACPLPPAPSKEVRKLKPFINVPDMHRWRHEWRKNRGEDSKLWGNEMP

Secondary structure (DSSP, 8-state):
--SS-SHHHHHTS---S-EEEEEE---TTSSS--SEEEE-TT-EEEEEEE-SEEEEEEEEEEEES-TTTS-TTSEEEEEEETT-SS-SEEEEHHHHTT--TT-------SSEEEESSTT-EEEE---EEESS-EEEEEEE-SSS-EEEEEEEEEEEEESS--TT--EEEEEEEEEEPPPPTT---GGGSSSPPPP-SS-TTSEEEEEEESSEEEEEEEEEEEESSSS-S--PPEEEEETT-SS-SEE-S-HHHHTT--SS--S-EE-SSEEEEE---SSTT-EEEEEEEE-SSS-EEESSEEEEEE-SSGGG----EEEEEEEEEESS----PPPPPTTTTSPPPPP-HHHHHHHHHHHHHHTT--TT--S----

Solvent-accessible surface area: 18786 Å² total; per-residue (Å²): 229,53,108,74,132,34,93,146,68,70,130,86,58,175,145,148,55,76,136,90,94,135,52,39,9,101,16,136,98,71,39,129,112,53,20,44,47,73,0,149,61,61,74,125,77,78,12,3,88,4,118,25,21,0,19,0,34,37,2,62,0,28,18,30,22,86,4,133,69,0,29,9,4,19,0,6,0,28,0,33,0,40,71,47,101,74,24,0,0,30,0,5,0,0,2,0,0,0,1,0,25,50,32,61,24,74,21,76,6,102,10,0,28,0,8,106,69,77,0,25,17,0,24,0,135,12,53,0,4,0,36,124,10,4,98,2,20,0,21,0,44,9,127,48,41,1,75,87,1,68,3,89,0,20,17,74,68,14,210,149,18,57,123,129,57,18,23,0,0,0,10,12,25,20,69,97,4,125,39,8,134,89,23,62,6,2,112,52,89,110,32,193,73,87,123,32,127,78,10,122,99,12,1,36,1,0,70,7,175,26,101,10,57,0,9,0,1,0,3,5,0,8,1,41,22,36,32,0,3,0,56,0,37,11,12,6,41,32,62,61,58,168,146,16,64,72,113,22,102,1,1,12,57,12,0,72,28,67,225,26,20,81,121,75,101,66,62,65,53,28,0,2,21,48,28,8,136,78,80,20,41,5,6,9,2,0,0,2,42,2,8,66,130,68,34,18,135,7,94,143,26,1,90,0,4,1,5,6,0,52,10,2,2,2,39,0,15,0,8,0,0,0,0,3,35,5,64,113,8,17,83,29,28,118,59,20,60,94,116,56,15,119,55,49,110,98,44,71,124,76,38,54,119,159,108,89,80,89,54,54,93,124,79,60,94,88,104,179,21,201,37,114,60,145,142

InterPro domains:
  IPR021345 GH172, second beta-sandwich domain [PF11175] (189-350)
  IPR060502 GH172, middle domain [PF28589] (63-170)

Nearest PDB structures (foldseek):
  8ah3-assembly1_A  TM=1.003E+00  e=7.223E-80  Dysgonomonas gadei
  4kq7-assembly1_A  TM=9.951E-01  e=4.798E-63  Bacteroides uniformis ATCC 8492
  7v1w-assembly1_D  TM=7.886E-01  e=1.754E-31  Bifidobacterium dentium
  8ic8-assembly1_C  TM=8.086E-01  e=4.688E-27  Microbacterium arabinogalactanolyticum
  1al0-assembly1_G  TM=2.578E-01  e=3.905E+00  Sinsheimervirus phiX174

Radius of gyration: 22.64 Å; Cα contacts (8 Å, |Δi|>4): 919; chains: 1; bounding box: 68×47×67 Å

Organism: NCBI:txid742766